Protein AF-B0W7C8-F1 (afdb_monomer_lite)

InterPro domains:
  IPR032675 Leucine-rich repeat domain superfamily [G3DSA:3.80.10.10] (41-490)
  IPR046956 Receptor-like protein 23-like [PTHR48063] (74-403)

Secondary structure (DSSP, 8-state):
-HHHHT-SEEEEEE--HHHHHSSSSS-SS-------GGGSSTTT-TTTTS-EEEEEE-SSS-HHHHHHHHHHSS----SEEEEEEEHHHHHHHHTTTGGG-TT--EEEEEEEPP-SSS------PPEEEE-SS--EEEEEESSPPPSEEEE-TT--EEEEEEE-TTTHHHHHHHTTT-SEEEEEES-GGGHHHHHTS--TT--EEEEEE-S-HHHHHHHHHTGGG-HHHHHHHHHHHHT-TT--EEEEE-HHHHHHHHHHHHHH-TTT--EEEEES-EEEHHHHHHHHT-TT--EEEEES-EEEPPTT-TTSPEE---TT--EEEEES--S-EE-SGGGTT--EEEEEE--GGGGHHHHHHHHH-TT--EEEEEESSPPPTTTTTTGGG-TT--EEEEES-B--HHHHTTPPP-TT--EEEEES-EE-HHHHHHHHHH-TT--EEEEES-EEESHHHHHHSSPPPP--THHHHHHHHHHHHHHHHH-TTSEEEEES-EEE-----

Foldseek 3Di:
DVVQQPAAAEAEAEDDPVVVVVVPDDDPPDPPVPPVVVPVCPPPPPPVVHDYHYHYDYPPDPCLVVLLCVVQVDQGQYQEYAYAEAPVSVCSSCQPRVQSNVNHAYYHYRHDDADPPDGPPLPLDAGEAEYARHQEYAYHDPDPDRRYAYHYPNHAEYHYQEDDPNCLVRCQVCQARHQYYADEYADPVCVLVVLQHARQNHAYDEYHYDDDQVVQQVLLVVVVVPPVLLVSLLSSLQSHQAHAEYEYHTQNCLSNNLQSCLPRVQPHYAEYEYEQEEEELVSLVSVLSRLRHAYYEYANYEHQYDPVCRPDARERQNQNHAYYYAHNYPGRYQQALSCQNYAYYHHEDQDQVCLCVLVRCLVHHLNHAEYEYEYNDDYDLCSQLRVVSNLNHAEYEYECEADDLSVLPNHAARANHAYYEYYLYEDEVSRLLSVLRRHVNHAEYYYENYEYEQLVCVQPVDQDDDDDPVVQVVSVVVSVVVSCVSVVNYDYDYYNYHYDHDDDD

Radius of gyration: 26.61 Å; chains: 1; bounding box: 60×71×72 Å

Structure (mmCIF, N/CA/C/O backbone):
data_AF-B0W7C8-F1
#
_entry.id   AF-B0W7C8-F1
#
loop_
_atom_site.group_PDB
_atom_site.id
_atom_site.type_symbol
_atom_site.label_atom_id
_atom_site.label_alt_id
_atom_site.label_comp_id
_atom_site.label_asym_id
_atom_site.label_entity_id
_atom_site.label_seq_id
_atom_site.pdbx_PDB_ins_code
_atom_site.Cartn_x
_atom_site.Cartn_y
_atom_site.Cartn_z
_atom_site.occupancy
_atom_site.B_iso_or_equiv
_atom_site.auth_seq_id
_atom_site.auth_comp_id
_atom_site.auth_asym_id
_atom_site.auth_atom_id
_atom_site.pdbx_PDB_model_num
ATOM 1 N N . MET A 1 1 ? 12.555 -35.721 1.539 1.00 48.38 1 MET A N 1
ATOM 2 C CA . MET A 1 1 ? 12.387 -35.878 0.075 1.00 48.38 1 MET A CA 1
ATOM 3 C C . MET A 1 1 ? 10.925 -35.957 -0.377 1.00 48.38 1 MET A C 1
ATOM 5 O O . MET A 1 1 ? 10.610 -35.235 -1.305 1.00 48.38 1 MET A O 1
ATOM 9 N N . SER A 1 2 ? 10.001 -36.710 0.252 1.00 53.84 2 SER A N 1
ATOM 10 C CA . SER A 1 2 ? 8.578 -36.716 -0.187 1.00 53.84 2 SER A CA 1
ATOM 11 C C . SER A 1 2 ? 7.856 -35.362 -0.060 1.00 53.84 2 SER A C 1
ATOM 13 O O . SER A 1 2 ? 6.905 -35.106 -0.788 1.00 53.84 2 SER A O 1
ATOM 15 N N . ALA A 1 3 ? 8.334 -34.479 0.823 1.00 57.34 3 ALA A N 1
ATOM 16 C CA . ALA A 1 3 ? 7.778 -33.142 1.024 1.00 57.34 3 ALA A CA 1
ATOM 17 C C . ALA A 1 3 ? 7.915 -32.215 -0.205 1.00 57.34 3 ALA A C 1
ATOM 19 O O . ALA A 1 3 ? 7.082 -31.334 -0.391 1.00 57.34 3 ALA A O 1
ATOM 20 N N . LEU A 1 4 ? 8.924 -32.428 -1.062 1.00 63.75 4 LEU A N 1
ATOM 21 C CA . LEU A 1 4 ? 9.175 -31.583 -2.239 1.00 63.75 4 LEU A CA 1
ATOM 22 C C . LEU A 1 4 ? 8.214 -31.866 -3.399 1.00 63.75 4 LEU A C 1
ATOM 24 O O . LEU A 1 4 ? 7.840 -30.945 -4.112 1.00 63.75 4 LEU A O 1
ATOM 28 N N . ILE A 1 5 ? 7.741 -33.106 -3.543 1.00 62.28 5 ILE A N 1
ATOM 29 C CA . ILE A 1 5 ? 6.822 -33.517 -4.623 1.00 62.28 5 ILE A CA 1
ATOM 30 C C . ILE A 1 5 ? 5.482 -32.764 -4.543 1.00 62.28 5 ILE A C 1
ATOM 32 O O . ILE A 1 5 ? 4.827 -32.520 -5.555 1.00 62.28 5 ILE A O 1
ATOM 36 N N . HIS A 1 6 ? 5.067 -32.379 -3.334 1.00 70.50 6 HIS A N 1
ATOM 37 C CA . HIS A 1 6 ? 3.849 -31.600 -3.097 1.00 70.50 6 HIS A CA 1
ATOM 38 C C . HIS A 1 6 ? 4.113 -30.099 -2.930 1.00 70.50 6 HIS A C 1
ATOM 40 O O . HIS A 1 6 ? 3.167 -29.337 -2.714 1.00 70.50 6 HIS A O 1
ATOM 46 N N . CYS A 1 7 ? 5.374 -29.671 -3.024 1.00 75.31 7 CYS A N 1
ATOM 47 C CA . CYS A 1 7 ? 5.740 -28.269 -2.953 1.00 75.31 7 CYS A CA 1
ATOM 48 C C . CYS A 1 7 ? 5.264 -27.555 -4.221 1.00 75.31 7 CYS A C 1
ATOM 50 O O . CYS A 1 7 ? 5.544 -27.995 -5.334 1.00 75.31 7 CYS A O 1
ATOM 52 N N . ARG A 1 8 ? 4.528 -26.458 -4.039 1.00 79.44 8 ARG A N 1
ATOM 53 C CA . ARG A 1 8 ? 4.093 -25.576 -5.133 1.00 79.44 8 ARG A CA 1
ATOM 54 C C . ARG A 1 8 ? 4.868 -24.263 -5.167 1.00 79.44 8 ARG A C 1
ATOM 56 O O . ARG A 1 8 ? 4.887 -23.614 -6.204 1.00 79.44 8 ARG A O 1
ATOM 63 N N . ASN A 1 9 ? 5.465 -23.872 -4.041 1.00 79.75 9 ASN A N 1
ATOM 64 C CA . ASN A 1 9 ? 6.116 -22.581 -3.853 1.00 79.75 9 ASN A CA 1
ATOM 65 C C . ASN A 1 9 ? 7.397 -22.806 -3.059 1.00 79.75 9 ASN A C 1
ATOM 67 O O . ASN A 1 9 ? 7.358 -23.315 -1.936 1.00 79.75 9 ASN A O 1
ATOM 71 N N . LEU A 1 10 ? 8.522 -22.472 -3.675 1.00 82.38 10 LEU A N 1
ATOM 72 C CA . LEU A 1 10 ? 9.845 -22.809 -3.177 1.00 82.38 10 LEU A CA 1
ATOM 73 C C . LEU A 1 10 ? 10.697 -21.545 -3.107 1.00 82.38 10 LEU A C 1
ATOM 75 O O . LEU A 1 10 ? 10.831 -20.854 -4.114 1.00 82.38 10 LEU A O 1
ATOM 79 N N . LEU A 1 11 ? 11.269 -21.289 -1.933 1.00 82.56 11 LEU A N 1
ATOM 80 C CA . LEU A 1 11 ? 12.246 -20.234 -1.694 1.00 82.56 11 LEU A CA 1
ATOM 81 C C . LEU A 1 11 ? 13.610 -20.879 -1.480 1.00 82.56 11 LEU A C 1
ATOM 83 O O . LEU A 1 11 ? 13.760 -21.763 -0.633 1.00 82.56 11 LEU A O 1
ATOM 87 N N . ILE A 1 12 ? 14.604 -20.440 -2.241 1.00 80.38 12 ILE A N 1
ATOM 88 C CA . ILE A 1 12 ? 15.987 -20.861 -2.060 1.00 80.38 12 ILE A CA 1
ATOM 89 C C . ILE A 1 12 ? 16.841 -19.620 -1.872 1.00 80.38 12 ILE A C 1
ATOM 91 O O . ILE A 1 12 ? 16.980 -18.807 -2.786 1.00 80.38 12 ILE A O 1
ATOM 95 N N . THR A 1 13 ? 17.444 -19.520 -0.697 1.00 77.56 13 THR A N 1
ATOM 96 C CA . THR A 1 13 ? 18.231 -18.359 -0.298 1.00 77.56 13 THR A CA 1
ATOM 97 C C . THR A 1 13 ? 19.652 -18.793 0.001 1.00 77.56 13 THR A C 1
ATOM 99 O O . THR A 1 13 ? 19.901 -19.706 0.793 1.00 77.56 13 THR A O 1
ATOM 102 N N . GLN A 1 14 ? 20.601 -18.118 -0.630 1.00 70.94 14 GLN A N 1
ATOM 103 C CA . GLN A 1 14 ? 22.003 -18.223 -0.274 1.00 70.94 14 GLN A CA 1
ATOM 104 C C . GLN A 1 14 ? 22.243 -17.572 1.095 1.00 70.94 14 GLN A C 1
ATOM 106 O O . GLN A 1 14 ? 21.893 -16.412 1.295 1.00 70.94 14 GLN A O 1
ATOM 111 N N . TRP A 1 15 ? 22.842 -18.306 2.035 1.00 63.22 15 TRP A N 1
ATOM 112 C CA . TRP A 1 15 ? 23.130 -17.803 3.379 1.00 63.22 15 TRP A CA 1
ATOM 113 C C . TRP A 1 15 ? 24.622 -17.476 3.526 1.00 63.22 15 TRP A C 1
ATOM 115 O O . TRP A 1 15 ? 25.471 -18.324 3.248 1.00 63.22 15 TRP A O 1
ATOM 125 N N . ASP A 1 16 ? 24.935 -16.244 3.943 1.00 60.28 16 ASP A N 1
ATOM 126 C CA . ASP A 1 16 ? 26.294 -15.783 4.254 1.00 60.28 16 ASP A CA 1
ATOM 127 C C . ASP A 1 16 ? 26.441 -15.565 5.768 1.00 60.28 16 ASP A C 1
ATOM 129 O O . ASP A 1 16 ? 25.865 -14.628 6.320 1.00 60.28 16 ASP A O 1
ATOM 133 N N . GLU A 1 17 ? 27.221 -16.416 6.441 1.00 54.03 17 GLU A N 1
ATOM 134 C CA . GLU A 1 17 ? 27.534 -16.263 7.872 1.00 54.03 17 GLU A CA 1
ATOM 135 C C . GLU A 1 17 ? 28.309 -14.963 8.169 1.00 54.03 17 GLU A C 1
ATOM 137 O O . GLU A 1 17 ? 28.274 -14.469 9.296 1.00 54.03 17 GLU A O 1
ATOM 142 N N . ALA A 1 18 ? 29.006 -14.377 7.184 1.00 51.78 18 ALA A N 1
ATOM 143 C CA . ALA A 1 18 ? 29.819 -13.178 7.388 1.00 51.78 18 ALA A CA 1
ATOM 144 C C . ALA A 1 18 ? 29.001 -11.875 7.407 1.00 51.78 18 ALA A C 1
ATOM 146 O O . ALA A 1 18 ? 29.455 -10.885 7.986 1.00 51.78 18 ALA A O 1
ATOM 147 N N . LEU A 1 19 ? 27.806 -11.860 6.803 1.00 49.50 19 LEU A N 1
ATOM 148 C CA . LEU A 1 19 ? 26.918 -10.691 6.822 1.00 49.50 19 LEU A CA 1
ATOM 149 C C . LEU A 1 19 ? 26.199 -10.521 8.169 1.00 49.50 19 LEU A C 1
ATOM 151 O O . LEU A 1 19 ? 25.912 -9.390 8.547 1.00 49.50 19 LEU A O 1
ATOM 155 N N . ASP A 1 20 ? 26.009 -11.602 8.933 1.00 46.44 20 ASP A N 1
ATOM 156 C CA . ASP A 1 20 ? 25.395 -11.553 10.271 1.00 46.44 20 ASP A CA 1
ATOM 157 C C . ASP A 1 20 ? 26.334 -10.944 11.334 1.00 46.44 20 ASP A C 1
ATOM 159 O O . ASP A 1 20 ? 25.886 -10.373 12.324 1.00 46.44 20 ASP A O 1
ATOM 163 N N . TYR A 1 21 ? 27.657 -11.013 11.132 1.00 40.72 21 TYR A N 1
ATOM 164 C CA . TYR A 1 21 ? 28.636 -10.516 12.112 1.00 40.72 21 TYR A CA 1
ATOM 165 C C . TYR A 1 21 ? 28.980 -9.025 11.982 1.00 40.72 21 TYR A C 1
ATOM 167 O O . TYR A 1 21 ? 29.494 -8.444 12.936 1.00 40.72 21 TYR A O 1
ATOM 175 N N . ASN A 1 22 ? 28.699 -8.396 10.836 1.00 37.22 22 ASN A N 1
ATOM 176 C CA . ASN A 1 22 ? 28.915 -6.955 10.631 1.00 37.22 22 ASN A CA 1
ATOM 177 C C . ASN A 1 22 ? 27.649 -6.111 10.855 1.00 37.22 22 ASN A C 1
ATOM 179 O O . ASN A 1 22 ? 27.706 -4.889 10.733 1.00 37.22 22 ASN A O 1
ATOM 183 N N . TRP A 1 23 ? 26.540 -6.738 11.250 1.00 36.66 23 TRP A N 1
ATOM 184 C CA . TRP A 1 23 ? 25.321 -6.070 11.711 1.00 36.66 23 TRP A CA 1
ATOM 185 C C . TRP A 1 23 ? 25.350 -5.855 13.239 1.00 36.66 23 TRP A C 1
ATOM 187 O O . TRP A 1 23 ? 24.382 -6.076 13.953 1.00 36.66 23 TRP A O 1
ATOM 197 N N . VAL A 1 24 ? 26.518 -5.470 13.765 1.00 35.91 24 VAL A N 1
ATOM 198 C CA . VAL A 1 24 ? 26.708 -5.016 15.149 1.00 35.91 24 VAL A CA 1
ATOM 199 C C . VAL A 1 24 ? 27.621 -3.794 15.094 1.00 35.91 24 VAL A C 1
ATOM 201 O O . VAL A 1 24 ? 28.842 -3.923 15.187 1.00 35.91 24 VAL A O 1
ATOM 204 N N . GLY A 1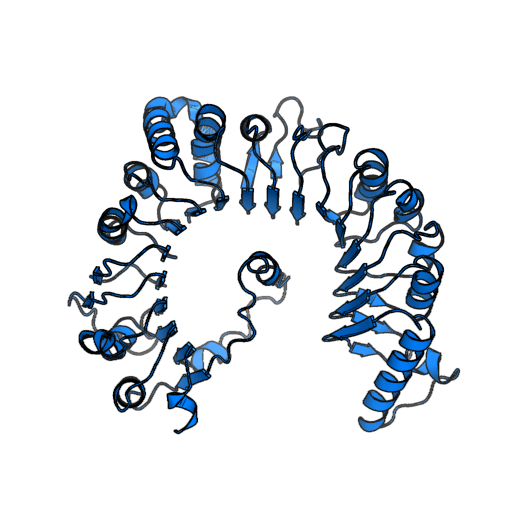 25 ? 27.056 -2.600 14.895 1.00 36.47 25 GLY A N 1
ATOM 205 C CA . GLY A 1 25 ? 27.833 -1.365 15.070 1.00 36.47 25 GLY A CA 1
ATOM 206 C C . GLY A 1 25 ? 27.536 -0.180 14.157 1.00 36.47 25 GLY A C 1
ATOM 207 O O . GLY A 1 25 ? 28.462 0.586 13.901 1.00 36.47 25 GLY A O 1
ATOM 208 N N . TYR A 1 26 ? 26.296 0.012 13.707 1.00 31.81 26 TYR A N 1
ATOM 209 C CA . TYR A 1 26 ? 25.836 1.331 13.270 1.00 31.81 26 TYR A CA 1
ATOM 210 C C . TYR A 1 26 ? 24.516 1.646 13.974 1.00 31.81 26 TYR A C 1
ATOM 212 O O . TYR A 1 26 ? 23.508 1.018 13.693 1.00 31.81 26 TYR A O 1
ATOM 220 N N . ASP A 1 27 ? 24.628 2.536 14.963 1.00 31.55 27 ASP A N 1
ATOM 221 C CA . ASP A 1 27 ? 23.610 3.336 15.651 1.00 31.55 27 ASP A CA 1
ATOM 222 C C . ASP A 1 27 ? 22.151 2.833 15.601 1.00 31.55 27 ASP A C 1
ATOM 224 O O . ASP A 1 27 ? 21.431 3.020 14.625 1.00 31.55 27 ASP A O 1
ATOM 228 N N . GLU A 1 28 ? 21.714 2.261 16.730 1.00 33.41 28 GLU A N 1
ATOM 229 C CA . GLU A 1 28 ? 20.332 1.888 17.081 1.00 33.41 28 GLU A CA 1
ATOM 230 C C . GLU A 1 28 ? 19.407 3.110 17.294 1.00 33.41 28 GLU A C 1
ATOM 232 O O . GLU A 1 28 ? 18.701 3.189 18.298 1.00 33.41 28 GLU A O 1
ATOM 237 N N . ASP A 1 29 ? 19.384 4.069 16.372 1.00 34.56 29 ASP A N 1
ATOM 238 C CA . ASP A 1 29 ? 18.392 5.146 16.372 1.00 34.56 29 ASP A CA 1
ATOM 239 C C . ASP A 1 29 ? 17.780 5.251 14.959 1.00 34.56 29 ASP A C 1
ATOM 241 O O . ASP A 1 29 ? 18.463 5.635 14.014 1.00 34.56 29 ASP A O 1
ATOM 245 N N . ASP A 1 30 ? 16.486 4.910 14.849 1.00 35.81 30 ASP A N 1
ATOM 246 C CA . ASP A 1 30 ? 15.564 5.082 13.699 1.00 35.81 30 ASP A CA 1
ATOM 247 C C . ASP A 1 30 ? 15.111 3.833 12.895 1.00 35.81 30 ASP A C 1
ATOM 249 O O . ASP A 1 30 ? 14.562 3.978 11.799 1.00 35.81 30 ASP A O 1
ATOM 253 N N . GLU A 1 31 ? 15.175 2.616 13.449 1.00 32.91 31 GLU A N 1
ATOM 254 C CA . GLU A 1 31 ? 14.380 1.480 12.931 1.00 32.91 31 GLU A CA 1
ATOM 255 C C . GLU A 1 31 ? 12.986 1.417 13.588 1.00 32.91 31 GLU A C 1
ATOM 257 O O . GLU A 1 31 ? 12.646 0.505 14.340 1.00 32.91 31 GLU A O 1
ATOM 262 N N . ASP A 1 32 ? 12.140 2.405 13.273 1.00 33.72 32 ASP A N 1
ATOM 263 C CA . ASP A 1 32 ? 10.686 2.200 13.292 1.00 33.72 32 ASP A CA 1
ATOM 264 C C . ASP A 1 32 ? 10.349 1.284 12.103 1.00 33.72 32 ASP A C 1
ATOM 266 O O . ASP A 1 32 ? 10.040 1.738 10.992 1.00 33.72 32 ASP A O 1
ATOM 270 N N . ASP A 1 33 ? 10.476 -0.021 12.340 1.00 35.06 33 ASP A N 1
ATOM 271 C CA . ASP A 1 33 ? 10.153 -1.102 11.414 1.00 35.06 33 ASP A CA 1
ATOM 272 C C . ASP A 1 33 ? 8.625 -1.181 11.219 1.00 35.06 33 ASP A C 1
ATOM 274 O O . ASP A 1 33 ? 7.914 -2.053 11.719 1.00 35.06 33 ASP A O 1
ATOM 278 N N . ASP A 1 34 ? 8.084 -0.187 10.509 1.00 37.62 34 ASP A N 1
ATOM 279 C CA . ASP A 1 34 ? 6.712 -0.154 10.012 1.00 37.62 34 ASP A CA 1
ATOM 280 C C . ASP A 1 34 ? 6.559 -1.161 8.859 1.00 37.62 34 ASP A C 1
ATOM 282 O O . ASP A 1 34 ? 6.362 -0.784 7.691 1.00 37.62 34 ASP A O 1
ATOM 286 N N . THR A 1 35 ? 6.582 -2.453 9.182 1.00 36.91 35 THR A N 1
ATOM 287 C CA . THR A 1 35 ? 6.112 -3.546 8.316 1.00 36.91 35 THR A CA 1
ATOM 288 C C . THR A 1 35 ? 4.578 -3.529 8.210 1.00 36.91 35 THR A C 1
ATOM 290 O O . THR A 1 35 ? 3.866 -4.496 8.450 1.00 36.91 35 THR A O 1
ATOM 293 N N . ASP A 1 36 ? 4.032 -2.386 7.793 1.00 43.31 36 ASP A N 1
ATOM 294 C CA . ASP A 1 36 ? 2.632 -2.209 7.388 1.00 43.31 36 ASP A CA 1
ATOM 295 C C . ASP A 1 36 ? 2.433 -2.553 5.889 1.00 43.31 36 ASP A C 1
ATOM 297 O O . ASP A 1 36 ? 1.331 -2.392 5.355 1.00 43.31 36 ASP A O 1
ATOM 301 N N . GLU A 1 37 ? 3.480 -3.022 5.189 1.00 44.00 37 GLU A N 1
ATOM 302 C CA . GLU A 1 37 ? 3.403 -3.451 3.779 1.00 44.00 37 GLU A CA 1
ATOM 303 C C . GLU A 1 37 ? 2.548 -4.719 3.583 1.00 44.00 37 GLU A C 1
ATOM 305 O O . GLU A 1 37 ? 2.052 -4.972 2.486 1.00 44.00 37 GLU A O 1
ATOM 310 N N . ASP A 1 38 ? 2.255 -5.448 4.663 1.00 40.69 38 ASP A N 1
ATOM 311 C CA . ASP A 1 38 ? 1.497 -6.702 4.638 1.00 40.69 38 ASP A CA 1
ATOM 312 C C . ASP A 1 38 ? -0.037 -6.541 4.634 1.00 40.69 38 ASP A C 1
ATOM 314 O O . ASP A 1 38 ? -0.775 -7.526 4.514 1.00 40.69 38 ASP A O 1
ATOM 318 N N . GLU A 1 39 ? -0.565 -5.316 4.736 1.00 42.50 39 GLU A N 1
ATOM 319 C CA . GLU A 1 39 ? -2.018 -5.089 4.677 1.00 42.50 39 GLU A CA 1
ATOM 320 C C . GLU A 1 39 ? -2.540 -4.701 3.284 1.00 42.50 39 GLU A C 1
ATOM 322 O O . GLU A 1 39 ? -3.754 -4.723 3.072 1.00 42.50 39 GLU A O 1
ATOM 327 N N . GLU A 1 40 ? -1.670 -4.396 2.312 1.00 45.12 40 GLU A N 1
ATOM 328 C CA . GLU A 1 40 ? -2.095 -3.891 0.993 1.00 45.12 40 GLU A CA 1
ATOM 329 C C . GLU A 1 40 ? -2.279 -4.975 -0.089 1.00 45.12 40 GLU A C 1
ATOM 331 O O . GLU A 1 40 ? -3.000 -4.733 -1.055 1.00 45.12 40 GLU A O 1
ATOM 336 N N . GLU A 1 41 ? -1.771 -6.198 0.103 1.00 40.09 41 GLU A N 1
ATOM 337 C CA . GLU A 1 41 ? -2.080 -7.362 -0.762 1.00 40.09 41 GLU A CA 1
ATOM 338 C C . GLU A 1 41 ? -3.383 -8.095 -0.351 1.00 40.09 41 GLU A C 1
ATOM 340 O O . GLU A 1 41 ? -3.881 -8.982 -1.049 1.00 40.09 41 GLU A O 1
ATOM 345 N N . ASN A 1 42 ? -4.024 -7.679 0.747 1.00 35.62 42 ASN A N 1
ATOM 346 C CA . ASN A 1 42 ? -5.120 -8.410 1.401 1.00 35.62 42 ASN A CA 1
ATOM 347 C C . ASN A 1 42 ? -6.532 -8.221 0.798 1.00 35.62 42 ASN A C 1
ATOM 349 O O . ASN A 1 42 ? -7.533 -8.491 1.467 1.00 35.62 42 ASN A O 1
ATOM 353 N N . SER A 1 43 ? -6.653 -7.802 -0.467 1.00 38.28 43 SER A N 1
ATOM 354 C CA . SER A 1 43 ? -7.939 -7.880 -1.193 1.00 38.28 43 SER A CA 1
ATOM 355 C C . SER A 1 43 ? -7.955 -8.866 -2.367 1.00 38.28 43 SER A C 1
ATOM 357 O O . SER A 1 43 ? -9.043 -9.241 -2.802 1.00 38.28 43 SER A O 1
ATOM 359 N N . GLU A 1 44 ? -6.796 -9.400 -2.778 1.00 34.94 44 GLU A N 1
ATOM 360 C CA . GLU A 1 44 ? -6.702 -10.518 -3.736 1.00 34.94 44 GLU A CA 1
ATOM 361 C C . GLU A 1 44 ? -5.744 -11.648 -3.296 1.00 34.94 44 GLU A C 1
ATOM 363 O O . GLU A 1 44 ? -5.869 -12.767 -3.797 1.00 34.94 44 GLU A O 1
ATOM 368 N N . GLU A 1 45 ? -4.881 -11.453 -2.288 1.00 33.47 45 GLU A N 1
ATOM 369 C CA . GLU A 1 45 ? -4.021 -12.516 -1.750 1.00 33.47 45 GLU A CA 1
ATOM 370 C C . GLU A 1 45 ? -4.534 -13.100 -0.430 1.00 33.47 45 GLU A C 1
ATOM 372 O O . GLU A 1 45 ? -3.947 -12.967 0.638 1.00 33.47 45 GLU A O 1
ATOM 377 N N . ASN A 1 46 ? -5.564 -13.938 -0.534 1.00 29.22 46 ASN A N 1
ATOM 378 C CA . ASN A 1 46 ? -5.837 -14.978 0.469 1.00 29.22 46 ASN A CA 1
ATOM 379 C C . ASN A 1 46 ? -4.813 -16.145 0.388 1.00 29.22 46 ASN A C 1
ATOM 381 O O . ASN A 1 46 ? -5.113 -17.284 0.751 1.00 29.22 46 ASN A O 1
ATOM 385 N N . PHE A 1 47 ? -3.601 -15.874 -0.111 1.00 30.67 47 PHE A N 1
ATOM 386 C CA . PHE A 1 47 ? -2.561 -16.853 -0.429 1.00 30.67 47 PHE A CA 1
ATOM 387 C C . PHE A 1 47 ? -1.374 -16.852 0.548 1.00 30.67 47 PHE A C 1
ATOM 389 O O . PHE A 1 47 ? -0.545 -17.751 0.480 1.00 30.67 47 PHE A O 1
ATOM 396 N N . ARG A 1 48 ? -1.352 -16.025 1.602 1.00 34.44 48 ARG A N 1
ATOM 397 C CA . ARG A 1 48 ? -0.423 -16.241 2.741 1.00 34.44 48 ARG A CA 1
ATOM 398 C C . ARG A 1 48 ? -0.841 -17.384 3.688 1.00 34.44 48 ARG A C 1
ATOM 400 O O . ARG A 1 48 ? -0.524 -17.410 4.872 1.00 34.44 48 ARG A O 1
ATOM 407 N N . LYS A 1 49 ? -1.539 -18.375 3.130 1.00 40.12 49 LYS A N 1
ATOM 408 C CA . LYS A 1 49 ? -1.662 -19.751 3.635 1.00 40.12 49 LYS A CA 1
ATOM 409 C C . LYS A 1 49 ? -1.021 -20.769 2.686 1.00 40.12 49 LYS A C 1
ATOM 411 O O . LYS A 1 49 ? -1.344 -21.954 2.735 1.00 40.12 49 LYS A O 1
ATOM 416 N N . ILE A 1 50 ? -0.150 -20.328 1.786 1.00 50.50 50 ILE A N 1
ATOM 417 C CA . ILE A 1 50 ? 0.643 -21.240 0.980 1.00 50.50 50 ILE A CA 1
ATOM 418 C C . ILE A 1 50 ? 1.855 -21.669 1.811 1.00 50.50 50 ILE A C 1
ATOM 420 O O . ILE A 1 50 ? 2.642 -20.840 2.254 1.00 50.50 50 ILE A O 1
ATOM 424 N N . ASN A 1 51 ? 2.010 -22.979 1.997 1.00 52.94 51 ASN A N 1
ATOM 425 C CA . ASN A 1 51 ? 3.235 -23.569 2.525 1.00 52.94 51 ASN A CA 1
ATOM 426 C C . ASN A 1 51 ? 4.398 -23.258 1.565 1.00 52.94 51 ASN A C 1
ATOM 428 O O . ASN A 1 51 ? 4.527 -23.919 0.531 1.00 52.94 51 ASN A O 1
ATOM 432 N N . VAL A 1 52 ? 5.212 -22.255 1.892 1.00 61.28 52 VAL A N 1
ATOM 433 C CA . VAL A 1 52 ? 6.507 -22.021 1.245 1.00 61.28 52 VAL A CA 1
ATOM 434 C C . VAL A 1 52 ? 7.514 -22.953 1.903 1.00 61.28 52 VAL A C 1
ATOM 436 O O . VAL A 1 52 ? 7.608 -23.005 3.130 1.00 61.28 52 VAL A O 1
ATOM 439 N N . VAL A 1 53 ? 8.238 -23.728 1.101 1.00 71.75 53 VAL A N 1
ATOM 440 C CA . VAL A 1 53 ? 9.386 -24.488 1.603 1.00 71.75 53 VAL A CA 1
ATOM 441 C C . VAL A 1 53 ? 10.624 -23.625 1.392 1.00 71.75 53 VAL A C 1
ATOM 443 O O . VAL A 1 53 ? 10.901 -23.235 0.263 1.00 71.75 53 VAL A O 1
ATOM 446 N N . GLU A 1 54 ? 11.340 -23.318 2.469 1.00 76.50 54 GLU A N 1
ATOM 447 C CA . GLU A 1 54 ? 12.569 -22.523 2.430 1.00 76.50 54 GLU A CA 1
ATOM 448 C C . GLU A 1 54 ? 13.802 -23.432 2.516 1.00 76.50 54 GLU A C 1
ATOM 450 O O . GLU A 1 54 ? 13.893 -24.295 3.395 1.00 76.50 54 GLU A O 1
ATOM 455 N N . PHE A 1 55 ? 14.761 -23.227 1.613 1.00 73.94 55 PHE A N 1
ATOM 456 C CA . PHE A 1 55 ? 16.082 -23.849 1.657 1.00 73.94 55 PHE A CA 1
ATOM 457 C C . PHE A 1 55 ? 17.160 -22.781 1.791 1.00 73.94 55 PHE A C 1
ATOM 459 O O . PHE A 1 55 ? 17.378 -21.993 0.873 1.00 73.94 55 PHE A O 1
ATOM 466 N N . LYS A 1 56 ? 17.872 -22.812 2.919 1.00 70.50 56 LYS A N 1
ATOM 467 C CA . LYS A 1 56 ? 19.089 -22.028 3.142 1.00 70.50 56 LYS A CA 1
ATOM 468 C C . LYS A 1 56 ? 20.313 -22.908 2.944 1.00 70.50 56 LYS A C 1
ATOM 470 O O . LYS A 1 56 ? 20.323 -24.054 3.397 1.00 70.50 56 LYS A O 1
ATOM 475 N N . TYR A 1 57 ? 21.337 -22.386 2.279 1.00 67.75 57 TYR A N 1
ATOM 476 C CA . TYR A 1 57 ? 22.567 -23.130 2.018 1.00 67.75 57 TYR A CA 1
ATOM 477 C C . TYR A 1 57 ? 23.823 -22.290 2.269 1.00 67.75 57 TYR A C 1
ATOM 479 O O . TYR A 1 57 ? 23.832 -21.089 2.006 1.00 67.75 57 TYR A O 1
ATOM 487 N N . LEU A 1 58 ? 24.875 -22.950 2.770 1.00 58.12 58 LEU A N 1
ATOM 488 C CA . LEU A 1 58 ? 26.180 -22.368 3.114 1.00 58.12 58 LEU A CA 1
ATOM 489 C C . LEU A 1 58 ? 27.184 -22.522 1.971 1.00 58.12 58 LEU A C 1
ATOM 491 O O . LEU A 1 58 ? 27.127 -23.499 1.237 1.00 58.12 58 LEU A O 1
ATOM 495 N N . PHE A 1 59 ? 28.134 -21.594 1.859 1.00 58.00 59 PHE A N 1
ATOM 496 C CA . PHE A 1 59 ? 28.971 -21.367 0.673 1.00 58.00 59 PHE A CA 1
ATOM 497 C C . PHE A 1 59 ? 29.872 -22.516 0.186 1.00 58.00 59 PHE A C 1
ATOM 499 O O . PHE A 1 59 ? 30.307 -22.454 -0.965 1.00 58.00 59 PHE A O 1
ATOM 506 N N . GLU A 1 60 ? 30.162 -23.560 0.970 1.00 54.06 60 GLU A N 1
ATOM 507 C CA . GLU A 1 60 ? 31.111 -24.594 0.533 1.00 54.06 60 GLU A CA 1
ATOM 508 C C . GLU A 1 60 ? 30.737 -26.030 0.941 1.00 54.06 60 GLU A C 1
ATOM 510 O O . GLU A 1 60 ? 30.347 -26.260 2.088 1.00 54.06 60 GLU A O 1
ATOM 515 N N . PRO A 1 61 ? 30.926 -27.027 0.041 1.00 50.75 61 PRO A N 1
ATOM 516 C CA . PRO A 1 61 ? 31.336 -26.921 -1.371 1.00 50.75 61 PRO A CA 1
ATOM 517 C C . PRO A 1 61 ? 30.134 -26.740 -2.329 1.00 50.75 61 PRO A C 1
ATOM 519 O O . PRO A 1 61 ? 29.109 -27.388 -2.136 1.00 50.75 61 PRO A O 1
ATOM 522 N N . SER A 1 62 ? 30.294 -25.885 -3.361 1.00 56.84 62 SER A N 1
ATOM 523 C CA . SER A 1 62 ? 29.297 -25.448 -4.382 1.00 56.84 62 SER A CA 1
ATOM 524 C C . SER A 1 62 ? 27.887 -26.055 -4.236 1.00 56.84 62 SER A C 1
ATOM 526 O O . SER A 1 62 ? 27.540 -27.052 -4.883 1.00 56.84 62 SER A O 1
ATOM 528 N N . PRO A 1 63 ? 27.055 -25.447 -3.382 1.00 62.53 63 PRO A N 1
ATOM 529 C CA . PRO A 1 63 ? 25.691 -25.893 -3.118 1.00 62.53 63 PRO A CA 1
ATOM 530 C C . PRO A 1 63 ? 24.790 -25.776 -4.344 1.00 62.53 63 PRO A C 1
ATOM 532 O O . PRO A 1 63 ? 23.781 -26.469 -4.424 1.00 62.53 63 PRO A O 1
ATOM 535 N N . GLU A 1 64 ? 25.150 -24.933 -5.317 1.00 67.56 64 GLU A N 1
ATOM 536 C CA . GLU A 1 64 ? 24.364 -24.695 -6.527 1.00 67.56 64 GLU A CA 1
ATOM 537 C C . GLU A 1 64 ? 24.233 -25.966 -7.376 1.00 67.56 64 GLU A C 1
ATOM 539 O O . GLU A 1 64 ? 23.181 -26.200 -7.974 1.00 67.56 64 GLU A O 1
ATOM 544 N N . TYR A 1 65 ? 25.264 -26.824 -7.381 1.00 67.75 65 TYR A N 1
ATOM 545 C CA . TYR A 1 65 ? 25.193 -28.153 -7.996 1.00 67.75 65 TYR A CA 1
ATOM 546 C C . TYR A 1 65 ? 24.167 -29.032 -7.296 1.00 67.75 65 TYR A C 1
ATOM 548 O O . TYR A 1 65 ? 23.248 -29.528 -7.941 1.00 67.75 65 TYR A O 1
ATOM 556 N N . TYR A 1 66 ? 24.256 -29.157 -5.973 1.00 70.69 66 TYR A N 1
ATOM 557 C CA . TYR A 1 66 ? 23.327 -29.982 -5.203 1.00 70.69 66 TYR A CA 1
ATOM 558 C C . TYR A 1 66 ? 21.888 -29.465 -5.257 1.00 70.69 66 TYR A C 1
ATOM 560 O O . TYR A 1 66 ? 20.956 -30.263 -5.293 1.00 70.69 66 TYR A O 1
ATOM 568 N N . ILE A 1 67 ? 21.699 -28.147 -5.304 1.00 75.62 67 ILE A N 1
ATOM 569 C CA . ILE A 1 67 ? 20.388 -27.508 -5.431 1.00 75.62 67 ILE A CA 1
ATOM 570 C C . ILE A 1 67 ? 19.814 -27.727 -6.821 1.00 75.62 67 ILE A C 1
ATOM 572 O O . ILE A 1 67 ? 18.654 -28.110 -6.935 1.00 75.62 67 ILE A O 1
ATOM 576 N N . GLY A 1 68 ? 20.616 -27.536 -7.870 1.00 76.00 68 GLY A N 1
ATOM 577 C CA . GLY A 1 68 ? 20.212 -27.866 -9.230 1.00 76.00 68 GLY A CA 1
ATOM 578 C C . GLY A 1 68 ? 19.804 -29.335 -9.346 1.00 76.00 68 GLY A C 1
ATOM 579 O O . GLY A 1 68 ? 18.716 -29.642 -9.821 1.00 76.00 68 GLY A O 1
ATOM 580 N N . GLU A 1 69 ? 20.625 -30.255 -8.845 1.00 77.69 69 GLU A N 1
ATOM 581 C CA . GLU A 1 69 ? 20.276 -31.678 -8.818 1.00 77.69 69 GLU A CA 1
ATOM 582 C C . GLU A 1 69 ? 19.003 -31.937 -7.997 1.00 77.69 69 GLU A C 1
ATOM 584 O O . GLU A 1 69 ? 18.129 -32.674 -8.435 1.00 77.69 69 GLU A O 1
ATOM 589 N N . LEU A 1 70 ? 18.813 -31.296 -6.842 1.00 77.31 70 LEU A N 1
ATOM 590 C CA . LEU A 1 70 ? 17.596 -31.459 -6.040 1.00 77.31 70 LEU A CA 1
ATOM 591 C C . LEU A 1 70 ? 16.340 -30.970 -6.780 1.00 77.31 70 LEU A C 1
ATOM 593 O O . LEU A 1 70 ? 15.317 -31.652 -6.766 1.00 77.31 70 LEU A O 1
ATOM 597 N N . LEU A 1 71 ? 16.431 -29.809 -7.426 1.00 80.44 71 LEU A N 1
ATOM 598 C CA . LEU A 1 71 ? 15.349 -29.161 -8.162 1.00 80.44 71 LEU A CA 1
ATOM 599 C C . LEU A 1 71 ? 14.917 -29.946 -9.401 1.00 80.44 71 LEU A C 1
ATOM 601 O O . LEU A 1 71 ? 13.727 -30.015 -9.698 1.00 80.44 71 LEU A O 1
ATOM 605 N N . PHE A 1 72 ? 15.881 -30.529 -10.112 1.00 83.19 72 PHE A N 1
ATOM 606 C CA . PHE A 1 72 ? 15.657 -31.159 -11.414 1.00 83.19 72 PHE A CA 1
ATOM 607 C C . PHE A 1 72 ? 15.766 -32.692 -11.387 1.00 83.19 72 PHE A C 1
ATOM 609 O O . PHE A 1 72 ? 15.521 -33.341 -12.400 1.00 83.19 72 PHE A O 1
ATOM 616 N N . SER A 1 73 ? 16.075 -33.307 -10.238 1.00 74.19 73 SER A N 1
ATOM 617 C CA . SER A 1 73 ? 16.065 -34.776 -10.079 1.00 74.19 73 SER A CA 1
ATOM 618 C C . SER A 1 73 ? 14.661 -35.381 -10.050 1.00 74.19 73 SER A C 1
ATOM 620 O O . SER A 1 73 ? 14.518 -36.600 -10.166 1.00 74.19 73 SER A O 1
ATOM 622 N N . GLN A 1 74 ? 13.620 -34.563 -9.871 1.00 69.38 74 GLN A N 1
ATOM 623 C CA . GLN A 1 74 ? 12.227 -35.000 -9.792 1.00 69.38 74 GLN A CA 1
ATOM 624 C C . GLN A 1 74 ? 11.332 -34.099 -10.643 1.00 69.38 74 GLN A C 1
ATOM 626 O O . GLN A 1 74 ? 11.622 -32.922 -10.837 1.00 69.38 74 GLN A O 1
ATOM 631 N N . GLU A 1 75 ? 10.203 -34.636 -11.112 1.00 75.00 75 GLU A N 1
ATOM 632 C CA . GLU A 1 75 ? 9.147 -33.824 -11.723 1.00 75.00 75 GLU A CA 1
ATOM 633 C C . GLU A 1 75 ? 8.438 -33.002 -10.634 1.00 75.00 75 GLU A C 1
ATOM 635 O O . GLU A 1 75 ? 7.384 -33.382 -10.118 1.00 75.00 75 GLU A O 1
ATOM 640 N N . LEU A 1 76 ? 9.049 -31.883 -10.238 1.00 81.56 76 LEU A N 1
ATOM 641 C CA . LEU A 1 76 ? 8.447 -30.945 -9.299 1.00 81.56 76 LEU A CA 1
ATOM 642 C C . LEU A 1 76 ? 7.323 -30.164 -9.984 1.00 81.56 76 LEU A C 1
ATOM 644 O O . LEU A 1 76 ? 7.476 -29.626 -11.082 1.00 81.56 76 LEU A O 1
ATOM 648 N N . ASN A 1 77 ? 6.186 -30.064 -9.302 1.00 84.31 77 ASN A N 1
ATOM 649 C CA . ASN A 1 77 ? 5.008 -29.352 -9.785 1.00 84.31 77 ASN A CA 1
ATOM 650 C C . ASN A 1 77 ? 4.948 -27.912 -9.239 1.00 84.31 77 ASN A C 1
ATOM 652 O O . ASN A 1 77 ? 3.951 -27.513 -8.634 1.00 84.31 77 ASN A O 1
ATOM 656 N N . LEU A 1 78 ? 6.043 -27.163 -9.398 1.00 87.25 78 LEU A N 1
ATOM 657 C CA . LEU A 1 78 ? 6.156 -25.795 -8.888 1.00 87.25 78 LEU A CA 1
ATOM 658 C C . LEU A 1 78 ? 5.262 -24.837 -9.683 1.00 87.25 78 LEU A C 1
ATOM 660 O O . LEU A 1 78 ? 5.265 -24.853 -10.912 1.00 87.25 78 LEU A O 1
ATOM 664 N N . GLU A 1 79 ? 4.526 -23.991 -8.966 1.00 91.19 79 GLU A N 1
ATOM 665 C CA . GLU A 1 79 ? 3.746 -22.868 -9.497 1.00 91.19 79 GLU A CA 1
ATOM 666 C C . GLU A 1 79 ? 4.525 -21.544 -9.351 1.00 91.19 79 GLU A C 1
ATOM 668 O O . GLU A 1 79 ? 4.423 -20.683 -10.234 1.00 91.19 79 GLU A O 1
ATOM 673 N N . SER A 1 80 ? 5.340 -21.424 -8.291 1.00 91.69 80 SER A N 1
ATOM 674 C CA . SER A 1 80 ? 6.234 -20.293 -8.005 1.00 91.69 80 SER A CA 1
ATOM 675 C C . SER A 1 80 ? 7.623 -20.758 -7.553 1.00 91.69 80 SER A C 1
ATOM 677 O O . SER A 1 80 ? 7.747 -21.736 -6.804 1.00 91.69 80 SER A O 1
ATOM 679 N N . LEU A 1 81 ? 8.660 -20.041 -7.987 1.00 92.56 81 LEU A N 1
ATOM 680 C CA . LEU A 1 81 ? 10.049 -20.249 -7.583 1.00 92.56 81 LEU A CA 1
ATOM 681 C C . LEU A 1 81 ? 10.711 -18.908 -7.259 1.00 92.56 81 LEU A C 1
ATOM 683 O O . LEU A 1 81 ? 10.716 -18.001 -8.091 1.00 92.56 81 LEU A O 1
ATOM 687 N N . GLU A 1 82 ? 11.324 -18.826 -6.085 1.00 92.19 82 GLU A N 1
ATOM 688 C CA . GLU A 1 82 ? 12.158 -17.708 -5.665 1.00 92.19 82 GLU A CA 1
ATOM 689 C C . GLU A 1 82 ? 13.590 -18.177 -5.422 1.00 92.19 82 GLU A C 1
ATOM 691 O O . GLU A 1 82 ? 13.825 -19.130 -4.676 1.00 92.19 82 GLU A O 1
ATOM 696 N N . LEU A 1 83 ? 14.542 -17.511 -6.076 1.00 89.31 83 LEU A N 1
ATOM 697 C CA . LEU A 1 83 ? 15.971 -17.749 -5.919 1.00 89.31 83 LEU A CA 1
ATOM 698 C C . LEU A 1 83 ? 16.665 -16.448 -5.524 1.00 89.31 83 LEU A C 1
ATOM 700 O O . LEU A 1 83 ? 16.620 -15.479 -6.281 1.00 89.31 83 LEU A O 1
ATOM 704 N N . SER A 1 84 ? 17.363 -16.462 -4.392 1.00 86.81 84 SER A N 1
ATOM 705 C CA . SER A 1 84 ? 18.255 -15.385 -3.967 1.00 86.81 84 SER A CA 1
ATOM 706 C C . SER A 1 84 ? 19.703 -15.879 -3.976 1.00 86.81 84 SER A C 1
ATOM 708 O O . SER A 1 84 ? 20.079 -16.748 -3.184 1.00 86.81 84 SER A O 1
ATOM 710 N N . SER A 1 85 ? 20.503 -15.402 -4.934 1.00 82.69 85 SER A N 1
ATOM 711 C CA . SER A 1 85 ? 21.909 -15.796 -5.119 1.00 82.69 85 SER A CA 1
ATOM 712 C C . SER A 1 85 ? 22.657 -14.815 -6.034 1.00 82.69 85 SER A C 1
ATOM 714 O O . SER A 1 85 ? 22.099 -13.850 -6.543 1.00 82.69 85 SER A O 1
ATOM 716 N N . THR A 1 86 ? 23.943 -15.058 -6.287 1.00 80.25 86 THR A N 1
ATOM 717 C CA . THR A 1 86 ? 24.707 -14.353 -7.330 1.00 80.25 86 THR A CA 1
ATOM 718 C C . THR A 1 86 ? 24.157 -14.647 -8.733 1.00 80.25 86 THR A C 1
ATOM 720 O O . THR A 1 86 ? 23.564 -15.699 -8.976 1.00 80.25 86 THR A O 1
ATOM 723 N N . PHE A 1 87 ? 24.440 -13.773 -9.707 1.00 80.12 87 PHE A N 1
ATOM 724 C CA . PHE A 1 87 ? 24.016 -13.972 -11.104 1.00 80.12 87 PHE A CA 1
ATOM 725 C C . PHE A 1 87 ? 24.470 -15.328 -11.668 1.00 80.12 87 PHE A C 1
ATOM 727 O O . PHE A 1 87 ? 23.689 -16.039 -12.298 1.00 80.12 87 PHE A O 1
ATOM 734 N N . ALA A 1 88 ? 25.726 -15.705 -11.404 1.00 78.25 88 ALA A N 1
ATOM 735 C CA . ALA A 1 88 ? 26.283 -16.984 -11.835 1.00 78.25 88 ALA A CA 1
ATOM 736 C C . ALA A 1 88 ? 25.581 -18.174 -11.163 1.00 78.25 88 ALA A C 1
ATOM 738 O O . ALA A 1 88 ? 25.338 -19.178 -11.825 1.00 78.25 88 ALA A O 1
ATOM 739 N N . GLY A 1 89 ? 25.213 -18.046 -9.883 1.00 80.12 89 GLY A N 1
ATOM 740 C CA . GLY A 1 89 ? 24.467 -19.066 -9.144 1.00 80.12 89 GLY A CA 1
ATOM 741 C C . GLY A 1 89 ? 23.067 -19.279 -9.714 1.00 80.12 89 GLY A C 1
ATOM 742 O O . GLY A 1 89 ? 22.724 -20.394 -10.109 1.00 80.12 89 GLY A O 1
ATOM 743 N N . CYS A 1 90 ? 22.288 -18.201 -9.856 1.00 85.19 90 CYS A N 1
ATOM 744 C CA . CYS A 1 90 ? 20.952 -18.251 -10.458 1.00 85.19 90 CYS A CA 1
ATOM 745 C C . CYS A 1 90 ? 20.989 -18.836 -11.872 1.00 85.19 90 CYS A C 1
ATOM 747 O O . CYS A 1 90 ? 20.188 -19.714 -12.201 1.00 85.19 90 CYS A O 1
ATOM 749 N N . ARG A 1 91 ? 21.951 -18.397 -12.693 1.00 84.75 91 ARG A N 1
ATOM 750 C CA . ARG A 1 91 ? 22.150 -18.947 -14.031 1.00 84.75 91 ARG A CA 1
ATOM 751 C C . ARG A 1 91 ? 22.470 -20.433 -13.972 1.00 84.75 91 ARG A C 1
ATOM 753 O O . ARG A 1 91 ? 21.773 -21.204 -14.607 1.00 84.75 91 ARG A O 1
ATOM 760 N N . TYR A 1 92 ? 23.476 -20.846 -13.209 1.00 83.00 92 TYR A N 1
ATOM 761 C CA . TYR A 1 92 ? 23.885 -22.248 -13.130 1.00 83.00 92 TYR A CA 1
ATOM 762 C C . TYR A 1 92 ? 22.733 -23.169 -12.698 1.00 83.00 92 TYR A C 1
ATOM 764 O O . TYR A 1 92 ? 22.564 -24.274 -13.219 1.00 83.00 92 TYR A O 1
ATOM 772 N N . ILE A 1 93 ? 21.893 -22.703 -11.771 1.00 84.50 93 ILE A N 1
ATOM 773 C CA . ILE A 1 93 ? 20.698 -23.429 -11.347 1.00 84.50 93 ILE A CA 1
ATOM 774 C C . ILE A 1 93 ? 19.698 -23.530 -12.511 1.00 84.50 93 ILE A C 1
ATOM 776 O O . ILE A 1 93 ? 19.282 -24.636 -12.856 1.00 84.50 93 ILE A O 1
ATOM 780 N N . LEU A 1 94 ? 19.337 -22.413 -13.146 1.00 89.38 94 LEU A N 1
ATOM 781 C CA . LEU A 1 94 ? 18.178 -22.346 -14.043 1.00 89.38 94 LEU A CA 1
ATOM 782 C C . LEU A 1 94 ? 18.453 -22.571 -15.534 1.00 89.38 94 LEU A C 1
ATOM 784 O O . LEU A 1 94 ? 17.552 -23.065 -16.205 1.00 89.38 94 LEU A O 1
ATOM 788 N N . GLU A 1 95 ? 19.636 -22.204 -16.034 1.00 82.31 95 GLU A N 1
ATOM 789 C CA . GLU A 1 95 ? 19.998 -21.956 -17.445 1.00 82.31 95 GLU A CA 1
ATOM 790 C C . GLU A 1 95 ? 19.083 -22.637 -18.474 1.00 82.31 95 GLU A C 1
ATOM 792 O O . GLU A 1 95 ? 18.114 -22.019 -18.913 1.00 82.31 95 GLU A O 1
ATOM 797 N N . ASP A 1 96 ? 19.340 -23.907 -18.793 1.00 81.06 96 ASP A N 1
ATOM 798 C CA . ASP A 1 96 ? 18.556 -24.690 -19.763 1.00 81.06 96 ASP A CA 1
ATOM 799 C C . ASP A 1 96 ? 17.503 -25.589 -19.094 1.00 81.06 96 ASP A C 1
ATOM 801 O O . ASP A 1 96 ? 16.806 -26.372 -19.742 1.00 81.06 96 ASP A O 1
ATOM 805 N N . ARG A 1 97 ? 17.408 -25.533 -17.764 1.00 88.31 97 ARG A N 1
ATOM 806 C CA . ARG A 1 97 ? 16.595 -26.465 -16.977 1.00 88.31 97 ARG A CA 1
ATOM 807 C C . ARG A 1 97 ? 15.238 -25.894 -16.601 1.00 88.31 97 ARG A C 1
ATOM 809 O O . ARG A 1 97 ? 14.320 -26.667 -16.349 1.00 88.31 97 ARG A O 1
ATOM 816 N N . ILE A 1 98 ? 15.070 -24.572 -16.611 1.00 91.06 98 ILE A N 1
ATOM 817 C CA . ILE A 1 98 ? 13.828 -23.917 -16.182 1.00 91.06 98 ILE A CA 1
ATOM 818 C C . ILE A 1 98 ? 12.588 -24.406 -16.948 1.00 91.06 98 ILE A C 1
ATOM 820 O O . ILE A 1 98 ? 11.526 -24.544 -16.349 1.00 91.06 98 ILE A O 1
ATOM 824 N N . GLU A 1 99 ? 12.720 -24.758 -18.232 1.00 90.00 99 GLU A N 1
ATOM 825 C CA . GLU A 1 99 ? 11.627 -25.302 -19.058 1.00 90.00 99 GLU A CA 1
ATOM 826 C C . GLU A 1 99 ? 11.084 -26.652 -18.551 1.00 90.00 99 GLU A C 1
ATOM 828 O O . GLU A 1 99 ? 9.967 -27.049 -18.896 1.00 90.00 99 GLU A O 1
ATOM 833 N N . GLN A 1 100 ? 11.832 -27.359 -17.696 1.00 90.00 100 GLN A N 1
ATOM 834 C CA . GLN A 1 100 ? 11.364 -28.589 -17.055 1.00 90.00 100 GLN A CA 1
ATOM 835 C C . GLN A 1 100 ? 10.219 -28.320 -16.067 1.00 90.00 100 GLN A C 1
ATOM 837 O O . GLN A 1 100 ? 9.370 -29.193 -15.861 1.00 90.00 100 GLN A O 1
ATOM 842 N N . PHE A 1 101 ? 10.123 -27.106 -15.511 1.00 91.12 101 PHE A N 1
ATOM 843 C CA . PHE A 1 101 ? 9.035 -26.714 -14.618 1.00 91.12 101 PHE A CA 1
ATOM 844 C C . PHE A 1 101 ? 7.771 -26.329 -15.391 1.00 91.12 101 PHE A C 1
ATOM 846 O O . PHE A 1 101 ? 7.342 -25.179 -15.436 1.00 91.12 101 PHE A O 1
ATOM 853 N N . LYS A 1 102 ? 7.097 -27.337 -15.949 1.00 89.94 102 LYS A N 1
ATOM 854 C CA . LYS A 1 102 ? 5.922 -27.167 -16.823 1.00 89.94 102 LYS A CA 1
ATOM 855 C C . LYS A 1 102 ? 4.775 -26.354 -16.216 1.00 89.94 102 LYS A C 1
ATOM 857 O O . LYS A 1 102 ? 3.921 -25.900 -16.970 1.00 89.94 102 LYS A O 1
ATOM 862 N N . ASN A 1 103 ? 4.691 -26.195 -14.898 1.00 91.56 103 ASN A N 1
ATOM 863 C CA . ASN A 1 103 ? 3.610 -25.454 -14.238 1.00 91.56 103 ASN A CA 1
ATOM 864 C C . ASN A 1 103 ? 4.066 -24.137 -13.596 1.00 91.56 103 ASN A C 1
ATOM 866 O O . ASN A 1 103 ? 3.243 -23.458 -12.986 1.00 91.56 103 ASN A O 1
ATOM 870 N N . LEU A 1 104 ? 5.323 -23.732 -13.810 1.00 94.38 104 LEU A N 1
ATOM 871 C CA . LEU A 1 104 ? 5.864 -22.494 -13.267 1.00 94.38 104 LEU A CA 1
ATOM 872 C C . LEU A 1 104 ? 5.191 -21.280 -13.917 1.00 94.38 104 LEU A C 1
ATOM 874 O O . LEU A 1 104 ? 5.218 -21.103 -15.141 1.00 94.38 104 LEU A O 1
ATOM 878 N N . THR A 1 105 ? 4.585 -20.439 -13.082 1.00 95.81 105 THR A N 1
ATOM 879 C CA . THR A 1 105 ? 3.880 -19.217 -13.497 1.00 95.81 105 THR A CA 1
ATOM 880 C C . THR A 1 105 ? 4.462 -17.950 -12.881 1.00 95.81 105 THR A C 1
ATOM 882 O O . THR A 1 105 ? 4.301 -16.875 -13.468 1.00 95.81 105 THR A O 1
ATOM 885 N N . GLU A 1 106 ? 5.166 -18.066 -11.757 1.00 95.88 106 GLU A N 1
ATOM 886 C CA . GLU A 1 106 ? 5.860 -16.968 -11.087 1.00 95.88 106 GLU A CA 1
ATOM 887 C C . GLU A 1 106 ? 7.335 -17.313 -10.881 1.00 95.88 106 GLU A C 1
ATOM 889 O O . GLU A 1 106 ? 7.673 -18.417 -10.455 1.00 95.88 106 GLU A O 1
ATOM 894 N N . LEU A 1 107 ? 8.208 -16.365 -11.214 1.00 95.81 107 LEU A N 1
ATOM 895 C CA . LEU A 1 107 ? 9.638 -16.461 -10.964 1.00 95.81 107 LEU A CA 1
ATOM 896 C C . LEU A 1 107 ? 10.129 -15.180 -10.295 1.00 95.81 107 LEU A C 1
ATOM 898 O O . LEU A 1 107 ? 9.882 -14.074 -10.787 1.00 95.81 107 LEU A O 1
ATOM 902 N N . ILE A 1 108 ? 10.858 -15.351 -9.201 1.00 94.12 108 ILE A N 1
ATOM 903 C CA . ILE A 1 108 ? 11.484 -14.279 -8.440 1.00 94.12 108 ILE A CA 1
ATOM 904 C C . ILE A 1 108 ? 12.985 -14.552 -8.412 1.00 94.12 108 ILE A C 1
ATOM 906 O O . ILE A 1 108 ? 13.418 -15.612 -7.963 1.00 94.12 108 ILE A O 1
ATOM 910 N N . LEU A 1 109 ? 13.772 -13.615 -8.933 1.00 91.69 109 LEU A N 1
ATOM 911 C CA . LEU A 1 109 ? 15.229 -13.669 -8.896 1.00 91.69 109 LEU A CA 1
ATOM 912 C C . LEU A 1 109 ? 15.734 -12.470 -8.108 1.00 91.69 109 LEU A C 1
ATOM 914 O O . LEU A 1 109 ? 15.589 -11.334 -8.556 1.00 91.69 109 LEU A O 1
ATOM 918 N N . ASP A 1 110 ? 16.333 -12.736 -6.958 1.00 88.88 110 ASP A N 1
ATOM 919 C CA . ASP A 1 110 ? 17.028 -11.752 -6.143 1.00 88.88 110 ASP A CA 1
ATOM 920 C C . ASP A 1 110 ? 18.538 -11.927 -6.334 1.00 88.88 110 ASP A C 1
ATOM 922 O O . ASP A 1 110 ? 19.167 -12.849 -5.813 1.00 88.88 110 ASP A O 1
ATOM 926 N N . ILE A 1 111 ? 19.101 -11.099 -7.212 1.00 85.06 111 ILE A N 1
ATOM 927 C CA . ILE A 1 111 ? 20.464 -11.245 -7.703 1.00 85.06 111 ILE A CA 1
ATOM 928 C C . ILE A 1 111 ? 21.402 -10.355 -6.900 1.00 85.06 111 ILE A C 1
ATOM 930 O O . ILE A 1 111 ? 21.528 -9.152 -7.150 1.00 85.06 111 ILE A O 1
ATOM 934 N N . LYS A 1 112 ? 22.110 -10.997 -5.971 1.00 80.44 112 LYS A N 1
ATOM 935 C CA . LYS A 1 112 ? 23.065 -10.343 -5.082 1.00 80.44 112 LYS A CA 1
ATOM 936 C C . LYS A 1 112 ? 24.367 -9.966 -5.785 1.00 80.44 112 LYS A C 1
ATOM 938 O O . LYS A 1 112 ? 24.802 -10.626 -6.739 1.00 80.44 112 LYS A O 1
ATOM 943 N N . GLY A 1 113 ? 24.998 -8.901 -5.289 1.00 69.38 113 GLY A N 1
ATOM 944 C CA . GLY A 1 113 ? 26.303 -8.419 -5.747 1.00 69.38 113 GLY A CA 1
ATOM 945 C C . GLY A 1 113 ? 27.435 -9.449 -5.595 1.00 69.38 113 GLY A C 1
ATOM 946 O O . GLY A 1 113 ? 27.300 -10.480 -4.937 1.00 69.38 113 GLY A O 1
ATOM 947 N N . ASN A 1 114 ? 28.580 -9.187 -6.239 1.00 59.72 114 ASN A N 1
ATOM 948 C CA . ASN A 1 114 ? 29.730 -10.099 -6.207 1.00 59.72 114 ASN A CA 1
ATOM 949 C C . ASN A 1 114 ? 30.282 -10.330 -4.787 1.00 59.72 114 ASN A C 1
ATOM 951 O O . ASN A 1 114 ? 30.298 -9.430 -3.952 1.00 59.72 114 ASN A O 1
ATOM 955 N N . ARG A 1 115 ? 30.827 -11.537 -4.581 1.00 56.41 115 ARG A N 1
ATOM 956 C CA . ARG A 1 115 ? 31.512 -12.007 -3.365 1.00 56.41 115 ARG A CA 1
ATOM 957 C C . ARG A 1 115 ? 32.518 -10.981 -2.821 1.00 56.41 115 ARG A C 1
ATOM 959 O O . ARG A 1 115 ? 33.354 -10.483 -3.575 1.00 56.41 115 ARG A O 1
ATOM 966 N N . VAL A 1 116 ? 32.529 -10.785 -1.498 1.00 49.50 116 VAL A N 1
ATOM 967 C CA . VAL A 1 116 ? 33.622 -10.097 -0.775 1.00 49.50 116 VAL A CA 1
ATOM 968 C C . VAL A 1 116 ? 34.944 -10.873 -0.921 1.00 49.50 116 VAL A C 1
ATOM 970 O O . VAL A 1 116 ? 36.016 -10.275 -0.996 1.00 49.50 116 VAL A O 1
ATOM 973 N N . TYR A 1 117 ? 34.874 -12.203 -1.068 1.00 38.84 117 TYR A N 1
ATOM 974 C CA . TYR A 1 117 ? 36.029 -13.075 -1.281 1.00 38.84 117 TYR A CA 1
ATOM 975 C C . TYR A 1 117 ? 36.004 -13.719 -2.670 1.00 38.84 117 TYR A C 1
ATOM 977 O O . TYR A 1 117 ? 35.325 -14.715 -2.916 1.00 38.84 117 TYR A O 1
ATOM 985 N N . GLY A 1 118 ? 36.792 -13.140 -3.575 1.00 40.34 118 GLY A N 1
ATOM 986 C CA . GLY A 1 118 ? 37.082 -13.698 -4.893 1.00 40.34 118 GLY A CA 1
ATOM 987 C C . GLY A 1 118 ? 36.002 -13.368 -5.925 1.00 40.34 118 GLY A C 1
ATOM 988 O O . GLY A 1 118 ? 34.937 -13.986 -5.904 1.00 40.34 118 GLY A O 1
ATOM 989 N N . PRO A 1 119 ? 36.251 -12.440 -6.868 1.00 34.97 119 PRO A N 1
ATOM 990 C CA . PRO A 1 119 ? 35.318 -12.221 -7.958 1.00 34.97 119 PRO A CA 1
ATOM 991 C C . PRO A 1 119 ? 35.185 -13.534 -8.729 1.00 34.97 119 PRO A C 1
ATOM 993 O O . PRO A 1 119 ? 36.171 -14.047 -9.265 1.00 34.97 119 PRO A O 1
ATOM 996 N N . ILE A 1 120 ? 33.965 -14.065 -8.833 1.00 43.00 120 ILE A N 1
ATOM 997 C CA . ILE A 1 120 ? 33.635 -14.838 -10.028 1.00 43.00 120 ILE A CA 1
ATOM 998 C C . ILE A 1 120 ? 33.937 -13.855 -11.158 1.00 43.00 120 ILE A C 1
ATOM 1000 O O . ILE A 1 120 ? 33.383 -12.751 -11.169 1.00 43.00 120 ILE A O 1
ATOM 1004 N N . MET A 1 121 ? 34.939 -14.170 -11.989 1.00 41.47 121 MET A N 1
ATOM 1005 C CA . MET A 1 121 ? 35.354 -13.297 -13.087 1.00 41.47 121 MET A CA 1
ATOM 1006 C C . MET A 1 121 ? 34.102 -12.792 -13.792 1.00 41.47 121 MET A C 1
ATOM 1008 O O . MET A 1 121 ? 33.207 -13.602 -14.014 1.00 41.47 121 MET A O 1
ATOM 1012 N N . ARG A 1 122 ? 34.024 -11.480 -14.079 1.00 43.84 122 ARG A N 1
ATOM 1013 C CA . ARG A 1 122 ? 32.901 -10.864 -14.804 1.00 43.84 122 ARG A CA 1
ATOM 1014 C C . ARG A 1 122 ? 32.601 -11.722 -16.026 1.00 43.84 122 ARG A C 1
ATOM 1016 O O . ARG A 1 122 ? 33.307 -11.644 -17.029 1.00 43.84 122 ARG A O 1
ATOM 1023 N N . ASP A 1 123 ? 31.611 -12.590 -15.897 1.00 48.56 123 ASP A N 1
ATOM 1024 C CA . ASP A 1 123 ? 31.281 -13.524 -16.945 1.00 48.56 123 ASP A CA 1
ATOM 1025 C C . ASP A 1 123 ? 30.505 -12.712 -17.973 1.00 48.56 123 ASP A C 1
ATOM 1027 O O . ASP A 1 123 ? 29.370 -12.296 -17.755 1.00 48.56 123 ASP A O 1
ATOM 1031 N N . HIS A 1 124 ? 31.181 -12.372 -19.067 1.00 51.25 124 HIS A N 1
ATOM 1032 C CA . HIS A 1 124 ? 30.614 -11.577 -20.153 1.00 51.25 124 HIS A CA 1
ATOM 1033 C C . HIS A 1 124 ? 29.572 -12.357 -20.970 1.00 51.25 124 HIS A C 1
ATOM 1035 O O . HIS A 1 124 ? 29.034 -11.833 -21.951 1.00 51.25 124 HIS A O 1
ATOM 1041 N N . THR A 1 125 ? 29.305 -13.614 -20.615 1.00 60.56 125 THR A N 1
ATOM 1042 C CA . THR A 1 125 ? 28.390 -14.474 -21.353 1.00 60.56 125 THR A CA 1
ATOM 1043 C C . THR A 1 125 ? 26.935 -14.085 -21.084 1.00 60.56 125 THR A C 1
ATOM 1045 O O . THR A 1 125 ? 26.485 -13.946 -19.949 1.00 60.56 125 THR A O 1
ATOM 1048 N N . SER A 1 126 ? 26.191 -13.876 -22.169 1.00 75.62 126 SER A N 1
ATOM 1049 C CA . SER A 1 126 ? 24.768 -13.553 -22.124 1.00 75.62 126 SER A CA 1
ATOM 1050 C C . SER A 1 126 ? 23.947 -14.739 -21.623 1.00 75.62 126 SER A C 1
ATOM 1052 O O . SER A 1 126 ? 24.072 -15.830 -22.180 1.00 75.62 126 SER A O 1
ATOM 1054 N N . TRP A 1 127 ? 23.063 -14.522 -20.651 1.00 83.44 127 TRP A N 1
ATOM 1055 C CA . TRP A 1 127 ? 22.074 -15.513 -20.227 1.00 83.44 127 TRP A CA 1
ATOM 1056 C C . TRP A 1 127 ? 20.705 -15.190 -20.833 1.00 83.44 127 TRP A C 1
ATOM 1058 O O . TRP A 1 127 ? 20.214 -14.066 -20.721 1.00 83.44 127 TRP A O 1
ATOM 1068 N N . VAL A 1 128 ? 20.091 -16.181 -21.485 1.00 88.38 128 VAL A N 1
ATOM 1069 C CA . VAL A 1 128 ? 18.730 -16.081 -22.021 1.00 88.38 128 VAL A CA 1
ATOM 1070 C C . VAL A 1 128 ? 17.810 -17.000 -21.226 1.00 88.38 128 VAL A C 1
ATOM 1072 O O . VAL A 1 128 ? 17.868 -18.214 -21.383 1.00 88.38 128 VAL A O 1
ATOM 1075 N N . LEU A 1 129 ? 16.933 -16.427 -20.407 1.00 89.94 129 LEU A N 1
ATOM 1076 C CA . LEU A 1 129 ? 15.903 -17.166 -19.685 1.00 89.94 129 LEU A CA 1
ATOM 1077 C C . LEU A 1 129 ? 14.690 -17.378 -20.597 1.00 89.94 129 LEU A C 1
ATOM 1079 O O . LEU A 1 129 ? 14.063 -16.408 -21.024 1.00 89.94 129 LEU A O 1
ATOM 1083 N N . ARG A 1 130 ? 14.347 -18.634 -20.900 1.00 93.12 130 ARG A N 1
ATOM 1084 C CA . ARG A 1 130 ? 13.209 -18.990 -21.764 1.00 93.12 130 ARG A CA 1
ATOM 1085 C C . ARG A 1 130 ? 12.174 -19.785 -20.983 1.00 93.12 130 ARG A C 1
ATOM 1087 O O . ARG A 1 130 ? 12.518 -20.779 -20.356 1.00 93.12 130 ARG A O 1
ATOM 1094 N N . HIS A 1 131 ? 10.918 -19.338 -20.996 1.00 94.44 131 HIS A N 1
ATOM 1095 C CA . HIS A 1 131 ? 9.825 -20.103 -20.397 1.00 94.44 131 HIS A CA 1
ATOM 1096 C C . HIS A 1 131 ? 8.444 -19.675 -20.911 1.00 94.44 131 HIS A C 1
ATOM 1098 O O . HIS A 1 131 ? 8.038 -18.523 -20.764 1.00 94.44 131 HIS A O 1
ATOM 1104 N N . ASP A 1 132 ? 7.649 -20.614 -21.420 1.00 94.12 132 ASP A N 1
ATOM 1105 C CA . ASP A 1 132 ? 6.382 -20.282 -22.088 1.00 94.12 132 ASP A CA 1
ATOM 1106 C C . ASP A 1 132 ? 5.266 -19.810 -21.148 1.00 94.12 132 ASP A C 1
ATOM 1108 O O . ASP A 1 132 ? 4.358 -19.090 -21.568 1.00 94.12 132 ASP A O 1
ATOM 1112 N N . ARG A 1 133 ? 5.300 -20.221 -19.874 1.00 95.38 133 ARG A N 1
ATOM 1113 C CA . ARG A 1 133 ? 4.176 -20.052 -18.931 1.00 95.38 133 ARG A CA 1
ATOM 1114 C C . ARG A 1 133 ? 4.400 -19.038 -17.815 1.00 95.38 133 ARG A C 1
ATOM 1116 O O . ARG A 1 133 ? 3.444 -18.758 -17.094 1.00 95.38 133 ARG A O 1
ATOM 1123 N N . ILE A 1 134 ? 5.602 -18.468 -17.683 1.00 96.31 134 ILE A N 1
ATOM 1124 C CA . ILE A 1 134 ? 5.851 -17.446 -16.656 1.00 96.31 134 ILE A CA 1
ATOM 1125 C C . ILE A 1 134 ? 5.003 -16.215 -16.995 1.00 96.31 134 ILE A C 1
ATOM 1127 O O . ILE A 1 134 ? 5.138 -15.630 -18.069 1.00 96.31 134 ILE A O 1
ATOM 1131 N N . ARG A 1 135 ? 4.111 -15.850 -16.071 1.00 97.00 135 ARG A N 1
ATOM 1132 C CA . ARG A 1 135 ? 3.218 -14.684 -16.152 1.00 97.00 135 ARG A CA 1
ATOM 1133 C C . ARG A 1 135 ? 3.668 -13.550 -15.243 1.00 97.00 135 ARG A C 1
ATOM 1135 O O . ARG A 1 135 ? 3.417 -12.390 -15.569 1.00 97.00 135 ARG A O 1
ATOM 1142 N N . LYS A 1 136 ? 4.307 -13.885 -14.119 1.00 97.12 136 LYS A N 1
ATOM 1143 C CA . LYS A 1 136 ? 4.846 -12.944 -13.137 1.00 97.12 136 LYS A CA 1
ATOM 1144 C C . LYS A 1 136 ? 6.357 -13.107 -13.046 1.00 97.12 136 LYS A C 1
ATOM 1146 O O . LYS A 1 136 ? 6.839 -14.206 -12.786 1.00 97.12 136 LYS A O 1
ATOM 1151 N N . LEU A 1 137 ? 7.083 -12.016 -13.247 1.00 96.00 137 LEU A N 1
ATOM 1152 C CA . LEU A 1 137 ? 8.531 -11.984 -13.108 1.00 96.00 137 LEU A CA 1
ATOM 1153 C C . LEU A 1 137 ? 8.932 -10.842 -12.178 1.00 96.00 137 LEU A C 1
ATOM 1155 O O . LEU A 1 137 ? 8.557 -9.693 -12.421 1.00 96.00 137 LEU A O 1
ATOM 1159 N N . LYS A 1 138 ? 9.699 -11.159 -11.136 1.00 94.50 138 LYS A N 1
ATOM 1160 C CA . LYS A 1 138 ? 10.311 -10.173 -10.243 1.00 94.50 138 LYS A CA 1
ATOM 1161 C C . LYS A 1 138 ? 11.823 -10.333 -10.321 1.00 94.50 138 LYS A C 1
ATOM 1163 O O . LYS A 1 138 ? 12.331 -11.432 -10.117 1.00 94.50 138 LYS A O 1
ATOM 1168 N N . LEU A 1 139 ? 12.518 -9.258 -10.665 1.00 91.25 139 LEU A N 1
ATOM 1169 C CA . LEU A 1 139 ? 13.966 -9.242 -10.797 1.00 91.25 139 LEU A CA 1
ATOM 1170 C C . LEU A 1 139 ? 14.531 -8.145 -9.899 1.00 91.25 139 LEU A C 1
ATOM 1172 O O . LEU A 1 139 ? 14.237 -6.964 -10.103 1.00 91.25 139 LEU A O 1
ATOM 1176 N N . PHE A 1 140 ? 15.350 -8.544 -8.937 1.00 88.69 140 PHE A N 1
ATOM 1177 C CA . PHE A 1 140 ? 16.081 -7.639 -8.068 1.00 88.69 140 PHE A CA 1
ATOM 1178 C C . PHE A 1 140 ? 17.565 -7.751 -8.387 1.00 88.69 140 PHE A C 1
ATOM 1180 O O . PHE A 1 140 ? 18.081 -8.857 -8.542 1.00 88.69 140 PHE A O 1
ATOM 1187 N N . PHE A 1 141 ? 18.235 -6.614 -8.543 1.00 81.38 141 PHE A N 1
ATOM 1188 C CA . PHE A 1 141 ? 19.663 -6.568 -8.836 1.00 81.38 141 PHE A CA 1
ATOM 1189 C C . PHE A 1 141 ? 20.344 -5.579 -7.898 1.00 81.38 141 PHE A C 1
ATOM 1191 O O . PHE A 1 141 ? 19.977 -4.408 -7.882 1.00 81.38 141 PHE A O 1
ATOM 1198 N N . ASP A 1 142 ? 21.375 -6.031 -7.183 1.00 70.94 142 ASP A N 1
ATOM 1199 C CA . ASP A 1 142 ? 22.223 -5.147 -6.365 1.00 70.94 142 ASP A CA 1
ATOM 1200 C C . ASP A 1 142 ? 23.224 -4.335 -7.212 1.00 70.94 142 ASP A C 1
ATOM 1202 O O . ASP A 1 142 ? 23.836 -3.377 -6.743 1.00 70.94 142 ASP A O 1
ATOM 1206 N N . GLN A 1 143 ? 23.479 -4.763 -8.451 1.00 65.38 143 GLN A N 1
ATOM 1207 C CA . GLN A 1 143 ? 24.435 -4.144 -9.372 1.00 65.38 143 GLN A CA 1
ATOM 1208 C C . GLN A 1 143 ? 23.859 -4.113 -10.787 1.00 65.38 143 GLN A C 1
ATOM 1210 O O . GLN A 1 143 ? 22.933 -4.857 -11.103 1.00 65.38 143 GLN A O 1
ATOM 1215 N N . GLN A 1 144 ? 24.445 -3.289 -11.661 1.00 61.91 144 GLN A N 1
ATOM 1216 C CA . GLN A 1 144 ? 24.013 -3.178 -13.057 1.00 61.91 144 GLN A CA 1
ATOM 1217 C C . GLN A 1 144 ? 23.845 -4.554 -13.713 1.00 61.91 144 GLN A C 1
ATOM 1219 O O . GLN A 1 144 ? 24.732 -5.408 -13.630 1.00 61.91 144 GLN A O 1
ATOM 1224 N N . MET A 1 145 ? 22.705 -4.741 -14.387 1.00 61.56 145 MET A N 1
ATOM 1225 C CA . MET A 1 145 ? 22.391 -5.959 -15.131 1.00 61.56 145 MET A CA 1
ATOM 1226 C C . MET A 1 145 ? 23.559 -6.375 -16.040 1.00 61.56 145 MET A C 1
ATOM 1228 O O . MET A 1 145 ? 23.967 -5.633 -16.936 1.00 61.56 145 MET A O 1
ATOM 1232 N N . ASN A 1 146 ? 24.045 -7.606 -15.852 1.00 60.03 146 ASN A N 1
ATOM 1233 C CA . ASN A 1 146 ? 24.818 -8.313 -16.875 1.00 60.03 146 ASN A CA 1
ATOM 1234 C C . ASN A 1 146 ? 23.932 -8.573 -18.112 1.00 60.03 146 ASN A C 1
ATOM 1236 O O . ASN A 1 146 ? 22.717 -8.392 -18.061 1.00 60.03 146 ASN A O 1
ATOM 1240 N N . ASN A 1 147 ? 24.520 -9.038 -19.220 1.00 71.69 147 ASN A N 1
ATOM 1241 C CA . ASN A 1 147 ? 23.788 -9.408 -20.437 1.00 71.69 147 ASN A CA 1
ATOM 1242 C C . ASN A 1 147 ? 22.708 -10.471 -20.138 1.00 71.69 147 ASN A C 1
ATOM 1244 O O . ASN A 1 147 ? 22.985 -11.671 -20.137 1.00 71.69 147 ASN A O 1
ATOM 1248 N N . PHE A 1 148 ? 21.476 -10.033 -19.892 1.00 77.44 148 PHE A N 1
ATOM 1249 C CA . PHE A 1 148 ? 20.351 -10.875 -19.504 1.00 77.44 148 PHE A CA 1
ATOM 1250 C C . PHE A 1 148 ? 19.178 -10.610 -20.440 1.00 77.44 148 PHE A C 1
ATOM 1252 O O . PHE A 1 148 ? 18.814 -9.468 -20.712 1.00 77.44 148 PHE A O 1
ATOM 1259 N N . THR A 1 149 ? 18.596 -11.670 -20.983 1.00 84.88 149 THR A N 1
ATOM 1260 C CA . THR A 1 149 ? 17.429 -11.591 -21.862 1.00 84.88 149 THR A CA 1
ATOM 1261 C C . THR A 1 149 ? 16.385 -12.575 -21.380 1.00 84.88 149 THR A C 1
ATOM 1263 O O . THR A 1 149 ? 16.709 -13.693 -20.997 1.00 84.88 149 THR A O 1
ATOM 1266 N N . VAL A 1 150 ? 15.120 -12.177 -21.433 1.00 88.50 150 VAL A N 1
ATOM 1267 C CA . VAL A 1 150 ? 14.001 -13.021 -21.018 1.00 88.50 150 VAL A CA 1
ATOM 1268 C C . VAL A 1 150 ? 13.052 -13.203 -22.189 1.00 88.50 150 VAL A C 1
ATOM 1270 O O . VAL A 1 150 ? 12.666 -12.230 -22.841 1.00 88.50 150 VAL A O 1
ATOM 1273 N N . ILE A 1 151 ? 12.660 -14.449 -22.434 1.00 91.88 151 ILE A N 1
ATOM 1274 C CA . ILE A 1 151 ? 11.703 -14.859 -23.459 1.00 91.88 151 ILE A CA 1
ATOM 1275 C C . ILE A 1 151 ? 10.565 -15.604 -22.761 1.00 91.88 151 ILE A C 1
ATOM 1277 O O . ILE A 1 151 ? 10.639 -16.809 -22.520 1.00 91.88 151 ILE A O 1
ATOM 1281 N N . THR A 1 152 ? 9.521 -14.859 -22.410 1.00 93.44 152 THR A N 1
ATOM 1282 C CA . THR A 1 152 ? 8.348 -15.336 -21.676 1.00 93.44 152 THR A CA 1
ATOM 1283 C C . THR A 1 152 ? 7.073 -14.787 -22.330 1.00 93.44 152 THR A C 1
ATOM 1285 O O . THR A 1 152 ? 6.529 -13.771 -21.901 1.00 93.44 152 THR A O 1
ATOM 1288 N N . PRO A 1 153 ? 6.552 -15.425 -23.397 1.00 93.50 153 PRO A N 1
ATOM 1289 C CA . PRO A 1 153 ? 5.428 -14.885 -24.172 1.00 93.50 153 PRO A CA 1
ATOM 1290 C C . PRO A 1 153 ? 4.157 -14.657 -23.338 1.00 93.50 153 PRO A C 1
ATOM 1292 O O . PRO A 1 153 ? 3.337 -13.814 -23.689 1.00 93.50 153 PRO A O 1
ATOM 1295 N N . SER A 1 154 ? 4.003 -15.355 -22.211 1.00 95.56 154 SER A N 1
ATOM 1296 C CA . SER A 1 154 ? 2.872 -15.190 -21.290 1.00 95.56 154 SER A CA 1
ATOM 1297 C C . SER A 1 154 ? 3.048 -14.073 -20.247 1.00 95.56 154 SER A C 1
ATOM 1299 O O . SER A 1 154 ? 2.194 -13.947 -19.370 1.00 95.56 154 SER A O 1
ATOM 1301 N N . LEU A 1 155 ? 4.125 -13.279 -20.292 1.00 97.31 155 LEU A N 1
ATOM 1302 C CA . LEU A 1 155 ? 4.438 -12.293 -19.254 1.00 97.31 155 LEU A CA 1
ATOM 1303 C C . LEU A 1 155 ? 3.396 -11.171 -19.187 1.00 97.31 155 LEU A C 1
ATOM 1305 O O . LEU A 1 155 ? 3.242 -10.397 -20.128 1.00 97.31 155 LEU A O 1
ATOM 1309 N N . THR A 1 156 ? 2.720 -11.040 -18.050 1.00 97.44 156 THR A N 1
ATOM 1310 C CA . THR A 1 156 ? 1.718 -9.987 -17.808 1.00 97.44 156 THR A CA 1
ATOM 1311 C C . THR A 1 156 ? 2.062 -9.098 -16.617 1.00 97.44 156 THR A C 1
ATOM 1313 O O . THR A 1 156 ? 1.440 -8.054 -16.443 1.00 97.44 156 THR A O 1
ATOM 1316 N N . SER A 1 157 ? 3.024 -9.493 -15.784 1.00 97.81 157 SER A N 1
ATOM 1317 C CA . SER A 1 157 ? 3.423 -8.768 -14.580 1.00 97.81 157 SER A CA 1
ATOM 1318 C C . SER A 1 157 ? 4.936 -8.732 -14.467 1.00 97.81 157 SER A C 1
ATOM 1320 O O . SER A 1 157 ? 5.573 -9.787 -14.450 1.00 97.81 157 SER A O 1
ATOM 1322 N N . LEU A 1 158 ? 5.490 -7.530 -14.342 1.00 96.50 158 LEU A N 1
ATOM 1323 C CA . LEU A 1 158 ? 6.925 -7.308 -14.245 1.00 96.50 158 LEU A CA 1
ATOM 1324 C C . LEU A 1 158 ? 7.261 -6.395 -13.063 1.00 96.50 158 LEU A C 1
ATOM 1326 O O . LEU A 1 158 ? 6.710 -5.300 -12.961 1.00 96.50 158 LEU A O 1
ATOM 1330 N N . ARG A 1 159 ? 8.196 -6.838 -12.217 1.00 95.31 159 ARG A N 1
ATOM 1331 C CA . ARG A 1 159 ? 8.861 -6.021 -11.198 1.00 95.31 159 ARG A CA 1
ATOM 1332 C C . ARG A 1 159 ? 10.370 -5.991 -11.448 1.00 95.31 159 ARG A C 1
ATOM 1334 O O . ARG A 1 159 ? 10.967 -7.051 -11.629 1.00 95.31 159 ARG A O 1
ATOM 1341 N N . LEU A 1 160 ? 10.965 -4.801 -11.448 1.00 91.56 160 LEU A N 1
ATOM 1342 C CA . LEU A 1 160 ? 12.404 -4.561 -11.610 1.00 91.56 160 LEU A CA 1
ATOM 1343 C C . LEU A 1 160 ? 12.866 -3.507 -10.597 1.00 91.56 160 LEU A C 1
ATOM 1345 O O . LEU A 1 160 ? 12.400 -2.372 -10.663 1.00 91.56 160 LEU A O 1
ATOM 1349 N N . SER A 1 161 ? 13.797 -3.861 -9.707 1.00 85.44 161 SER A N 1
ATOM 1350 C CA . SER A 1 161 ? 14.326 -2.929 -8.690 1.00 85.44 161 SER A CA 1
ATOM 1351 C C . SER A 1 161 ? 15.473 -2.035 -9.173 1.00 85.44 161 SER A C 1
ATOM 1353 O O . SER A 1 161 ? 15.900 -1.154 -8.448 1.00 85.44 161 SER A O 1
ATOM 1355 N N . SER A 1 162 ? 16.014 -2.275 -10.368 1.00 81.31 162 SER A N 1
ATOM 1356 C CA . SER A 1 162 ? 17.112 -1.474 -10.918 1.00 81.31 162 SER A CA 1
ATOM 1357 C C . SER A 1 162 ? 17.015 -1.448 -12.441 1.00 81.31 162 SER A C 1
ATOM 1359 O O . SER A 1 162 ? 17.550 -2.289 -13.176 1.00 81.31 162 SER A O 1
ATOM 1361 N N . MET A 1 163 ? 16.196 -0.525 -12.937 1.00 78.88 163 MET A N 1
ATOM 1362 C CA . MET A 1 163 ? 15.987 -0.310 -14.359 1.00 78.88 163 MET A CA 1
ATOM 1363 C C . MET A 1 163 ? 17.126 0.552 -14.905 1.00 78.88 163 MET A C 1
ATOM 1365 O O . MET A 1 163 ? 17.202 1.754 -14.663 1.00 78.88 163 MET A O 1
ATOM 1369 N N . THR A 1 164 ? 17.983 -0.075 -15.707 1.00 77.50 164 THR A N 1
ATOM 1370 C CA . THR A 1 164 ? 19.065 0.578 -16.458 1.00 77.50 164 THR A CA 1
ATOM 1371 C C . THR A 1 164 ? 18.720 0.688 -17.946 1.00 77.50 164 THR A C 1
ATOM 1373 O O . THR A 1 164 ? 17.781 0.048 -18.431 1.00 77.50 164 THR A O 1
ATOM 1376 N N . ILE A 1 165 ? 19.540 1.404 -18.723 1.00 75.56 165 ILE A N 1
ATOM 1377 C CA . ILE A 1 165 ? 19.424 1.437 -20.194 1.00 75.56 165 ILE A CA 1
ATOM 1378 C C . ILE A 1 165 ? 19.456 0.035 -20.831 1.00 75.56 165 ILE A C 1
ATOM 1380 O O . ILE A 1 165 ? 18.832 -0.193 -21.864 1.00 75.56 165 ILE A O 1
ATOM 1384 N N . PHE A 1 166 ? 20.127 -0.930 -20.194 1.00 74.88 166 PHE A N 1
ATOM 1385 C CA . PHE A 1 166 ? 20.211 -2.310 -20.675 1.00 74.88 166 PHE A CA 1
ATOM 1386 C C . PHE A 1 166 ? 18.923 -3.108 -20.439 1.00 74.88 166 PHE A C 1
ATOM 1388 O O . PHE A 1 166 ? 18.638 -4.047 -21.178 1.00 74.88 166 PHE A O 1
ATOM 1395 N N . SER A 1 167 ? 18.117 -2.715 -19.450 1.00 81.06 167 SER A N 1
ATOM 1396 C CA . SER A 1 167 ? 16.827 -3.348 -19.146 1.00 81.06 167 SER A CA 1
ATOM 1397 C C . SER A 1 167 ? 15.681 -2.835 -20.030 1.00 81.06 167 SER A C 1
ATOM 1399 O O . SER A 1 167 ? 14.682 -3.528 -20.232 1.00 81.06 167 SER A O 1
ATOM 1401 N N . LEU A 1 168 ? 15.824 -1.641 -20.615 1.00 83.94 168 LEU A N 1
ATOM 1402 C CA . LEU A 1 168 ? 14.779 -1.009 -21.418 1.00 83.94 168 LEU A CA 1
ATOM 1403 C C . LEU A 1 168 ? 14.351 -1.843 -22.645 1.00 83.94 168 LEU A C 1
ATOM 1405 O O . LEU A 1 168 ? 13.141 -1.987 -22.847 1.00 83.94 168 LEU A O 1
ATOM 1409 N N . PRO A 1 169 ? 15.254 -2.446 -23.450 1.00 86.12 169 PRO A N 1
ATOM 1410 C CA . PRO A 1 169 ? 14.852 -3.323 -24.556 1.00 86.12 169 PRO A CA 1
ATOM 1411 C C . PRO A 1 169 ? 13.997 -4.513 -24.101 1.00 86.12 169 PRO A C 1
ATOM 1413 O O . PRO A 1 169 ? 13.066 -4.928 -24.799 1.00 86.12 169 PRO A O 1
ATOM 1416 N N . PHE A 1 170 ? 14.281 -5.037 -22.907 1.00 85.94 170 PHE A N 1
ATOM 1417 C CA . PHE A 1 170 ? 13.493 -6.101 -22.305 1.00 85.94 170 PHE A CA 1
ATOM 1418 C C . PHE A 1 170 ? 12.078 -5.609 -21.964 1.00 85.94 170 PHE A C 1
ATOM 1420 O O . PHE A 1 170 ? 11.114 -6.195 -22.451 1.00 85.94 170 PHE A O 1
ATOM 1427 N N . VAL A 1 171 ? 11.928 -4.488 -21.247 1.00 90.50 171 VAL A N 1
ATOM 1428 C CA . VAL A 1 171 ? 10.603 -3.905 -20.939 1.00 90.50 171 VAL A CA 1
ATOM 1429 C C . VAL A 1 171 ? 9.823 -3.587 -22.222 1.00 90.50 171 VAL A C 1
ATOM 1431 O O . VAL A 1 171 ? 8.638 -3.903 -22.337 1.00 90.50 171 VAL A O 1
ATOM 1434 N N . THR A 1 172 ? 10.509 -3.031 -23.224 1.00 92.62 172 THR A N 1
ATOM 1435 C CA . THR A 1 172 ? 9.940 -2.680 -24.535 1.00 92.62 172 THR A CA 1
ATOM 1436 C C . THR A 1 172 ? 9.280 -3.879 -25.210 1.00 92.62 172 THR A C 1
ATOM 1438 O O . THR A 1 172 ? 8.190 -3.751 -25.766 1.00 92.62 172 THR A O 1
ATOM 1441 N N . SER A 1 173 ? 9.905 -5.056 -25.121 1.00 92.69 173 SER A N 1
ATOM 1442 C CA . SER A 1 173 ? 9.419 -6.284 -25.763 1.00 92.69 173 SER A CA 1
ATOM 1443 C C . SER A 1 173 ? 8.063 -6.751 -25.218 1.00 92.69 173 SER A C 1
ATOM 1445 O O . SER A 1 173 ? 7.310 -7.404 -25.937 1.00 92.69 173 SER A O 1
ATOM 1447 N N . TYR A 1 174 ? 7.724 -6.378 -23.980 1.00 95.38 174 TYR A N 1
ATOM 1448 C CA . TYR A 1 174 ? 6.501 -6.814 -23.299 1.00 95.38 174 TYR A CA 1
ATOM 1449 C C . TYR A 1 174 ? 5.490 -5.690 -23.045 1.00 95.38 174 TYR A C 1
ATOM 1451 O O . TYR A 1 174 ? 4.360 -5.977 -22.653 1.00 95.38 174 TYR A O 1
ATOM 1459 N N . ALA A 1 175 ? 5.836 -4.426 -23.309 1.00 96.12 175 ALA A N 1
ATOM 1460 C CA . ALA A 1 175 ? 5.017 -3.259 -22.963 1.00 96.12 175 ALA A CA 1
ATOM 1461 C C . ALA A 1 175 ? 3.536 -3.381 -23.386 1.00 96.12 175 ALA A C 1
ATOM 1463 O O . ALA A 1 175 ? 2.635 -3.027 -22.628 1.00 96.12 175 ALA A O 1
ATOM 1464 N N . SER A 1 176 ? 3.265 -3.973 -24.556 1.00 96.50 176 SER A N 1
ATOM 1465 C CA . SER A 1 176 ? 1.899 -4.136 -25.075 1.00 96.50 176 SER A CA 1
ATOM 1466 C C . SER A 1 176 ? 0.995 -5.089 -24.266 1.00 96.50 176 SER A C 1
ATOM 1468 O O . SER A 1 176 ? -0.228 -4.913 -24.241 1.00 96.50 176 SER A O 1
ATOM 1470 N N . GLN A 1 177 ? 1.575 -6.079 -23.584 1.00 96.50 177 GLN A N 1
ATOM 1471 C CA . GLN A 1 177 ? 0.847 -7.138 -22.870 1.00 96.50 177 GLN A CA 1
ATOM 1472 C C . GLN A 1 177 ? 0.913 -7.023 -21.343 1.00 96.50 177 GLN A C 1
ATOM 1474 O O . GLN A 1 177 ? 0.129 -7.672 -20.649 1.00 96.50 177 GLN A O 1
ATOM 1479 N N . LEU A 1 178 ? 1.811 -6.191 -20.811 1.00 97.94 178 LEU A N 1
ATOM 1480 C CA . LEU A 1 178 ? 1.948 -5.991 -19.372 1.00 97.94 178 LEU A CA 1
ATOM 1481 C C . LEU A 1 178 ? 0.683 -5.343 -18.782 1.00 97.94 178 LEU A C 1
ATOM 1483 O O . LEU A 1 178 ? 0.224 -4.291 -19.226 1.00 97.94 178 LEU A O 1
ATOM 1487 N N . ALA A 1 179 ? 0.128 -6.000 -17.764 1.00 97.69 179 ALA A N 1
ATOM 1488 C CA . ALA A 1 179 ? -1.000 -5.547 -16.957 1.00 97.69 179 ALA A CA 1
ATOM 1489 C C . ALA A 1 179 ? -0.549 -4.942 -15.616 1.00 97.69 179 ALA A C 1
ATOM 1491 O O . ALA A 1 179 ? -1.248 -4.076 -15.082 1.00 97.69 179 ALA A O 1
ATOM 1492 N N . PHE A 1 180 ? 0.611 -5.370 -15.107 1.00 98.00 180 PHE A N 1
ATOM 1493 C CA . PHE A 1 180 ? 1.247 -4.876 -13.887 1.00 98.00 180 PHE A CA 1
ATOM 1494 C C . PHE A 1 180 ? 2.717 -4.543 -14.162 1.00 98.00 180 PHE A C 1
ATOM 1496 O O . PHE A 1 180 ? 3.452 -5.372 -14.708 1.00 98.00 180 PHE A O 1
ATOM 1503 N N . VAL A 1 181 ? 3.131 -3.338 -13.780 1.00 97.25 181 VAL A N 1
ATOM 1504 C CA . VAL A 1 181 ? 4.505 -2.847 -13.922 1.00 97.25 181 VAL A CA 1
ATOM 1505 C C . VAL A 1 181 ? 4.921 -2.166 -12.625 1.00 97.25 181 VAL A C 1
ATOM 1507 O O . VAL A 1 181 ? 4.242 -1.255 -12.158 1.00 97.25 181 VAL A O 1
ATOM 1510 N N . ASP A 1 182 ? 6.038 -2.608 -12.063 1.00 95.94 182 ASP A N 1
ATOM 1511 C CA . ASP A 1 182 ? 6.663 -2.041 -10.870 1.00 95.94 182 ASP A CA 1
ATOM 1512 C C . ASP A 1 182 ? 8.151 -1.835 -11.152 1.00 95.94 182 ASP A C 1
ATOM 1514 O O . ASP A 1 182 ? 8.893 -2.807 -11.303 1.00 95.94 182 ASP A O 1
ATOM 1518 N N . LEU A 1 183 ? 8.561 -0.582 -11.336 1.00 93.88 183 LEU A N 1
ATOM 1519 C CA . LEU A 1 183 ? 9.911 -0.243 -11.778 1.00 93.88 183 LEU A CA 1
ATOM 1520 C C . LEU A 1 183 ? 10.540 0.789 -10.855 1.00 93.88 183 LEU A C 1
ATOM 1522 O O . LEU A 1 183 ? 9.950 1.834 -10.576 1.00 93.88 183 LEU A O 1
ATOM 1526 N N . GLN A 1 184 ? 11.784 0.524 -10.495 1.00 91.38 184 GLN A N 1
ATOM 1527 C CA . GLN A 1 184 ? 12.691 1.467 -9.863 1.00 91.38 184 GLN A CA 1
ATOM 1528 C C . GLN A 1 184 ? 13.765 1.840 -10.883 1.00 91.38 184 GLN A C 1
ATOM 1530 O O . GLN A 1 184 ? 14.446 0.971 -11.422 1.00 91.38 184 GLN A O 1
ATOM 1535 N N . LEU A 1 185 ? 13.835 3.119 -11.241 1.00 88.25 185 LEU A N 1
ATOM 1536 C CA . LEU A 1 185 ? 14.766 3.647 -12.231 1.00 88.25 185 LEU A CA 1
ATOM 1537 C C . LEU A 1 185 ? 16.010 4.175 -11.519 1.00 88.25 185 LEU A C 1
ATOM 1539 O O . LEU A 1 185 ? 15.905 5.113 -10.735 1.00 88.25 185 LEU A O 1
ATOM 1543 N N . ASP A 1 186 ? 17.184 3.649 -11.870 1.00 82.94 186 ASP A N 1
ATOM 1544 C CA . ASP A 1 186 ? 18.463 4.066 -11.267 1.00 82.94 186 ASP A CA 1
ATOM 1545 C C . ASP A 1 186 ? 18.868 5.498 -11.639 1.00 82.94 186 ASP A C 1
ATOM 1547 O O . ASP A 1 186 ? 19.762 6.089 -11.037 1.00 82.94 186 ASP A O 1
ATOM 1551 N N . ASN A 1 187 ? 18.312 6.014 -12.738 1.00 80.19 187 ASN A N 1
ATOM 1552 C CA . ASN A 1 187 ? 18.708 7.291 -13.305 1.00 80.19 187 ASN A CA 1
ATOM 1553 C C . ASN A 1 187 ? 17.485 8.048 -13.853 1.00 80.19 187 ASN A C 1
ATOM 1555 O O . ASN A 1 187 ? 16.789 7.519 -14.730 1.00 80.19 187 ASN A O 1
ATOM 1559 N N . PRO A 1 188 ? 17.278 9.313 -13.437 1.00 82.19 188 PRO A N 1
ATOM 1560 C CA . PRO A 1 188 ? 16.264 10.210 -13.989 1.00 82.19 188 PRO A CA 1
ATOM 1561 C C . PRO A 1 188 ? 16.237 10.287 -15.521 1.00 82.19 188 PRO A C 1
ATOM 1563 O O . PRO A 1 188 ? 15.168 10.414 -16.107 1.00 82.19 188 PRO A O 1
ATOM 1566 N N . GLY A 1 189 ? 17.387 10.174 -16.191 1.00 82.75 189 GLY A N 1
ATOM 1567 C CA . GLY A 1 189 ? 17.512 10.262 -17.649 1.00 82.75 189 GLY A CA 1
ATOM 1568 C C . GLY A 1 189 ? 16.758 9.177 -18.425 1.00 82.75 189 GLY A C 1
ATOM 1569 O O . GLY A 1 189 ? 16.429 9.391 -19.588 1.00 82.75 189 GLY A O 1
ATOM 1570 N N . LEU A 1 190 ? 16.423 8.050 -17.790 1.00 85.38 190 LEU A N 1
ATOM 1571 C CA . LEU A 1 190 ? 15.698 6.941 -18.426 1.00 85.38 190 LEU A CA 1
ATOM 1572 C C . LEU A 1 190 ? 14.184 7.178 -18.525 1.00 85.38 190 LEU A C 1
ATOM 1574 O O . LEU A 1 190 ? 13.485 6.440 -19.221 1.00 85.38 190 LEU A O 1
ATOM 1578 N N . ILE A 1 191 ? 13.662 8.207 -17.853 1.00 88.44 191 ILE A N 1
ATOM 1579 C CA . ILE A 1 191 ? 12.223 8.486 -17.796 1.00 88.44 191 ILE A CA 1
ATOM 1580 C C . ILE A 1 191 ? 11.612 8.714 -19.184 1.00 88.44 191 ILE A C 1
ATOM 1582 O O . ILE A 1 191 ? 10.533 8.205 -19.473 1.00 88.44 191 ILE A O 1
ATOM 1586 N N . ASN A 1 192 ? 12.305 9.447 -20.061 1.00 89.75 192 ASN A N 1
ATOM 1587 C CA . ASN A 1 192 ? 11.785 9.800 -21.381 1.00 89.75 192 ASN A CA 1
ATOM 1588 C C . ASN A 1 192 ? 11.736 8.574 -22.293 1.00 89.75 192 ASN A C 1
ATOM 1590 O O . ASN A 1 192 ? 10.755 8.379 -23.013 1.00 89.75 192 ASN A O 1
ATOM 1594 N N . ASP A 1 193 ? 12.755 7.722 -22.208 1.00 90.19 193 ASP A N 1
ATOM 1595 C CA . ASP A 1 193 ? 12.795 6.462 -22.939 1.00 90.19 193 ASP A CA 1
ATOM 1596 C C . ASP A 1 193 ? 11.690 5.509 -22.465 1.00 90.19 193 ASP A C 1
ATOM 1598 O O . ASP A 1 193 ? 11.018 4.870 -23.276 1.00 90.19 193 ASP A O 1
ATOM 1602 N N . PHE A 1 194 ? 11.437 5.461 -21.154 1.00 92.31 194 PHE A N 1
ATOM 1603 C CA . PHE A 1 194 ? 10.329 4.696 -20.592 1.00 92.31 194 PHE A CA 1
ATOM 1604 C C . PHE A 1 194 ? 8.959 5.261 -21.011 1.00 92.31 194 PHE A C 1
ATOM 1606 O O . PHE A 1 194 ? 8.076 4.503 -21.414 1.00 92.31 194 PHE A O 1
ATOM 1613 N N . PHE A 1 195 ? 8.777 6.584 -20.997 1.00 93.06 195 PHE A N 1
ATOM 1614 C CA . PHE A 1 195 ? 7.523 7.237 -21.400 1.00 93.06 195 PHE A CA 1
ATOM 1615 C C . PHE A 1 195 ? 7.224 7.115 -22.900 1.00 93.06 195 PHE A C 1
ATOM 1617 O O . PHE A 1 195 ? 6.069 7.235 -23.318 1.00 93.06 195 PHE A O 1
ATOM 1624 N N . ALA A 1 196 ? 8.234 6.828 -23.726 1.00 93.56 196 ALA A N 1
ATOM 1625 C CA . ALA A 1 196 ? 8.037 6.528 -25.141 1.00 93.56 196 ALA A CA 1
ATOM 1626 C C . ALA A 1 196 ? 7.327 5.178 -25.376 1.00 93.56 196 ALA A C 1
ATOM 1628 O O . ALA A 1 196 ? 6.731 4.971 -26.441 1.00 93.56 196 ALA A O 1
ATOM 1629 N N . LEU A 1 197 ? 7.355 4.268 -24.395 1.00 95.00 197 LEU A N 1
ATOM 1630 C CA . LEU A 1 197 ? 6.702 2.964 -24.477 1.00 95.00 197 LEU A CA 1
ATOM 1631 C C . LEU A 1 197 ? 5.172 3.081 -24.423 1.00 95.00 197 LEU A C 1
ATOM 1633 O O . LEU A 1 197 ? 4.601 4.072 -23.967 1.00 95.00 197 LEU A O 1
ATOM 1637 N N . LYS A 1 198 ? 4.486 2.043 -24.918 1.00 95.56 198 LYS A N 1
ATOM 1638 C CA . LYS A 1 198 ? 3.020 1.995 -25.005 1.00 95.56 198 LYS A CA 1
ATOM 1639 C C . LYS A 1 198 ? 2.470 0.801 -24.238 1.00 95.56 198 LYS A C 1
ATOM 1641 O O . LYS A 1 198 ? 2.834 -0.337 -24.524 1.00 95.56 198 LYS A O 1
ATOM 1646 N N . PHE A 1 199 ? 1.542 1.078 -23.325 1.00 96.50 199 PHE A N 1
ATOM 1647 C CA . PHE A 1 199 ? 1.062 0.137 -22.310 1.00 96.50 199 PHE A CA 1
ATOM 1648 C C . PHE A 1 199 ? -0.474 -0.060 -22.340 1.00 96.50 199 PHE A C 1
ATOM 1650 O O . PHE A 1 199 ? -1.167 0.191 -21.352 1.00 96.50 199 PHE A O 1
ATOM 1657 N N . PRO A 1 200 ? -1.054 -0.536 -23.461 1.00 96.50 200 PRO A N 1
ATOM 1658 C CA . PRO A 1 200 ? -2.504 -0.603 -23.678 1.00 96.50 200 PRO A CA 1
ATOM 1659 C C . PRO A 1 200 ? -3.256 -1.523 -22.703 1.00 96.50 200 PRO A C 1
ATOM 1661 O O . PRO A 1 200 ? -4.460 -1.352 -22.494 1.00 96.50 200 PRO A O 1
ATOM 1664 N N . SER A 1 201 ? -2.565 -2.508 -22.125 1.00 96.88 201 SER A N 1
ATOM 1665 C CA . SER A 1 201 ? -3.141 -3.502 -21.210 1.00 96.88 201 SER A CA 1
ATOM 1666 C C . SER A 1 201 ? -2.934 -3.161 -19.732 1.00 96.88 201 SER A C 1
ATOM 1668 O O . SER A 1 201 ? -3.461 -3.872 -18.877 1.00 96.88 201 SER A O 1
ATOM 1670 N N . LEU A 1 202 ? -2.201 -2.085 -19.428 1.00 97.62 202 LEU A N 1
ATOM 1671 C CA . LEU A 1 202 ? -1.733 -1.794 -18.080 1.00 97.62 202 LEU A CA 1
ATOM 1672 C C . LEU A 1 202 ? -2.866 -1.350 -17.161 1.00 97.62 202 LEU A C 1
ATOM 1674 O O . LEU A 1 202 ? -3.660 -0.474 -17.499 1.00 97.62 202 LEU A O 1
ATOM 1678 N N . THR A 1 203 ? -2.913 -1.964 -15.983 1.00 96.81 203 THR A N 1
ATOM 1679 C CA . THR A 1 203 ? -3.906 -1.702 -14.933 1.00 96.81 203 THR A CA 1
ATOM 1680 C C . THR A 1 203 ? -3.268 -1.196 -13.645 1.00 96.81 203 THR A C 1
ATOM 1682 O O . THR A 1 203 ? -3.903 -0.416 -12.937 1.00 96.81 203 THR A O 1
ATOM 1685 N N . HIS A 1 204 ? -2.017 -1.586 -13.384 1.00 97.81 204 HIS A N 1
ATOM 1686 C CA . HIS A 1 204 ? -1.249 -1.224 -12.197 1.00 97.81 204 HIS A CA 1
ATOM 1687 C C . HIS A 1 204 ? 0.137 -0.736 -12.603 1.00 97.81 204 HIS A C 1
ATOM 1689 O O . HIS A 1 204 ? 0.847 -1.431 -13.334 1.00 97.81 204 HIS A O 1
ATOM 1695 N N . LEU A 1 205 ? 0.510 0.442 -12.110 1.00 96.88 205 LEU A N 1
ATOM 1696 C CA . LEU A 1 205 ? 1.816 1.041 -12.339 1.00 96.88 205 LEU A CA 1
ATOM 1697 C C . LEU A 1 205 ? 2.393 1.553 -11.019 1.00 96.88 205 LEU A C 1
ATOM 1699 O O . LEU A 1 205 ? 1.792 2.412 -10.374 1.00 96.88 205 LEU A O 1
ATOM 1703 N N . ARG A 1 206 ? 3.570 1.059 -10.646 1.00 96.19 206 ARG A N 1
ATOM 1704 C CA . ARG A 1 206 ? 4.413 1.626 -9.595 1.00 96.19 206 ARG A CA 1
ATOM 1705 C C . ARG A 1 206 ? 5.712 2.102 -10.221 1.00 96.19 206 ARG A C 1
ATOM 1707 O O . ARG A 1 206 ? 6.339 1.355 -10.970 1.00 96.19 206 ARG A O 1
ATOM 1714 N N . LEU A 1 207 ? 6.076 3.345 -9.935 1.00 94.69 207 LEU A N 1
ATOM 1715 C CA . LEU A 1 207 ? 7.315 3.942 -10.408 1.00 94.69 207 LEU A CA 1
ATOM 1716 C C . LEU A 1 207 ? 8.058 4.624 -9.261 1.00 94.69 207 LEU A C 1
ATOM 1718 O O . LEU A 1 207 ? 7.489 5.445 -8.535 1.00 94.69 207 LEU A O 1
ATOM 1722 N N . GLN A 1 208 ? 9.343 4.318 -9.178 1.00 92.25 208 GLN A N 1
ATOM 1723 C CA . GLN A 1 208 ? 10.315 4.924 -8.281 1.00 92.25 208 GLN A CA 1
ATOM 1724 C C . GLN A 1 208 ? 11.498 5.414 -9.116 1.00 92.25 208 GLN A C 1
ATOM 1726 O O . GLN A 1 208 ? 11.864 4.778 -10.104 1.00 92.25 208 GLN A O 1
ATOM 1731 N N . ILE A 1 209 ? 12.082 6.551 -8.747 1.00 88.69 209 ILE A N 1
ATOM 1732 C CA . ILE A 1 209 ? 13.345 7.008 -9.332 1.00 88.69 209 ILE A CA 1
ATOM 1733 C C . ILE A 1 209 ? 14.320 7.214 -8.195 1.00 88.69 209 ILE A C 1
ATOM 1735 O O . ILE A 1 209 ? 14.100 8.075 -7.340 1.00 88.69 209 ILE A O 1
ATOM 1739 N N . ASP A 1 210 ? 15.401 6.452 -8.237 1.00 81.25 210 ASP A N 1
ATOM 1740 C CA . ASP A 1 210 ? 16.519 6.660 -7.344 1.00 81.25 210 ASP A CA 1
ATOM 1741 C C . ASP A 1 210 ? 17.319 7.865 -7.829 1.00 81.25 210 ASP A C 1
ATOM 1743 O O . ASP A 1 210 ? 17.548 8.076 -9.023 1.00 81.25 210 ASP A O 1
ATOM 1747 N N . GLY A 1 211 ? 17.720 8.703 -6.888 1.00 73.69 211 GLY A N 1
ATOM 1748 C CA . GLY A 1 211 ? 18.505 9.888 -7.173 1.00 73.69 211 GLY A CA 1
ATOM 1749 C C . GLY A 1 211 ? 18.513 10.833 -5.988 1.00 73.69 211 GLY A C 1
ATOM 1750 O O . GLY A 1 211 ? 17.770 10.646 -5.026 1.00 73.69 211 GLY A O 1
ATOM 1751 N N . ASP A 1 212 ? 19.349 11.858 -6.086 1.00 78.25 212 ASP A N 1
ATOM 1752 C CA . ASP A 1 212 ? 19.413 12.913 -5.088 1.00 78.25 212 ASP A CA 1
ATOM 1753 C C . ASP A 1 212 ? 18.054 13.629 -4.993 1.00 78.25 212 ASP A C 1
ATOM 1755 O O . ASP A 1 212 ? 17.494 14.089 -5.995 1.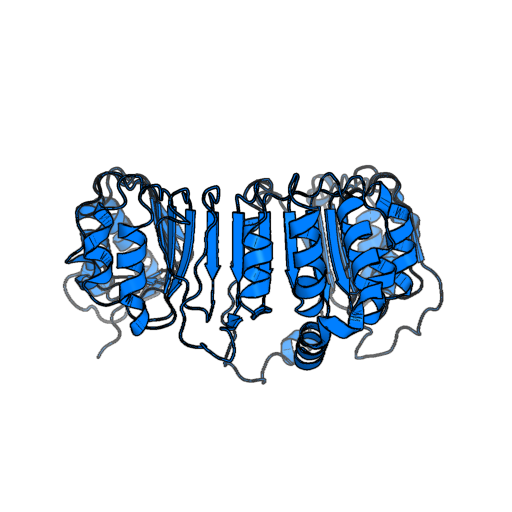00 78.25 212 ASP A O 1
ATOM 1759 N N . GLN A 1 213 ? 17.491 13.665 -3.785 1.00 79.06 213 GLN A N 1
ATOM 1760 C CA . GLN A 1 213 ? 16.177 14.249 -3.542 1.00 79.06 213 GLN A CA 1
ATOM 1761 C C . GLN A 1 213 ? 16.140 15.735 -3.923 1.00 79.06 213 GLN A C 1
ATOM 1763 O O . GLN A 1 213 ? 15.176 16.171 -4.558 1.00 79.06 213 GLN A O 1
ATOM 1768 N N . ASP A 1 214 ? 17.197 16.489 -3.613 1.00 80.44 214 ASP A N 1
ATOM 1769 C CA . ASP A 1 214 ? 17.284 17.919 -3.906 1.00 80.44 214 ASP A CA 1
ATOM 1770 C C . ASP A 1 214 ? 17.348 18.158 -5.420 1.00 80.44 214 ASP A C 1
ATOM 1772 O O . ASP A 1 214 ? 16.752 19.110 -5.932 1.00 80.44 214 ASP A O 1
ATOM 1776 N N . GLU A 1 215 ? 18.022 17.283 -6.174 1.00 80.00 215 GLU A N 1
ATOM 1777 C CA . GLU A 1 215 ? 18.024 17.340 -7.640 1.00 80.00 215 GLU A CA 1
ATOM 1778 C C . GLU A 1 215 ? 16.631 17.093 -8.229 1.00 80.00 215 GLU A C 1
ATOM 1780 O O . GLU A 1 215 ? 16.197 17.832 -9.121 1.00 80.00 215 GLU A O 1
ATOM 1785 N N . GLN A 1 216 ? 15.905 16.092 -7.719 1.00 78.94 216 GLN A N 1
ATOM 1786 C CA . GLN A 1 216 ? 14.544 15.800 -8.174 1.00 78.94 216 GLN A CA 1
ATOM 1787 C C . GLN A 1 216 ? 13.575 16.945 -7.846 1.00 78.94 216 GLN A C 1
ATOM 1789 O O . GLN A 1 216 ? 12.759 17.325 -8.692 1.00 78.94 216 GLN A O 1
ATOM 1794 N N . GLU A 1 217 ? 13.674 17.522 -6.647 1.00 77.06 217 GLU A N 1
ATOM 1795 C CA . GLU A 1 217 ? 12.891 18.690 -6.231 1.00 77.06 217 GLU A CA 1
ATOM 1796 C C . GLU A 1 217 ? 13.226 19.920 -7.083 1.00 77.06 217 GLU A C 1
ATOM 1798 O O . GLU A 1 217 ? 12.331 20.617 -7.570 1.00 77.06 217 GLU A O 1
ATOM 1803 N N . ARG A 1 218 ? 14.514 20.167 -7.343 1.00 80.50 218 ARG A N 1
ATOM 1804 C CA . ARG A 1 218 ? 14.956 21.278 -8.188 1.00 80.50 218 ARG A CA 1
ATOM 1805 C C . ARG A 1 218 ? 14.450 21.143 -9.620 1.00 80.50 218 ARG A C 1
ATOM 1807 O O . ARG A 1 218 ? 14.017 22.141 -10.193 1.00 80.50 218 ARG A O 1
ATOM 1814 N N . TYR A 1 219 ? 14.481 19.940 -10.193 1.00 76.31 219 TYR A N 1
ATOM 1815 C CA . TYR A 1 219 ? 13.913 19.682 -11.518 1.00 76.31 219 TYR A CA 1
ATOM 1816 C C . TYR A 1 219 ? 12.402 19.953 -11.528 1.00 76.31 219 TYR A C 1
ATOM 1818 O O . TYR A 1 219 ? 11.900 20.651 -12.408 1.00 76.31 219 TYR A O 1
ATOM 1826 N N . ALA A 1 220 ? 11.681 19.467 -10.514 1.00 71.88 220 ALA A N 1
ATOM 1827 C CA . ALA A 1 220 ? 10.245 19.688 -10.367 1.00 71.88 220 ALA A CA 1
ATOM 1828 C C . ALA A 1 220 ? 9.863 21.181 -10.301 1.00 71.88 220 ALA A C 1
ATOM 1830 O O . ALA A 1 220 ? 8.867 21.591 -10.901 1.00 71.88 220 ALA A O 1
ATOM 1831 N N . LEU A 1 221 ? 10.670 22.006 -9.625 1.00 70.25 221 LEU A N 1
ATOM 1832 C CA . LEU A 1 221 ? 10.443 23.450 -9.489 1.00 70.25 221 LEU A CA 1
ATOM 1833 C C . LEU A 1 221 ? 10.751 24.257 -10.763 1.00 70.25 221 LEU A C 1
ATOM 1835 O O . LEU A 1 221 ? 10.266 25.377 -10.903 1.00 70.25 221 LEU A O 1
ATOM 1839 N N . LEU A 1 222 ? 11.522 23.709 -11.707 1.00 73.94 222 LEU A N 1
ATOM 1840 C CA . LEU A 1 222 ? 11.888 24.369 -12.970 1.00 73.94 222 LEU A CA 1
ATOM 1841 C C . LEU A 1 222 ? 10.936 24.026 -14.135 1.00 73.94 222 LEU A C 1
ATOM 1843 O O . LEU A 1 222 ? 11.296 24.182 -15.302 1.00 73.94 222 LEU A O 1
ATOM 1847 N N . GLN A 1 223 ? 9.706 23.597 -13.826 1.00 60.88 223 GLN A N 1
ATOM 1848 C CA . GLN A 1 223 ? 8.715 23.049 -14.765 1.00 60.88 223 GLN A CA 1
ATOM 1849 C C . GLN A 1 223 ? 8.496 23.857 -16.060 1.00 60.88 223 GLN A C 1
ATOM 1851 O O . GLN A 1 223 ? 8.349 23.261 -17.128 1.00 60.88 223 GLN A O 1
ATOM 1856 N N . ASP A 1 224 ? 8.532 25.193 -16.001 1.00 56.28 224 ASP A N 1
ATOM 1857 C CA . ASP A 1 224 ? 8.324 26.069 -17.168 1.00 56.28 224 ASP A CA 1
ATOM 1858 C C . ASP A 1 224 ? 9.377 25.885 -18.279 1.00 56.28 224 ASP A C 1
ATOM 1860 O O . ASP A 1 224 ? 9.147 26.256 -19.432 1.00 56.28 224 ASP A O 1
ATOM 1864 N N . GLN A 1 225 ? 10.530 25.283 -17.968 1.00 59.97 225 GLN A N 1
ATOM 1865 C CA . GLN A 1 225 ? 11.617 25.047 -18.923 1.00 59.97 225 GLN A CA 1
ATOM 1866 C C . GLN A 1 225 ? 11.468 23.727 -19.705 1.00 59.97 225 GLN A C 1
ATOM 1868 O O . GLN A 1 225 ? 12.202 23.501 -20.667 1.00 59.97 225 GLN A O 1
ATOM 1873 N N . HIS A 1 226 ? 10.485 22.885 -19.359 1.00 64.69 226 HIS A N 1
ATOM 1874 C CA . HIS A 1 226 ? 10.360 21.498 -19.831 1.00 64.69 226 HIS A CA 1
ATOM 1875 C C . HIS A 1 226 ? 9.128 21.247 -20.722 1.00 64.69 226 HIS A C 1
ATOM 1877 O O . HIS A 1 226 ? 8.526 20.176 -20.710 1.00 64.69 226 HIS A O 1
ATOM 1883 N N . TYR A 1 227 ? 8.740 22.222 -21.552 1.00 61.53 227 TYR A N 1
ATOM 1884 C CA . TYR A 1 227 ? 7.551 22.111 -22.417 1.00 61.53 227 TYR A CA 1
ATOM 1885 C C . TYR A 1 227 ? 7.585 20.905 -23.381 1.00 61.53 227 TYR A C 1
ATOM 1887 O O . TYR A 1 227 ? 6.541 20.348 -23.719 1.00 61.53 227 TYR A O 1
ATOM 1895 N N . ALA A 1 228 ? 8.777 20.488 -23.823 1.00 62.94 228 ALA A N 1
ATOM 1896 C CA . ALA A 1 228 ? 8.945 19.321 -24.691 1.00 62.94 228 ALA A CA 1
ATOM 1897 C C . ALA A 1 228 ? 8.583 17.998 -23.987 1.00 62.94 228 ALA A C 1
ATOM 1899 O O . ALA A 1 228 ? 8.022 17.102 -24.621 1.00 62.94 228 ALA A O 1
ATOM 1900 N N . ASP A 1 229 ? 8.832 17.903 -22.678 1.00 77.88 229 ASP A N 1
ATOM 1901 C CA . ASP A 1 229 ? 8.543 16.715 -21.870 1.00 77.88 229 ASP A CA 1
ATOM 1902 C C . ASP A 1 229 ? 7.026 16.528 -21.680 1.00 77.88 229 ASP A C 1
ATOM 1904 O O . ASP A 1 229 ? 6.518 15.408 -21.746 1.00 77.88 229 ASP A O 1
ATOM 1908 N N . ALA A 1 230 ? 6.270 17.629 -21.597 1.00 80.56 230 ALA A N 1
ATOM 1909 C CA . ALA A 1 230 ? 4.819 17.597 -21.409 1.00 80.56 230 ALA A CA 1
ATOM 1910 C C . ALA A 1 230 ? 4.068 16.848 -22.528 1.00 80.56 230 ALA A C 1
ATOM 1912 O O . ALA A 1 230 ? 3.026 16.238 -22.278 1.00 80.56 230 ALA A O 1
ATOM 1913 N N . TYR A 1 231 ? 4.570 16.874 -23.770 1.00 86.25 231 TYR A N 1
ATOM 1914 C CA . TYR A 1 231 ? 3.968 16.100 -24.860 1.00 86.25 231 TYR A CA 1
ATOM 1915 C C . TYR A 1 231 ? 4.140 14.590 -24.642 1.00 86.25 231 TYR A C 1
ATOM 1917 O O . TYR A 1 231 ? 3.181 13.834 -24.813 1.00 86.25 231 TYR A O 1
ATOM 1925 N N . LEU A 1 232 ? 5.337 14.156 -24.235 1.00 89.94 232 LEU A N 1
ATOM 1926 C CA . LEU A 1 232 ? 5.622 12.749 -23.947 1.00 89.94 232 LEU A CA 1
ATOM 1927 C C . LEU A 1 232 ? 4.800 12.250 -22.758 1.00 89.94 232 LEU A C 1
ATOM 1929 O O . LEU A 1 232 ? 4.188 11.190 -22.862 1.00 89.94 232 LEU A O 1
ATOM 1933 N N . ASP A 1 233 ? 4.696 13.039 -21.687 1.00 90.50 233 ASP A N 1
ATOM 1934 C CA . ASP A 1 233 ? 3.908 12.702 -20.491 1.00 90.50 233 ASP A CA 1
ATOM 1935 C C . ASP A 1 233 ? 2.440 12.423 -20.849 1.00 90.50 233 ASP A C 1
ATOM 1937 O O . ASP A 1 233 ? 1.829 11.442 -20.415 1.00 90.50 233 ASP A O 1
ATOM 1941 N N . VAL A 1 234 ? 1.874 13.270 -21.710 1.00 91.06 234 VAL A N 1
ATOM 1942 C CA . VAL A 1 234 ? 0.505 13.126 -22.210 1.00 91.06 234 VAL A CA 1
ATOM 1943 C C . VAL A 1 234 ? 0.341 11.860 -23.047 1.00 91.06 234 VAL A C 1
ATOM 1945 O O . VAL A 1 234 ? -0.621 11.111 -22.858 1.00 91.06 234 VAL A O 1
ATOM 1948 N N . GLU A 1 235 ? 1.253 11.616 -23.984 1.00 92.56 235 GLU A N 1
ATOM 1949 C CA . GLU A 1 235 ? 1.198 10.438 -24.848 1.00 92.56 235 GLU A CA 1
ATOM 1950 C C . GLU A 1 235 ? 1.450 9.133 -24.087 1.00 92.56 235 GLU A C 1
ATOM 1952 O O . GLU A 1 235 ? 0.929 8.084 -24.483 1.00 92.56 235 GLU A O 1
ATOM 1957 N N . PHE A 1 236 ? 2.198 9.193 -22.987 1.00 93.88 236 PHE A N 1
ATOM 1958 C CA . PHE A 1 236 ? 2.392 8.083 -22.069 1.00 93.88 236 PHE A CA 1
ATOM 1959 C C . PHE A 1 236 ? 1.093 7.750 -21.329 1.00 93.88 236 PHE A C 1
ATOM 1961 O O . PHE A 1 236 ? 0.611 6.620 -21.433 1.00 93.88 236 PHE A O 1
ATOM 1968 N N . VAL A 1 237 ? 0.445 8.733 -20.687 1.00 93.25 237 VAL A N 1
ATOM 1969 C CA . VAL A 1 237 ? -0.834 8.527 -19.974 1.00 93.25 237 VAL A CA 1
ATOM 1970 C C . VAL A 1 237 ? -1.926 7.995 -20.906 1.00 93.25 237 VAL A C 1
ATOM 1972 O O . VAL A 1 237 ? -2.626 7.042 -20.559 1.00 93.25 237 VAL A O 1
ATOM 1975 N N . LYS A 1 238 ? -2.041 8.541 -22.123 1.00 93.50 238 LYS A N 1
ATOM 1976 C CA . LYS A 1 238 ? -2.994 8.043 -23.132 1.00 93.50 238 LYS A CA 1
ATOM 1977 C C . LYS A 1 238 ? -2.718 6.607 -23.569 1.00 93.50 238 LYS A C 1
ATOM 1979 O O . LYS A 1 238 ? -3.641 5.913 -23.989 1.00 93.50 238 LYS A O 1
ATOM 1984 N N . SER A 1 239 ? -1.464 6.163 -23.498 1.00 94.25 239 SER A N 1
ATOM 1985 C CA . SER A 1 239 ? -1.099 4.799 -23.872 1.00 94.25 239 SER A CA 1
ATOM 1986 C C . SER A 1 239 ? -1.579 3.746 -22.875 1.00 94.25 239 SER A C 1
ATOM 1988 O O . SER A 1 239 ? -1.551 2.566 -23.212 1.00 94.25 239 SER A O 1
ATOM 1990 N N . MET A 1 240 ? -2.057 4.164 -21.696 1.00 94.94 240 MET A N 1
ATOM 1991 C CA . MET A 1 240 ? -2.508 3.305 -20.598 1.00 94.94 240 MET A CA 1
ATOM 1992 C C . MET A 1 240 ? -4.014 3.466 -20.317 1.00 94.94 240 MET A C 1
ATOM 1994 O O . MET A 1 240 ? -4.393 3.852 -19.213 1.00 94.94 240 MET A O 1
ATOM 1998 N N . PRO A 1 241 ? -4.914 3.161 -21.271 1.00 93.50 241 PRO A N 1
ATOM 1999 C CA . PRO A 1 241 ? -6.354 3.425 -21.156 1.00 93.50 241 PRO A CA 1
ATOM 2000 C C . PRO A 1 241 ? -7.083 2.582 -20.088 1.00 93.50 241 PRO A C 1
ATOM 2002 O O . PRO A 1 241 ? -8.293 2.708 -19.902 1.00 93.50 241 PRO A O 1
ATOM 2005 N N . ARG A 1 242 ? -6.382 1.648 -19.438 1.00 94.81 242 ARG A N 1
ATOM 2006 C CA . ARG A 1 242 ? -6.930 0.713 -18.445 1.00 94.81 242 ARG A CA 1
ATOM 2007 C C . ARG A 1 242 ? -6.335 0.908 -17.051 1.00 94.81 242 ARG A C 1
ATOM 2009 O O . ARG A 1 242 ? -6.647 0.114 -16.165 1.00 94.81 242 ARG A O 1
ATOM 2016 N N . LEU A 1 243 ? -5.504 1.935 -16.858 1.00 95.62 243 LEU A N 1
ATOM 2017 C CA . LEU A 1 243 ? -4.794 2.158 -15.603 1.00 95.62 243 LEU A CA 1
ATOM 2018 C C . LEU A 1 243 ? -5.778 2.491 -14.480 1.00 95.62 243 LEU A C 1
ATOM 2020 O O . LEU A 1 243 ? -6.467 3.505 -14.552 1.00 95.62 243 LEU A O 1
ATOM 2024 N N . LYS A 1 244 ? -5.816 1.651 -13.446 1.00 95.38 244 LYS A N 1
ATOM 2025 C CA . LYS A 1 244 ? -6.676 1.822 -12.268 1.00 95.38 244 LYS A CA 1
ATOM 2026 C C . LYS A 1 244 ? -5.899 2.216 -11.021 1.00 95.38 244 LYS A C 1
ATOM 2028 O O . LYS A 1 244 ? -6.451 2.943 -10.201 1.00 95.38 244 LYS A O 1
ATOM 2033 N N . TYR A 1 245 ? -4.657 1.750 -10.908 1.00 96.12 245 TYR A N 1
ATOM 2034 C CA . TYR A 1 245 ? -3.780 1.960 -9.762 1.00 96.12 245 TYR A CA 1
ATOM 2035 C C . TYR A 1 245 ? -2.474 2.624 -10.194 1.00 96.12 245 TYR A C 1
ATOM 2037 O O . TYR A 1 245 ? -1.805 2.133 -11.112 1.00 96.12 245 TYR A O 1
ATOM 2045 N N . PHE A 1 246 ? -2.095 3.697 -9.503 1.00 95.81 246 PHE A N 1
ATOM 2046 C CA . PHE A 1 246 ? -0.808 4.357 -9.684 1.00 95.81 246 PHE A CA 1
ATOM 2047 C C . PHE A 1 246 ? -0.125 4.637 -8.341 1.00 95.81 246 PHE A C 1
ATOM 2049 O O . PHE A 1 246 ? -0.716 5.272 -7.468 1.00 95.81 246 PHE A O 1
ATOM 2056 N N . ARG A 1 247 ? 1.132 4.202 -8.200 1.00 95.88 247 ARG A N 1
ATOM 2057 C CA . ARG A 1 247 ? 2.005 4.503 -7.058 1.00 95.88 247 ARG A CA 1
ATOM 2058 C C . ARG A 1 247 ? 3.252 5.243 -7.528 1.00 95.88 247 ARG A C 1
ATOM 2060 O O . ARG A 1 247 ? 3.920 4.793 -8.458 1.00 95.88 247 ARG A O 1
ATOM 2067 N N . CYS A 1 248 ? 3.553 6.359 -6.874 1.00 94.31 248 CYS A N 1
ATOM 2068 C CA . CYS A 1 248 ? 4.656 7.243 -7.231 1.00 94.31 248 CYS A CA 1
ATOM 2069 C C . CYS A 1 248 ? 5.567 7.503 -6.033 1.00 94.31 248 CYS A C 1
ATOM 2071 O O . CYS A 1 248 ? 5.105 7.983 -4.997 1.00 94.31 248 CYS A O 1
ATOM 2073 N N . GLU A 1 249 ? 6.859 7.245 -6.228 1.00 92.31 249 GLU A N 1
ATOM 2074 C CA . GLU A 1 249 ? 7.924 7.396 -5.226 1.00 92.31 249 GLU A CA 1
ATOM 2075 C C . GLU A 1 249 ? 9.060 8.272 -5.785 1.00 92.31 249 GLU A C 1
ATOM 2077 O O . GLU A 1 249 ? 10.238 7.950 -5.696 1.00 92.31 249 GLU A O 1
ATOM 2082 N N . SER A 1 250 ? 8.701 9.354 -6.481 1.00 90.00 250 SER A N 1
ATOM 2083 C CA . SER A 1 250 ? 9.647 10.360 -6.976 1.00 90.00 250 SER A CA 1
ATOM 2084 C C . SER A 1 250 ? 8.979 11.721 -7.153 1.00 90.00 250 SER A C 1
ATOM 2086 O O . SER A 1 250 ? 7.890 11.831 -7.729 1.00 90.00 250 SER A O 1
ATOM 2088 N N . HIS A 1 251 ? 9.675 12.769 -6.707 1.00 87.38 251 HIS A N 1
ATOM 2089 C CA . HIS A 1 251 ? 9.258 14.162 -6.864 1.00 87.38 251 HIS A CA 1
ATOM 2090 C C . HIS A 1 251 ? 9.134 14.507 -8.350 1.00 87.38 251 HIS A C 1
ATOM 2092 O O . HIS A 1 251 ? 8.098 14.988 -8.805 1.00 87.38 251 HIS A O 1
ATOM 2098 N N . MET A 1 252 ? 10.155 14.166 -9.137 1.00 86.94 252 MET A N 1
ATOM 2099 C CA . MET A 1 252 ? 10.175 14.428 -10.572 1.00 86.94 252 MET A CA 1
ATOM 2100 C C . MET A 1 252 ? 9.005 13.750 -11.302 1.00 86.94 252 MET A C 1
ATOM 2102 O O . MET A 1 252 ? 8.320 14.400 -12.097 1.00 86.94 252 MET A O 1
ATOM 2106 N N . LEU A 1 253 ? 8.748 12.463 -11.025 1.00 88.88 253 LEU A N 1
ATOM 2107 C CA . LEU A 1 253 ? 7.636 11.733 -11.649 1.00 88.88 253 LEU A CA 1
ATOM 2108 C C . LEU A 1 253 ? 6.296 12.375 -11.330 1.00 88.88 253 LEU A C 1
ATOM 2110 O O . LEU A 1 253 ? 5.474 12.564 -12.228 1.00 88.88 253 LEU A O 1
ATOM 2114 N N . PHE A 1 254 ? 6.084 12.720 -10.062 1.00 90.12 254 PHE A N 1
ATOM 2115 C CA . PHE A 1 254 ? 4.816 13.271 -9.628 1.00 90.12 254 PHE A CA 1
ATOM 2116 C C . PHE A 1 254 ? 4.496 14.584 -10.346 1.00 90.12 254 PHE A C 1
ATOM 2118 O O . PHE A 1 254 ? 3.413 14.719 -10.916 1.00 90.12 254 PHE A O 1
ATOM 2125 N N . TYR A 1 255 ? 5.455 15.511 -10.412 1.00 86.44 255 TYR A N 1
ATOM 2126 C CA . TYR A 1 255 ? 5.261 16.797 -11.084 1.00 86.44 255 TYR A CA 1
ATOM 2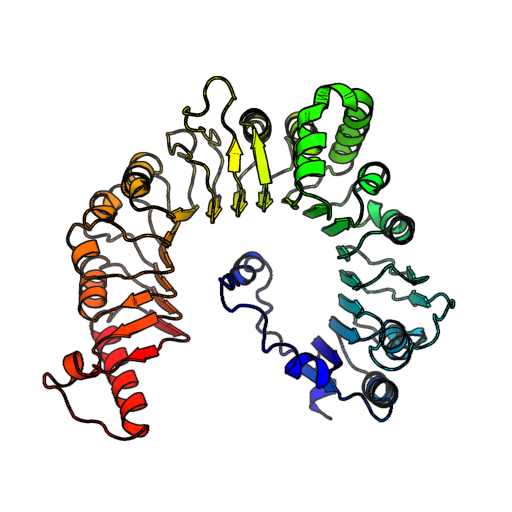127 C C . TYR A 1 255 ? 4.969 16.637 -12.581 1.00 86.44 255 TYR A C 1
ATOM 2129 O O . TYR A 1 255 ? 4.093 17.325 -13.112 1.00 86.44 255 TYR A O 1
ATOM 2137 N N . ARG A 1 256 ? 5.651 15.712 -13.263 1.00 85.75 256 ARG A N 1
ATOM 2138 C CA . ARG A 1 256 ? 5.419 15.429 -14.688 1.00 85.75 256 ARG A CA 1
ATOM 2139 C C . ARG A 1 256 ? 4.058 14.784 -14.941 1.00 85.75 256 ARG A C 1
ATOM 2141 O O . ARG A 1 256 ? 3.275 15.235 -15.778 1.00 85.75 256 ARG A O 1
ATOM 2148 N N . MET A 1 257 ? 3.735 13.742 -14.179 1.00 88.12 257 MET A N 1
ATOM 2149 C CA . MET A 1 257 ? 2.561 12.914 -14.443 1.00 88.12 257 MET A CA 1
ATOM 2150 C C . MET A 1 257 ? 1.258 13.512 -13.905 1.00 88.12 257 MET A C 1
ATOM 2152 O O . MET A 1 257 ? 0.211 13.283 -14.510 1.00 88.12 257 MET A O 1
ATOM 2156 N N . ALA A 1 258 ? 1.280 14.299 -12.823 1.00 86.94 258 ALA A N 1
ATOM 2157 C CA . ALA A 1 258 ? 0.063 14.843 -12.209 1.00 86.94 258 ALA A CA 1
ATOM 2158 C C . ALA A 1 258 ? -0.764 15.682 -13.196 1.00 86.94 258 ALA A C 1
ATOM 2160 O O . ALA A 1 258 ? -1.976 15.492 -13.310 1.00 86.94 258 ALA A O 1
ATOM 2161 N N . ALA A 1 259 ? -0.117 16.555 -13.976 1.00 83.94 259 ALA A N 1
ATOM 2162 C CA . ALA A 1 259 ? -0.795 17.360 -14.993 1.00 83.94 259 ALA A CA 1
ATOM 2163 C C . ALA A 1 259 ? -1.369 16.501 -16.135 1.00 83.94 259 ALA A C 1
ATOM 2165 O O . ALA A 1 259 ? -2.497 16.722 -16.588 1.00 83.94 259 ALA A O 1
ATOM 2166 N N . ALA A 1 260 ? -0.615 15.495 -16.586 1.00 88.69 260 ALA A N 1
ATOM 2167 C CA . ALA A 1 260 ? -1.061 14.578 -17.629 1.00 88.69 260 ALA A CA 1
ATOM 2168 C C . ALA A 1 260 ? -2.258 13.730 -17.161 1.00 88.69 260 ALA A C 1
ATOM 2170 O O . ALA A 1 260 ? -3.240 13.595 -17.898 1.00 88.69 260 ALA A O 1
ATOM 2171 N N . PHE A 1 261 ? -2.241 13.233 -15.922 1.00 90.06 261 PHE A N 1
ATOM 2172 C CA . PHE A 1 261 ? -3.363 12.508 -15.326 1.00 90.06 261 PHE A CA 1
ATOM 2173 C C . PHE A 1 261 ? -4.592 13.388 -15.129 1.00 90.06 261 PHE A C 1
ATOM 2175 O O . PHE A 1 261 ? -5.685 12.983 -15.526 1.00 90.06 261 PHE A O 1
ATOM 2182 N N . ALA A 1 262 ? -4.424 14.603 -14.608 1.00 85.38 262 ALA A N 1
ATOM 2183 C CA . ALA A 1 262 ? -5.524 15.547 -14.443 1.00 85.38 262 ALA A CA 1
ATOM 2184 C C . ALA A 1 262 ? -6.255 15.813 -15.766 1.00 85.38 262 ALA A C 1
ATOM 2186 O O . ALA A 1 262 ? -7.468 15.998 -15.778 1.00 85.38 262 ALA A O 1
ATOM 2187 N N . LYS A 1 263 ? -5.534 15.803 -16.895 1.00 85.56 263 LYS A N 1
ATOM 2188 C CA . LYS A 1 263 ? -6.092 16.086 -18.223 1.00 85.56 263 LYS A CA 1
ATOM 2189 C C . LYS A 1 263 ? -6.599 14.849 -18.972 1.00 85.56 263 LYS A C 1
ATOM 2191 O O . LYS A 1 263 ? -7.602 14.946 -19.672 1.00 85.56 263 LYS A O 1
ATOM 2196 N N . PHE A 1 264 ? -5.920 13.707 -18.856 1.00 85.69 264 PHE A N 1
ATOM 2197 C CA . PHE A 1 264 ? -6.178 12.518 -19.685 1.00 85.69 264 PHE A CA 1
ATOM 2198 C C . PHE A 1 264 ? -6.425 11.230 -18.890 1.00 85.69 264 PHE A C 1
ATOM 2200 O O . PHE A 1 264 ? -7.002 10.292 -19.428 1.00 85.69 264 PHE A O 1
ATOM 2207 N N . GLY A 1 265 ? -6.053 11.185 -17.610 1.00 75.44 265 GLY A N 1
ATOM 2208 C CA . GLY A 1 265 ? -6.299 10.051 -16.709 1.00 75.44 265 GLY A CA 1
ATOM 2209 C C . GLY A 1 265 ? -7.714 10.007 -16.120 1.00 75.44 265 GLY A C 1
ATOM 2210 O O . GLY A 1 265 ? -8.038 9.102 -15.352 1.00 75.44 265 GLY A O 1
ATOM 2211 N N . GLN A 1 266 ? -8.569 10.967 -16.482 1.00 69.31 266 GLN A N 1
ATOM 2212 C CA . GLN A 1 266 ? -9.855 11.227 -15.832 1.00 69.31 266 GLN A CA 1
ATOM 2213 C C . GLN A 1 266 ? -10.826 10.030 -15.836 1.00 69.31 266 GLN A C 1
ATOM 2215 O O . GLN A 1 266 ? -11.634 9.884 -14.923 1.00 69.31 266 GLN A O 1
ATOM 2220 N N . SER A 1 267 ? -10.786 9.159 -16.847 1.00 76.31 267 SER A N 1
ATOM 2221 C CA . SER A 1 267 ? -11.786 8.093 -17.007 1.00 76.31 267 SER A CA 1
ATOM 2222 C C . SER A 1 267 ? -11.449 6.766 -16.325 1.00 76.31 267 SER A C 1
ATOM 2224 O O . SER A 1 267 ? -12.297 5.872 -16.330 1.00 76.31 267 SER A O 1
ATOM 2226 N N . GLN A 1 268 ? -10.252 6.598 -15.767 1.00 83.75 268 GLN A N 1
ATOM 2227 C CA . GLN A 1 268 ? -9.723 5.259 -15.462 1.00 83.75 268 GLN A CA 1
ATOM 2228 C C . GLN A 1 268 ? -9.120 5.098 -14.065 1.00 83.75 268 GLN A C 1
ATOM 2230 O O . GLN A 1 268 ? -9.260 4.023 -13.490 1.00 83.75 268 GLN A O 1
ATOM 2235 N N . LEU A 1 269 ? -8.509 6.148 -13.511 1.00 92.38 269 LEU A N 1
ATOM 2236 C CA . LEU A 1 269 ? -7.731 6.044 -12.279 1.00 92.38 269 LEU A CA 1
ATOM 2237 C C . LEU A 1 269 ? -8.647 6.033 -11.046 1.00 92.38 269 LEU A C 1
ATOM 2239 O O . LEU A 1 269 ? -9.422 6.968 -10.839 1.00 92.38 269 LEU A O 1
ATOM 2243 N N . GLU A 1 270 ? -8.568 4.962 -10.256 1.00 94.31 270 GLU A N 1
ATOM 2244 C CA . GLU A 1 270 ? -9.406 4.735 -9.070 1.00 94.31 270 GLU A CA 1
ATOM 2245 C C . GLU A 1 270 ? -8.593 4.764 -7.766 1.00 94.31 270 GLU A C 1
ATOM 2247 O O . GLU A 1 270 ? -9.138 5.158 -6.732 1.00 94.31 270 GLU A O 1
ATOM 2252 N N . ASP A 1 271 ? -7.309 4.401 -7.820 1.00 95.50 271 ASP A N 1
ATOM 2253 C CA . ASP A 1 271 ? -6.379 4.372 -6.687 1.00 95.50 271 ASP A CA 1
ATOM 2254 C C . ASP A 1 271 ? -5.082 5.121 -7.023 1.00 95.50 271 ASP A C 1
ATOM 2256 O O . ASP A 1 271 ? -4.468 4.904 -8.076 1.00 95.50 271 ASP A O 1
ATOM 2260 N N . PHE A 1 272 ? -4.691 6.026 -6.128 1.00 94.81 272 PHE A N 1
ATOM 2261 C CA . PHE A 1 272 ? -3.501 6.853 -6.253 1.00 94.81 272 PHE A CA 1
ATOM 2262 C C . PHE A 1 272 ? -2.725 6.874 -4.935 1.00 94.81 272 PHE A C 1
ATOM 2264 O O . PHE A 1 272 ? -3.236 7.324 -3.903 1.00 94.81 272 PHE A O 1
ATOM 2271 N N . LYS A 1 273 ? -1.467 6.434 -4.982 1.00 95.88 273 LYS A N 1
ATOM 2272 C CA . LYS A 1 273 ? -0.565 6.381 -3.831 1.00 95.88 273 LYS A CA 1
ATOM 2273 C C . LYS A 1 273 ? 0.683 7.225 -4.062 1.00 95.88 273 LYS A C 1
ATOM 2275 O O . LYS A 1 273 ? 1.328 7.135 -5.106 1.00 95.88 273 LYS A O 1
ATOM 2280 N N . LEU A 1 274 ? 1.015 8.022 -3.060 1.00 94.88 274 LEU A N 1
ATOM 2281 C CA . LEU A 1 274 ? 2.212 8.844 -2.991 1.00 94.88 274 LEU A CA 1
ATOM 2282 C C . LEU A 1 274 ? 3.032 8.436 -1.778 1.00 94.88 274 LEU A C 1
ATOM 2284 O O . LEU A 1 274 ? 2.490 8.414 -0.672 1.00 94.88 274 LEU A O 1
ATOM 2288 N N . ASP A 1 275 ? 4.322 8.178 -1.973 1.00 92.31 275 ASP A N 1
ATOM 2289 C CA . ASP A 1 275 ? 5.243 7.928 -0.868 1.00 92.31 275 ASP A CA 1
ATOM 2290 C C . ASP A 1 275 ? 6.467 8.842 -0.967 1.00 92.31 275 ASP A C 1
ATOM 2292 O O . ASP A 1 275 ? 7.023 9.016 -2.050 1.00 92.31 275 ASP A O 1
ATOM 2296 N N . TRP A 1 276 ? 6.887 9.403 0.172 1.00 89.31 276 TRP A N 1
ATOM 2297 C CA . TRP A 1 276 ? 8.128 10.179 0.308 1.00 89.31 276 TRP A CA 1
ATOM 2298 C C . TRP A 1 276 ? 8.236 11.383 -0.640 1.00 89.31 276 TRP A C 1
ATOM 2300 O O . TRP A 1 276 ? 9.255 11.586 -1.295 1.00 89.31 276 TRP A O 1
ATOM 2310 N N . LEU A 1 277 ? 7.172 12.191 -0.722 1.00 89.44 277 LEU A N 1
ATOM 2311 C CA . LEU A 1 277 ? 7.103 13.330 -1.648 1.00 89.44 277 LEU A CA 1
ATOM 2312 C C . LEU A 1 277 ? 6.875 14.672 -0.957 1.00 89.44 277 LEU A C 1
ATOM 2314 O O . LEU A 1 277 ? 5.948 14.814 -0.159 1.00 89.44 277 LEU A O 1
ATOM 2318 N N . HIS A 1 278 ? 7.607 15.686 -1.404 1.00 87.88 278 HIS A N 1
ATOM 2319 C CA . HIS A 1 278 ? 7.366 17.100 -1.159 1.00 87.88 278 HIS A CA 1
ATOM 2320 C C . HIS A 1 278 ? 6.799 17.770 -2.415 1.00 87.88 278 HIS A C 1
ATOM 2322 O O . HIS A 1 278 ? 7.395 17.745 -3.494 1.00 87.88 278 HIS A O 1
ATOM 2328 N N . PHE A 1 279 ? 5.622 18.377 -2.315 1.00 85.50 279 PHE A N 1
ATOM 2329 C CA . PHE A 1 279 ? 4.999 19.007 -3.479 1.00 85.50 279 PHE A CA 1
ATOM 2330 C C . PHE A 1 279 ? 4.139 20.203 -3.113 1.00 85.50 279 PHE A C 1
ATOM 2332 O O . PHE A 1 279 ? 3.584 20.278 -2.025 1.00 85.50 279 PHE A O 1
ATOM 2339 N N . ASN A 1 280 ? 4.015 21.162 -4.025 1.00 83.19 280 ASN A N 1
ATOM 2340 C CA . ASN A 1 280 ? 3.202 22.347 -3.780 1.00 83.19 280 ASN A CA 1
ATOM 2341 C C . ASN A 1 280 ? 1.688 22.051 -3.868 1.00 83.19 280 ASN A C 1
ATOM 2343 O O . ASN A 1 280 ? 1.247 21.058 -4.453 1.00 83.19 280 ASN A O 1
ATOM 2347 N N . ALA A 1 281 ? 0.874 22.942 -3.301 1.00 82.62 281 ALA A N 1
ATOM 2348 C CA . ALA A 1 281 ? -0.585 22.812 -3.325 1.00 82.62 281 ALA A CA 1
ATOM 2349 C C . ALA A 1 281 ? -1.182 22.716 -4.749 1.00 82.62 281 ALA A C 1
ATOM 2351 O O . ALA A 1 281 ? -2.186 22.034 -4.938 1.00 82.62 281 ALA A O 1
ATOM 2352 N N . GLU A 1 282 ? -0.547 23.320 -5.759 1.00 83.00 282 GLU A N 1
ATOM 2353 C CA . GLU A 1 282 ? -1.002 23.265 -7.157 1.00 83.00 282 GLU A CA 1
ATOM 2354 C C . GLU A 1 282 ? -0.991 21.830 -7.715 1.00 83.00 282 GLU A C 1
ATOM 2356 O O . GLU A 1 282 ? -1.918 21.419 -8.418 1.00 83.00 282 GLU A O 1
ATOM 2361 N N . GLN A 1 283 ? 0.017 21.017 -7.373 1.00 85.31 283 GLN A N 1
ATOM 2362 C CA . GLN A 1 283 ? 0.028 19.606 -7.783 1.00 85.31 283 GLN A CA 1
ATOM 2363 C C . GLN A 1 283 ? -1.111 18.811 -7.131 1.00 85.31 283 GLN A C 1
ATOM 2365 O O . GLN A 1 283 ? -1.674 17.904 -7.746 1.00 85.31 283 GLN A O 1
ATOM 2370 N N . LEU A 1 284 ? -1.509 19.174 -5.911 1.00 86.62 284 LEU A N 1
ATOM 2371 C CA . LEU A 1 284 ? -2.648 18.543 -5.252 1.00 86.62 284 LEU A CA 1
ATOM 2372 C C . LEU A 1 284 ? -3.976 18.896 -5.928 1.00 86.62 284 LEU A C 1
ATOM 2374 O O . LEU A 1 284 ? -4.865 18.052 -6.009 1.00 86.62 284 LEU A O 1
ATOM 2378 N N . GLU A 1 285 ? -4.136 20.126 -6.415 1.00 85.88 285 GLU A N 1
ATOM 2379 C CA . GLU A 1 285 ? -5.324 20.532 -7.180 1.00 85.88 285 GLU A CA 1
ATOM 2380 C C . GLU A 1 285 ? -5.478 19.701 -8.460 1.00 85.88 285 GLU A C 1
ATOM 2382 O O . GLU A 1 285 ? -6.585 19.277 -8.798 1.00 85.88 285 GLU A O 1
ATOM 2387 N N . LYS A 1 286 ? -4.362 19.377 -9.127 1.00 87.00 286 LYS A N 1
ATOM 2388 C CA . LYS A 1 286 ? -4.350 18.487 -10.301 1.00 87.00 286 LYS A CA 1
ATOM 2389 C C . LYS A 1 286 ? -4.880 17.091 -9.956 1.00 87.00 286 LYS A C 1
ATOM 2391 O O . LYS A 1 286 ? -5.663 16.535 -10.723 1.00 87.00 286 LYS A O 1
ATOM 2396 N N . LEU A 1 287 ? -4.532 16.547 -8.790 1.00 85.38 287 LEU A N 1
ATOM 2397 C CA . LEU A 1 287 ? -5.082 15.269 -8.318 1.00 85.38 287 LEU A CA 1
ATOM 2398 C C . LEU A 1 287 ? -6.567 15.349 -7.963 1.00 85.38 287 LEU A C 1
ATOM 2400 O O . LEU A 1 287 ? -7.322 14.427 -8.263 1.00 85.38 287 LEU A O 1
ATOM 2404 N N . GLN A 1 288 ? -7.002 16.460 -7.369 1.00 87.75 288 GLN A N 1
ATOM 2405 C CA . GLN A 1 288 ? -8.411 16.687 -7.033 1.00 87.75 288 GLN A CA 1
ATOM 2406 C C . GLN A 1 288 ? -9.320 16.743 -8.268 1.00 87.75 288 GLN A C 1
ATOM 2408 O O . GLN A 1 288 ? -10.519 16.490 -8.166 1.00 87.75 288 GLN A O 1
ATOM 2413 N N . ALA A 1 289 ? -8.755 17.006 -9.449 1.00 85.62 289 ALA A N 1
ATOM 2414 C CA . ALA A 1 289 ? -9.477 16.976 -10.715 1.00 85.62 289 ALA A CA 1
ATOM 2415 C C . ALA A 1 289 ? -9.790 15.555 -11.233 1.00 85.62 289 ALA A C 1
ATOM 2417 O O . ALA A 1 289 ? -10.474 15.428 -12.249 1.00 85.62 289 ALA A O 1
ATOM 2418 N N . LEU A 1 290 ? -9.314 14.486 -10.578 1.00 88.62 290 LEU A N 1
ATOM 2419 C CA . LEU A 1 290 ? -9.565 13.100 -10.985 1.00 88.62 290 LEU A CA 1
ATOM 2420 C C . LEU A 1 290 ? -10.976 12.644 -10.554 1.00 88.62 290 LEU A C 1
ATOM 2422 O O . LEU A 1 290 ? -11.211 12.384 -9.374 1.00 88.62 290 LEU A O 1
ATOM 2426 N N . PRO A 1 291 ? -11.936 12.474 -11.483 1.00 82.81 291 PRO A N 1
ATOM 2427 C CA . PRO A 1 291 ? -13.348 12.316 -11.130 1.00 82.81 291 PRO A CA 1
ATOM 2428 C C . PRO A 1 291 ? -13.725 10.906 -10.651 1.00 82.81 291 PRO A C 1
ATOM 2430 O O . PRO A 1 291 ? -14.835 10.712 -10.160 1.00 82.81 291 PRO A O 1
ATOM 2433 N N . ARG A 1 292 ? -12.846 9.911 -10.825 1.00 89.50 292 ARG A N 1
ATOM 2434 C CA . ARG A 1 292 ? -13.069 8.511 -10.417 1.00 89.50 292 ARG A CA 1
ATOM 2435 C C . ARG A 1 292 ? -12.195 8.058 -9.251 1.00 89.50 292 ARG A C 1
ATOM 2437 O O . ARG A 1 292 ? -12.259 6.885 -8.891 1.00 89.50 292 ARG A O 1
ATOM 2444 N N . LEU A 1 293 ? -11.417 8.964 -8.663 1.00 92.38 293 LEU A N 1
ATOM 2445 C CA . LEU A 1 293 ? -10.528 8.633 -7.558 1.00 92.38 293 LEU A CA 1
ATOM 2446 C C . LEU A 1 293 ? -11.347 8.211 -6.329 1.00 92.38 293 LEU A C 1
ATOM 2448 O O . LEU A 1 293 ? -12.097 9.011 -5.768 1.00 92.38 293 LEU A O 1
ATOM 2452 N N . LYS A 1 294 ? -11.202 6.946 -5.926 1.00 94.44 294 LYS A N 1
ATOM 2453 C CA . LYS A 1 294 ? -11.869 6.351 -4.757 1.00 94.44 294 LYS A CA 1
ATOM 2454 C C . LYS A 1 294 ? -10.907 6.138 -3.600 1.00 94.44 294 LYS A C 1
ATOM 2456 O O . LYS A 1 294 ? -11.338 6.194 -2.452 1.00 94.44 294 LYS A O 1
ATOM 2461 N N . ILE A 1 295 ? -9.637 5.883 -3.896 1.00 96.25 295 ILE A N 1
ATOM 2462 C CA . ILE A 1 295 ? -8.606 5.593 -2.906 1.00 96.25 295 ILE A CA 1
ATOM 2463 C C . ILE A 1 295 ? -7.466 6.583 -3.107 1.00 96.25 295 ILE A C 1
ATOM 2465 O O . ILE A 1 295 ? -6.935 6.714 -4.208 1.00 96.25 295 ILE A O 1
ATOM 2469 N N . PHE A 1 296 ? -7.106 7.292 -2.041 1.00 95.19 296 PHE A N 1
ATOM 2470 C CA . PHE A 1 296 ? -5.975 8.207 -2.049 1.00 95.19 296 PHE A CA 1
ATOM 2471 C C . PHE A 1 296 ? -5.108 7.970 -0.822 1.00 95.19 296 PHE A C 1
ATOM 2473 O O . PHE A 1 296 ? -5.579 8.030 0.319 1.00 95.19 296 PHE A O 1
ATOM 2480 N N . LYS A 1 297 ? -3.831 7.678 -1.055 1.00 95.38 297 LYS A N 1
ATOM 2481 C CA . LYS A 1 297 ? -2.879 7.341 -0.001 1.00 95.38 297 LYS A CA 1
ATOM 2482 C C . LYS A 1 297 ? -1.653 8.233 -0.101 1.00 95.38 297 LYS A C 1
ATOM 2484 O O . LYS A 1 297 ? -1.070 8.378 -1.169 1.00 95.38 297 LYS A O 1
ATOM 2489 N N . MET A 1 298 ? -1.258 8.801 1.027 1.00 94.19 298 MET A N 1
ATOM 2490 C CA . MET A 1 298 ? -0.030 9.564 1.187 1.00 94.19 298 MET A CA 1
ATOM 2491 C C . MET A 1 298 ? 0.748 8.980 2.366 1.00 94.19 298 MET A C 1
ATOM 2493 O O . MET A 1 298 ? 0.214 8.901 3.480 1.00 94.19 298 MET A O 1
ATOM 2497 N N . ARG A 1 299 ? 2.003 8.589 2.148 1.00 92.69 299 ARG A N 1
ATOM 2498 C CA . ARG A 1 299 ? 2.929 8.130 3.193 1.00 92.69 299 ARG A CA 1
ATOM 2499 C C . ARG A 1 299 ? 4.160 9.026 3.198 1.00 92.69 299 ARG A C 1
ATOM 2501 O O . ARG A 1 299 ? 4.795 9.185 2.164 1.00 92.69 299 ARG A O 1
ATOM 2508 N N . ARG A 1 300 ? 4.532 9.580 4.355 1.00 90.81 300 ARG A N 1
ATOM 2509 C CA . ARG A 1 300 ? 5.746 10.414 4.483 1.00 90.81 300 ARG A CA 1
ATOM 2510 C C . ARG A 1 300 ? 5.791 11.565 3.460 1.00 90.81 300 ARG A C 1
ATOM 2512 O O . ARG A 1 300 ? 6.849 11.901 2.946 1.00 90.81 300 ARG A O 1
ATOM 2519 N N . CYS A 1 301 ? 4.635 12.158 3.144 1.00 90.38 301 CYS A N 1
ATOM 2520 C CA . CYS A 1 301 ? 4.542 13.286 2.216 1.00 90.38 301 CYS A CA 1
ATOM 2521 C C . CYS A 1 301 ? 4.406 14.634 2.945 1.00 90.38 301 CYS A C 1
ATOM 2523 O O . CYS A 1 301 ? 3.872 14.719 4.059 1.00 90.38 301 CYS A O 1
ATOM 2525 N N . GLU A 1 302 ? 4.819 15.704 2.263 1.00 88.12 302 GLU A N 1
ATOM 2526 C CA . GLU A 1 302 ? 4.622 17.093 2.673 1.00 88.12 302 GLU A CA 1
ATOM 2527 C C . GLU A 1 302 ? 4.123 17.958 1.504 1.00 88.12 302 GLU A C 1
ATOM 2529 O O . GLU A 1 302 ? 4.817 18.245 0.534 1.00 88.12 302 GLU A O 1
ATOM 2534 N N . ILE A 1 303 ? 2.884 18.411 1.616 1.00 87.31 303 ILE A N 1
ATOM 2535 C CA . ILE A 1 303 ? 2.309 19.483 0.820 1.00 87.31 303 ILE A CA 1
ATOM 2536 C C . ILE A 1 303 ? 2.862 20.823 1.313 1.00 87.31 303 ILE A C 1
ATOM 2538 O O . ILE A 1 303 ? 2.510 21.290 2.401 1.00 87.31 303 ILE A O 1
ATOM 2542 N N . LEU A 1 304 ? 3.684 21.448 0.482 1.00 83.50 304 LEU A N 1
ATOM 2543 C CA . LEU A 1 304 ? 4.242 22.774 0.688 1.00 83.50 304 LEU A CA 1
ATOM 2544 C C . LEU A 1 304 ? 3.174 23.830 0.370 1.00 83.50 304 LEU A C 1
ATOM 2546 O O . LEU A 1 304 ? 2.585 23.848 -0.718 1.00 83.50 304 LEU A O 1
ATOM 2550 N N . GLY A 1 305 ? 2.908 24.709 1.338 1.00 71.69 305 GLY A N 1
ATOM 2551 C CA . GLY A 1 305 ? 2.035 25.863 1.129 1.00 71.69 305 GLY A CA 1
ATOM 2552 C C . GLY A 1 305 ? 2.636 26.843 0.111 1.00 71.69 305 GLY A C 1
ATOM 2553 O O . GLY A 1 305 ? 3.851 26.832 -0.102 1.00 71.69 305 GLY A O 1
ATOM 2554 N N . PRO A 1 306 ? 1.822 27.712 -0.514 1.00 70.94 306 PRO A N 1
ATOM 2555 C CA . PRO A 1 306 ? 2.346 28.755 -1.387 1.00 70.94 306 PRO A CA 1
ATOM 2556 C C . PRO A 1 306 ? 3.368 29.617 -0.626 1.00 70.94 306 PRO A C 1
ATOM 2558 O O . PRO A 1 306 ? 3.107 29.942 0.540 1.00 70.94 306 PRO A O 1
ATOM 2561 N N . PRO A 1 307 ? 4.494 30.024 -1.241 1.00 71.25 307 PRO A N 1
ATOM 2562 C CA . PRO A 1 307 ? 5.525 30.827 -0.576 1.00 71.25 307 PRO A CA 1
ATOM 2563 C C . PRO A 1 307 ? 4.977 32.108 0.063 1.00 71.25 307 PRO A C 1
ATOM 2565 O O . PRO A 1 307 ? 5.455 32.552 1.105 1.00 71.25 307 PRO A O 1
ATOM 2568 N N . GLU A 1 308 ? 3.941 32.692 -0.541 1.00 74.94 308 GLU A N 1
ATOM 2569 C CA . GLU A 1 308 ? 3.295 33.917 -0.078 1.00 74.94 308 GLU A CA 1
ATOM 2570 C C . GLU A 1 308 ? 2.356 33.670 1.109 1.00 74.94 308 GLU A C 1
ATOM 2572 O O . GLU A 1 308 ? 2.065 34.586 1.879 1.00 74.94 308 GLU A O 1
ATOM 2577 N N . THR A 1 309 ? 1.848 32.443 1.256 1.00 71.19 309 THR A N 1
ATOM 2578 C CA . THR A 1 309 ? 0.843 32.077 2.262 1.00 71.19 309 THR A CA 1
ATOM 2579 C C . THR A 1 309 ? 1.105 30.697 2.890 1.00 71.19 309 THR A C 1
ATOM 2581 O O . THR A 1 309 ? 0.213 29.845 2.929 1.00 71.19 309 THR A O 1
ATOM 2584 N N . PRO A 1 310 ? 2.292 30.473 3.491 1.00 65.81 310 PRO A N 1
ATOM 2585 C CA . PRO A 1 310 ? 2.710 29.157 3.989 1.00 65.81 310 PRO A CA 1
ATOM 2586 C C . PRO A 1 310 ? 1.854 28.639 5.157 1.00 65.81 310 PRO A C 1
ATOM 2588 O O . PRO A 1 310 ? 1.933 27.474 5.530 1.00 65.81 310 PRO A O 1
ATOM 2591 N N . HIS A 1 311 ? 1.030 29.500 5.760 1.00 66.81 311 HIS A N 1
ATOM 2592 C CA . HIS A 1 311 ? 0.151 29.160 6.880 1.00 66.81 311 HIS A CA 1
ATOM 2593 C C . HIS A 1 311 ? -1.255 28.705 6.461 1.00 66.81 311 HIS A C 1
ATOM 2595 O O . HIS A 1 311 ? -2.051 28.329 7.327 1.00 66.81 311 HIS A O 1
ATOM 2601 N N . ILE A 1 312 ? -1.608 28.781 5.173 1.00 69.50 312 ILE A N 1
ATOM 2602 C CA . ILE A 1 312 ? -2.920 28.326 4.708 1.00 69.50 312 ILE A CA 1
ATOM 2603 C C . ILE A 1 312 ? -2.939 26.800 4.729 1.00 69.50 312 ILE A C 1
ATOM 2605 O O . ILE A 1 312 ? -2.149 26.140 4.064 1.00 69.50 312 ILE A O 1
ATOM 2609 N N . LEU A 1 313 ? -3.868 26.249 5.509 1.00 69.19 313 LEU A N 1
ATOM 2610 C CA . LEU A 1 313 ? -4.072 24.810 5.584 1.00 69.19 313 LEU A CA 1
ATOM 2611 C C . LEU A 1 313 ? -4.605 24.280 4.255 1.00 69.19 313 LEU A C 1
ATOM 2613 O O . LEU A 1 313 ? -5.595 24.796 3.725 1.00 69.19 313 LEU A O 1
ATOM 2617 N N . THR A 1 314 ? -3.997 23.203 3.775 1.00 75.31 314 THR A N 1
ATOM 2618 C CA . THR A 1 314 ? -4.393 22.568 2.526 1.00 75.31 314 THR A CA 1
ATOM 2619 C C . THR A 1 314 ? -5.755 21.896 2.666 1.00 75.31 314 THR A C 1
ATOM 2621 O O . THR A 1 314 ? -6.006 21.146 3.616 1.00 75.31 314 THR A O 1
ATOM 2624 N N . ARG A 1 315 ? -6.649 22.162 1.712 1.00 82.81 315 ARG A N 1
ATOM 2625 C CA . ARG A 1 315 ? -7.972 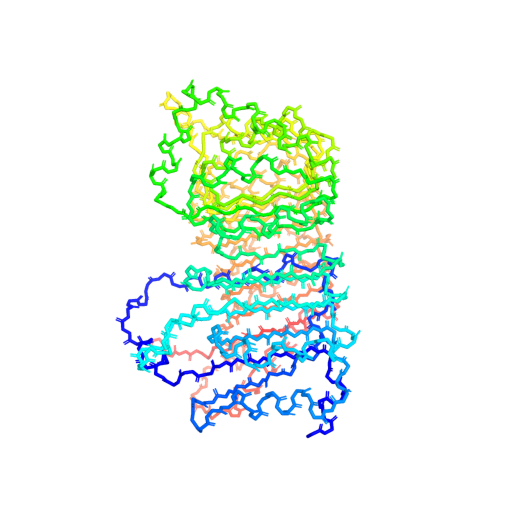21.534 1.634 1.00 82.81 315 ARG A CA 1
ATOM 2626 C C . ARG A 1 315 ? -7.955 20.405 0.613 1.00 82.81 315 ARG A C 1
ATOM 2628 O O . ARG A 1 315 ? -7.366 20.556 -0.453 1.00 82.81 315 ARG A O 1
ATOM 2635 N N . LEU A 1 316 ? -8.618 19.302 0.952 1.00 84.81 316 LEU A N 1
ATOM 2636 C CA . LEU A 1 316 ? -8.873 18.193 0.040 1.00 84.81 316 LEU A CA 1
ATOM 2637 C C . LEU A 1 316 ? -10.355 18.176 -0.318 1.00 84.81 316 LEU A C 1
ATOM 2639 O O . LEU A 1 316 ? -11.200 17.891 0.527 1.00 84.81 316 LEU A O 1
ATOM 2643 N N . TYR A 1 317 ? -10.658 18.452 -1.577 1.00 86.75 317 TYR A N 1
ATOM 2644 C CA . TYR A 1 317 ? -11.990 18.341 -2.142 1.00 86.75 317 TYR A CA 1
ATOM 2645 C C . TYR A 1 317 ? -12.048 17.125 -3.068 1.00 86.75 317 TYR A C 1
ATOM 2647 O O . TYR A 1 317 ? -11.745 17.202 -4.257 1.00 86.75 317 TYR A O 1
ATOM 2655 N N . LEU A 1 318 ? -12.418 15.980 -2.496 1.00 88.06 318 LEU A N 1
ATOM 2656 C CA . LEU A 1 318 ? -12.524 14.698 -3.189 1.00 88.06 318 LEU A CA 1
ATOM 2657 C C . LEU A 1 318 ? -13.857 14.036 -2.797 1.00 88.06 318 LEU A C 1
ATOM 2659 O O . LEU A 1 318 ? -13.880 13.087 -2.012 1.00 88.06 318 LEU A O 1
ATOM 2663 N N . PRO A 1 319 ? -14.996 14.533 -3.315 1.00 85.19 319 PRO A N 1
ATOM 2664 C CA . PRO A 1 319 ? -16.321 14.149 -2.823 1.00 85.19 319 PRO A CA 1
ATOM 2665 C C . PRO A 1 319 ? -16.678 12.674 -3.061 1.00 85.19 319 PRO A C 1
ATOM 2667 O O . PRO A 1 319 ? -17.546 12.139 -2.372 1.00 85.19 319 PRO A O 1
ATOM 2670 N N . TYR A 1 320 ? -16.019 12.017 -4.019 1.00 88.62 320 TYR A N 1
ATOM 2671 C CA . TYR A 1 320 ? -16.213 10.599 -4.347 1.00 88.62 320 TYR A CA 1
ATOM 2672 C C . TYR A 1 320 ? -15.182 9.670 -3.691 1.00 88.62 320 TYR A C 1
ATOM 2674 O O . TYR A 1 320 ? -15.207 8.466 -3.941 1.00 88.62 320 TYR A O 1
ATOM 2682 N N . LEU A 1 321 ? -14.288 10.212 -2.859 1.00 94.31 321 LEU A N 1
ATOM 2683 C CA . LEU A 1 321 ? -13.270 9.427 -2.177 1.00 94.31 321 LEU A CA 1
ATOM 2684 C C . LEU A 1 321 ? -13.913 8.517 -1.132 1.00 94.31 321 LEU A C 1
ATOM 2686 O O . LEU A 1 321 ? -14.654 8.974 -0.263 1.00 94.31 321 LEU A O 1
ATOM 2690 N N . GLU A 1 322 ? -13.602 7.228 -1.198 1.00 95.81 322 GLU A N 1
ATOM 2691 C CA . GLU A 1 322 ? -14.079 6.215 -0.259 1.00 95.81 322 GLU A CA 1
ATOM 2692 C C . GLU A 1 322 ? -13.028 5.902 0.814 1.00 95.81 322 GLU A C 1
ATOM 2694 O O . GLU A 1 322 ? -13.388 5.651 1.967 1.00 95.81 322 GLU A O 1
ATOM 2699 N N . GLU A 1 323 ? -11.741 5.956 0.458 1.00 97.12 323 GLU A N 1
ATOM 2700 C CA . GLU A 1 323 ? -10.615 5.642 1.338 1.00 97.12 323 GLU A CA 1
ATOM 2701 C C . GLU A 1 323 ? -9.516 6.708 1.265 1.00 97.12 323 GLU A C 1
ATOM 2703 O O . GLU A 1 323 ? -9.064 7.096 0.187 1.00 97.12 323 GLU A O 1
ATOM 2708 N N . LEU A 1 324 ? -9.074 7.154 2.442 1.00 95.75 324 LEU A N 1
ATOM 2709 C CA . LEU A 1 324 ? -8.003 8.125 2.616 1.00 95.75 324 LEU A CA 1
ATOM 2710 C C . LEU A 1 324 ? -6.999 7.585 3.632 1.00 95.75 324 LEU A C 1
ATOM 2712 O O . LEU A 1 324 ? -7.369 7.238 4.757 1.00 95.75 324 LEU A O 1
ATOM 2716 N N . SER A 1 325 ? -5.728 7.555 3.249 1.00 95.31 325 SER A N 1
ATOM 2717 C CA . SER A 1 325 ? -4.624 7.175 4.128 1.00 95.31 325 SER A CA 1
ATOM 2718 C C . SER A 1 325 ? -3.602 8.301 4.201 1.00 95.31 325 SER A C 1
ATOM 2720 O O . SER A 1 325 ? -3.061 8.704 3.177 1.00 95.31 325 SER A O 1
ATOM 2722 N N . LEU A 1 326 ? -3.351 8.812 5.404 1.00 92.69 326 LEU A N 1
ATOM 2723 C CA . LEU A 1 326 ? -2.415 9.898 5.692 1.00 92.69 326 LEU A CA 1
ATOM 2724 C C . LEU A 1 326 ? -1.443 9.445 6.789 1.00 92.69 326 LEU A C 1
ATOM 2726 O O . LEU A 1 326 ? -1.625 9.756 7.968 1.00 92.69 326 LEU A O 1
ATOM 2730 N N . VAL A 1 327 ? -0.426 8.673 6.411 1.00 90.19 327 VAL A N 1
ATOM 2731 C CA . VAL A 1 327 ? 0.528 8.060 7.350 1.00 90.19 327 VAL A CA 1
ATOM 2732 C C . VAL A 1 327 ? 1.847 8.835 7.359 1.00 90.19 327 VAL A C 1
ATOM 2734 O O . VAL A 1 327 ? 2.408 9.090 6.298 1.00 90.19 327 VAL A O 1
ATOM 2737 N N . TYR A 1 328 ? 2.331 9.240 8.533 1.00 86.94 328 TYR A N 1
ATOM 2738 C CA . TYR A 1 328 ? 3.563 10.035 8.701 1.00 86.94 328 TYR A CA 1
ATOM 2739 C C . TYR A 1 328 ? 3.614 11.312 7.845 1.00 86.94 328 TYR A C 1
ATOM 2741 O O . TYR A 1 328 ? 4.644 11.668 7.282 1.00 86.94 328 TYR A O 1
ATOM 2749 N N . ASN A 1 329 ? 2.461 11.952 7.632 1.00 82.94 329 ASN A N 1
ATOM 2750 C CA . ASN A 1 329 ? 2.395 13.163 6.820 1.00 82.94 329 ASN A CA 1
ATOM 2751 C C . ASN A 1 329 ? 2.645 14.387 7.695 1.00 82.94 329 ASN A C 1
ATOM 2753 O O . ASN A 1 329 ? 1.930 14.609 8.676 1.00 82.94 329 ASN A O 1
ATOM 2757 N N . LYS A 1 330 ? 3.571 15.242 7.257 1.00 79.31 330 LYS A N 1
ATOM 2758 C CA . LYS A 1 330 ? 3.876 16.515 7.927 1.00 79.31 330 LYS A CA 1
ATOM 2759 C C . LYS A 1 330 ? 2.809 17.584 7.667 1.00 79.31 330 LYS A C 1
ATOM 2761 O O . LYS A 1 330 ? 2.677 18.551 8.420 1.00 79.31 330 LYS A O 1
ATOM 2766 N N . SER A 1 331 ? 2.010 17.416 6.612 1.00 76.19 331 SER A N 1
ATOM 2767 C CA . SER A 1 331 ? 1.001 18.394 6.203 1.00 76.19 331 SER A CA 1
ATOM 2768 C C . SER A 1 331 ? -0.222 18.431 7.100 1.00 76.19 331 SER A C 1
ATOM 2770 O O . SER A 1 331 ? -0.844 17.417 7.417 1.00 76.19 331 SER A O 1
ATOM 2772 N N . GLN A 1 332 ? -0.661 19.648 7.411 1.00 75.81 332 GLN A N 1
ATOM 2773 C CA . GLN A 1 332 ? -1.920 19.871 8.107 1.00 75.81 332 GLN A CA 1
ATOM 2774 C C . GLN A 1 332 ? -3.076 19.962 7.106 1.00 75.81 332 GLN A C 1
ATOM 2776 O O . GLN A 1 332 ? -3.386 21.031 6.581 1.00 75.81 332 GLN A O 1
ATOM 2781 N N . ILE A 1 333 ? -3.738 18.830 6.872 1.00 79.75 333 ILE A N 1
ATOM 2782 C CA . ILE A 1 333 ? -4.916 18.749 6.002 1.00 79.75 333 ILE A CA 1
ATOM 2783 C C . ILE A 1 333 ? -6.180 19.183 6.759 1.00 79.75 333 ILE A C 1
ATOM 2785 O O . ILE A 1 333 ? -6.427 18.798 7.910 1.00 79.75 333 ILE A O 1
ATOM 2789 N N . VAL A 1 334 ? -7.011 19.997 6.108 1.00 83.25 334 VAL A N 1
ATOM 2790 C CA . VAL A 1 334 ? -8.347 20.340 6.604 1.00 83.25 334 VAL A CA 1
ATOM 2791 C C . VAL A 1 334 ? -9.328 19.230 6.244 1.00 83.25 334 VAL A C 1
ATOM 2793 O O . VAL A 1 334 ? -9.593 18.988 5.074 1.00 83.25 334 VAL A O 1
ATOM 2796 N N . PHE A 1 335 ? -9.916 18.601 7.261 1.00 85.56 335 PHE A N 1
ATOM 2797 C CA . PHE A 1 335 ? -11.106 17.768 7.092 1.00 85.56 335 PHE A CA 1
ATOM 2798 C C . PHE A 1 335 ? -12.337 18.668 7.072 1.00 85.56 335 PHE A C 1
ATOM 2800 O O . PHE A 1 335 ? -12.658 19.258 8.107 1.00 85.56 335 PHE A O 1
ATOM 2807 N N . ASP A 1 336 ? -13.003 18.779 5.928 1.00 85.44 336 ASP A N 1
ATOM 2808 C CA . ASP A 1 336 ? -14.263 19.501 5.734 1.00 85.44 336 ASP A CA 1
ATOM 2809 C C . ASP A 1 336 ? -15.244 18.676 4.874 1.00 85.44 336 ASP A C 1
ATOM 2811 O O . ASP A 1 336 ? -15.042 17.479 4.659 1.00 85.44 336 ASP A O 1
ATOM 2815 N N . GLU A 1 337 ? -16.338 19.297 4.428 1.00 81.69 337 GLU A N 1
ATOM 2816 C CA . GLU A 1 337 ? -17.389 18.648 3.631 1.00 81.69 337 GLU A CA 1
ATOM 2817 C C . GLU A 1 337 ? -16.881 18.071 2.296 1.00 81.69 337 GLU A C 1
ATOM 2819 O O . GLU A 1 337 ? -17.524 17.184 1.732 1.00 81.69 337 GLU A O 1
ATOM 2824 N N . GLY A 1 338 ? -15.708 18.502 1.812 1.00 86.12 338 GLY A N 1
ATOM 2825 C CA . GLY A 1 338 ? -15.059 17.958 0.618 1.00 86.12 338 GLY A CA 1
ATOM 2826 C C . GLY A 1 338 ? -14.687 16.477 0.722 1.00 86.12 338 GLY A C 1
ATOM 2827 O O . GLY A 1 338 ? -14.456 15.843 -0.304 1.00 86.12 338 GLY A O 1
ATOM 2828 N N . LEU A 1 339 ? -14.682 15.913 1.935 1.00 90.50 339 LEU A N 1
ATOM 2829 C CA . LEU A 1 339 ? -14.428 14.497 2.218 1.00 90.50 339 LEU A CA 1
ATOM 2830 C C . LEU A 1 339 ? -15.662 13.777 2.788 1.00 90.50 339 LEU A C 1
ATOM 2832 O O . LEU A 1 339 ? -15.545 12.700 3.370 1.00 90.50 339 LEU A O 1
ATOM 2836 N N . ALA A 1 340 ? -16.865 14.339 2.638 1.00 86.06 340 ALA A N 1
ATOM 2837 C CA . ALA A 1 340 ? -18.072 13.771 3.240 1.00 86.06 340 ALA A CA 1
ATOM 2838 C C . ALA A 1 340 ? -18.405 12.347 2.747 1.00 86.06 340 ALA A C 1
ATOM 2840 O O . ALA A 1 340 ? -19.082 11.608 3.462 1.00 86.06 340 ALA A O 1
ATOM 2841 N N . GLY A 1 341 ? -17.947 11.948 1.552 1.00 90.12 341 GLY A N 1
ATOM 2842 C CA . GLY A 1 341 ? -18.120 10.599 0.993 1.00 90.12 341 GLY A CA 1
ATOM 2843 C C . GLY A 1 341 ? -17.246 9.512 1.635 1.00 90.12 341 GLY A C 1
ATOM 2844 O O . GLY A 1 341 ? -17.483 8.326 1.397 1.00 90.12 341 GLY A O 1
ATOM 2845 N N . LEU A 1 342 ? -16.283 9.900 2.475 1.00 95.94 342 LEU A N 1
ATOM 2846 C CA . LEU A 1 342 ? -15.260 9.008 3.002 1.00 95.94 342 LEU A CA 1
ATOM 2847 C C . LEU A 1 342 ? -15.836 7.927 3.926 1.00 95.94 342 LEU A C 1
ATOM 2849 O O . LEU A 1 342 ? -16.538 8.227 4.894 1.00 95.94 342 LEU A O 1
ATOM 2853 N N . LYS A 1 343 ? -15.470 6.668 3.662 1.00 96.88 343 LYS A N 1
ATOM 2854 C CA . LYS A 1 343 ? -15.851 5.495 4.467 1.00 96.88 343 LYS A CA 1
ATOM 2855 C C . LYS A 1 343 ? -14.695 4.966 5.306 1.00 96.88 343 LYS A C 1
ATOM 2857 O O . LYS A 1 343 ? -14.922 4.446 6.396 1.00 96.88 343 LYS A O 1
ATOM 2862 N N . LYS A 1 344 ? -13.459 5.090 4.823 1.00 97.81 344 LYS A N 1
ATOM 2863 C CA . LYS A 1 344 ? -12.259 4.584 5.492 1.00 97.81 344 LYS A CA 1
ATOM 2864 C C . LYS A 1 344 ? -11.225 5.688 5.653 1.00 97.81 344 LYS A C 1
ATOM 2866 O O . LYS A 1 344 ? -10.883 6.366 4.688 1.00 97.81 344 LYS A O 1
ATOM 2871 N N . LEU A 1 345 ? -10.707 5.831 6.868 1.00 96.31 345 LEU A N 1
ATOM 2872 C CA . LEU A 1 345 ? -9.646 6.778 7.186 1.00 96.31 345 LEU A CA 1
ATOM 2873 C C . LEU A 1 345 ? -8.534 6.082 7.970 1.00 96.31 345 LEU A C 1
ATOM 2875 O O . LEU A 1 345 ? -8.795 5.534 9.043 1.00 96.31 345 LEU A O 1
ATOM 2879 N N . LYS A 1 346 ? -7.301 6.165 7.465 1.00 95.12 346 LYS A N 1
ATOM 2880 C CA . LYS A 1 346 ? -6.067 5.876 8.207 1.00 95.12 346 LYS A CA 1
ATOM 2881 C C . LYS A 1 346 ? -5.296 7.179 8.392 1.00 95.12 346 LYS A C 1
ATOM 2883 O O . LYS A 1 346 ? -5.098 7.909 7.425 1.00 95.12 346 LYS A O 1
ATOM 2888 N N . ILE A 1 347 ? -4.883 7.491 9.617 1.00 92.12 347 ILE A N 1
ATOM 2889 C CA . ILE A 1 347 ? -4.168 8.740 9.902 1.00 92.12 347 ILE A CA 1
ATOM 2890 C C . ILE A 1 347 ? -3.133 8.592 11.016 1.00 92.12 347 ILE A C 1
ATOM 2892 O O . ILE A 1 347 ? -3.433 8.013 12.060 1.00 92.12 347 ILE A O 1
ATOM 2896 N N . THR A 1 348 ? -1.953 9.186 10.826 1.00 88.69 348 THR A N 1
ATOM 2897 C CA . THR A 1 348 ? -0.956 9.364 11.891 1.00 88.69 348 THR A CA 1
ATOM 2898 C C . THR A 1 348 ? -1.172 10.683 12.631 1.00 88.69 348 THR A C 1
ATOM 2900 O O . THR A 1 348 ? -1.364 11.741 12.032 1.00 88.69 348 THR A O 1
ATOM 2903 N N . VAL A 1 349 ? -1.115 10.639 13.960 1.00 83.44 349 VAL A N 1
ATOM 2904 C CA . VAL A 1 349 ? -1.156 11.816 14.831 1.00 83.44 349 VAL A CA 1
ATOM 2905 C C . VAL A 1 349 ? 0.220 11.998 15.468 1.00 83.44 349 VAL A C 1
ATOM 2907 O O . VAL A 1 349 ? 0.519 11.414 16.507 1.00 83.44 349 VAL A O 1
ATOM 2910 N N . GLU A 1 350 ? 1.051 12.828 14.838 1.00 75.75 350 GLU A N 1
ATOM 2911 C CA . GLU A 1 350 ? 2.454 13.029 15.240 1.00 75.75 350 GLU A CA 1
ATOM 2912 C C . GLU A 1 350 ? 2.645 13.974 16.429 1.00 75.75 350 GLU A C 1
ATOM 2914 O O . GLU A 1 350 ? 3.621 13.864 17.160 1.00 75.75 350 GLU A O 1
ATOM 2919 N N . THR A 1 351 ? 1.736 14.930 16.649 1.00 69.25 351 THR A N 1
ATOM 2920 C CA . THR A 1 351 ? 1.914 15.942 17.703 1.00 69.25 351 THR A CA 1
ATOM 2921 C C . THR A 1 351 ? 0.680 16.094 18.583 1.00 69.25 351 THR A C 1
ATOM 2923 O O . THR A 1 351 ? -0.462 16.013 18.130 1.00 69.25 351 THR A O 1
ATOM 2926 N N . SER A 1 352 ? 0.888 16.421 19.861 1.00 64.19 352 SER A N 1
ATOM 2927 C CA . SER A 1 352 ? -0.195 16.712 20.818 1.00 64.19 352 SER A CA 1
ATOM 2928 C C . SER A 1 352 ? -1.024 17.952 20.437 1.00 64.19 352 SER A C 1
ATOM 2930 O O . SER A 1 352 ? -2.181 18.103 20.848 1.00 64.19 352 SER A O 1
ATOM 2932 N N . LYS A 1 353 ? -0.476 18.832 19.585 1.00 61.53 353 LYS A N 1
ATOM 2933 C CA . LYS A 1 353 ? -1.189 19.975 18.992 1.00 61.53 353 LYS A CA 1
ATOM 2934 C C . LYS A 1 353 ? -2.294 19.528 18.022 1.00 61.53 353 LYS A C 1
ATOM 2936 O O . LYS A 1 353 ? -3.281 20.250 17.867 1.00 61.53 353 LYS A O 1
ATOM 2941 N N . ASN A 1 354 ? -2.204 18.312 17.479 1.00 62.22 354 ASN A N 1
ATOM 2942 C CA . ASN A 1 354 ? -3.182 17.737 16.556 1.00 62.22 354 ASN A CA 1
ATOM 2943 C C . ASN A 1 354 ? -4.413 17.127 17.247 1.00 62.22 354 ASN A C 1
ATOM 2945 O O . ASN A 1 354 ? -5.277 16.604 16.558 1.00 62.22 354 ASN A O 1
ATOM 2949 N N . HIS A 1 355 ? -4.601 17.240 18.569 1.00 64.25 355 HIS A N 1
ATOM 2950 C CA . HIS A 1 355 ? -5.783 16.678 19.258 1.00 64.25 355 HIS A CA 1
ATOM 2951 C C . HIS A 1 355 ? -7.142 17.136 18.685 1.00 64.25 355 HIS A C 1
ATOM 2953 O O . HIS A 1 355 ? -8.146 16.434 18.812 1.00 64.25 355 HIS A O 1
ATOM 2959 N N . LYS A 1 356 ? -7.199 18.308 18.034 1.00 78.06 356 LYS A N 1
ATOM 2960 C CA . LYS A 1 356 ? -8.415 18.798 17.362 1.00 78.06 356 LYS A CA 1
ATOM 2961 C C . LYS A 1 356 ? -8.743 18.038 16.073 1.00 78.06 356 LYS A C 1
ATOM 2963 O O . LYS A 1 356 ? -9.845 18.211 15.559 1.00 78.06 356 LYS A O 1
ATOM 2968 N N . ILE A 1 357 ? -7.833 17.218 15.550 1.00 83.69 357 ILE A N 1
ATOM 2969 C CA . ILE A 1 357 ? -8.032 16.466 14.309 1.00 83.69 357 ILE A CA 1
ATOM 2970 C C . ILE A 1 357 ? -9.176 15.467 14.452 1.00 83.69 357 ILE A C 1
ATOM 2972 O O . ILE A 1 357 ? -10.073 15.463 13.620 1.00 83.69 357 ILE A O 1
ATOM 2976 N N . LEU A 1 358 ? -9.240 14.744 15.576 1.00 86.25 358 LEU A N 1
ATOM 2977 C CA . LEU A 1 358 ? -10.327 13.807 15.864 1.00 86.25 358 LEU A CA 1
ATOM 2978 C C . LEU A 1 358 ? -11.669 14.526 15.983 1.00 86.25 358 LEU A C 1
ATOM 2980 O O . LEU A 1 358 ? -12.667 14.048 15.457 1.00 86.25 358 LEU A O 1
ATOM 2984 N N . TYR A 1 359 ? -11.693 15.716 16.589 1.00 87.50 359 TYR A N 1
ATOM 2985 C CA . TYR A 1 359 ? -12.898 16.546 16.612 1.00 87.50 359 TYR A CA 1
ATOM 2986 C C . TYR A 1 359 ? -13.356 16.945 15.202 1.00 87.50 359 TYR A C 1
ATOM 2988 O O . TYR A 1 359 ? -14.546 16.868 14.910 1.00 87.50 359 TYR A O 1
ATOM 2996 N N . LYS A 1 360 ? -12.430 17.353 14.323 1.00 88.25 360 LYS A N 1
ATOM 2997 C CA . LYS A 1 360 ? -12.749 17.688 12.926 1.00 88.25 360 LYS A CA 1
ATOM 2998 C C . LYS A 1 360 ? -13.251 16.464 12.154 1.00 88.25 360 LYS A C 1
ATOM 3000 O O . LYS A 1 360 ? -14.281 16.563 11.499 1.00 88.25 360 LYS A O 1
ATOM 3005 N N . ILE A 1 361 ? -12.584 15.317 12.300 1.00 90.81 361 ILE A N 1
ATOM 3006 C CA . ILE A 1 361 ? -12.988 14.027 11.716 1.00 90.81 361 ILE A CA 1
ATOM 3007 C C . ILE A 1 361 ? -14.425 13.686 12.126 1.00 90.81 361 ILE A C 1
ATOM 3009 O O . ILE A 1 361 ? -15.275 13.475 11.267 1.00 90.81 361 ILE A O 1
ATOM 3013 N N . CYS A 1 362 ? -14.725 13.729 13.428 1.00 90.94 362 CYS A N 1
ATOM 3014 C CA . CYS A 1 362 ? -16.052 13.405 13.956 1.00 90.94 362 CYS A CA 1
ATOM 3015 C C . CYS A 1 362 ? -17.160 14.337 13.445 1.00 90.94 362 CYS A C 1
ATOM 3017 O O . CYS A 1 362 ? -18.315 13.930 13.382 1.00 90.94 362 CYS A O 1
ATOM 3019 N N . ASN A 1 363 ? -16.835 15.585 13.101 1.00 89.81 363 ASN A N 1
ATOM 3020 C CA . ASN A 1 363 ? -17.826 16.558 12.638 1.00 89.81 363 ASN A CA 1
ATOM 3021 C C . ASN A 1 363 ? -18.058 16.529 11.135 1.00 89.81 363 ASN A C 1
ATOM 3023 O O . ASN A 1 363 ? -19.166 16.820 10.699 1.00 89.81 363 ASN A O 1
ATOM 3027 N N . ASN A 1 364 ? -17.012 16.236 10.367 1.00 90.69 364 ASN A N 1
ATOM 3028 C CA . ASN A 1 364 ? -17.013 16.474 8.929 1.00 90.69 364 ASN A CA 1
ATOM 3029 C C . ASN A 1 364 ? -17.065 15.179 8.109 1.00 90.69 364 ASN A C 1
ATOM 3031 O O . ASN A 1 364 ? -17.332 15.246 6.915 1.00 90.69 364 ASN A O 1
ATOM 3035 N N . LEU A 1 365 ? -16.874 14.007 8.732 1.00 93.19 365 LEU A N 1
ATOM 3036 C CA . LEU A 1 365 ? -16.875 12.703 8.054 1.00 93.19 365 LEU A CA 1
ATOM 3037 C C . LEU A 1 365 ? -18.038 11.813 8.540 1.00 93.19 365 LEU A C 1
ATOM 3039 O O . LEU A 1 365 ? -17.812 10.753 9.125 1.00 93.19 365 LEU A O 1
ATOM 3043 N N . PRO A 1 366 ? -19.307 12.209 8.323 1.00 90.81 366 PRO A N 1
ATOM 3044 C CA . PRO A 1 366 ? -20.467 11.501 8.876 1.00 90.81 366 PRO A CA 1
ATOM 3045 C C . PRO A 1 366 ? -20.657 10.086 8.309 1.00 90.81 366 PRO A C 1
ATOM 3047 O O . PRO A 1 366 ? -21.361 9.272 8.908 1.00 90.81 366 PRO A O 1
ATOM 3050 N N . ASN A 1 367 ? -20.052 9.789 7.155 1.00 94.62 367 ASN A N 1
ATOM 3051 C CA . ASN A 1 367 ? -20.152 8.494 6.487 1.00 94.62 367 ASN A CA 1
ATOM 3052 C C . ASN A 1 367 ? -19.036 7.509 6.860 1.00 94.62 367 ASN A C 1
ATOM 3054 O O . ASN A 1 367 ? -19.000 6.418 6.299 1.00 94.62 367 ASN A O 1
ATOM 3058 N N . LEU A 1 368 ? -18.159 7.866 7.801 1.00 96.56 368 LEU A N 1
ATOM 3059 C CA . LEU A 1 368 ? -17.015 7.039 8.155 1.00 96.56 368 LEU A CA 1
ATOM 3060 C C . LEU A 1 368 ? -17.450 5.716 8.808 1.00 96.56 368 LEU A C 1
ATOM 3062 O O . LEU A 1 368 ? -18.148 5.704 9.821 1.00 96.56 368 LEU A O 1
ATOM 3066 N N . GLU A 1 369 ? -16.992 4.605 8.238 1.00 97.38 369 GLU A N 1
ATOM 3067 C CA . GLU A 1 369 ? -17.263 3.231 8.674 1.00 97.38 369 GLU A CA 1
ATOM 3068 C C . GLU A 1 369 ? -16.045 2.607 9.372 1.00 97.38 369 GLU A C 1
ATOM 3070 O O . GLU A 1 369 ? -16.198 1.838 10.326 1.00 97.38 369 GLU A O 1
ATOM 3075 N N . HIS A 1 370 ? -14.833 2.979 8.947 1.00 97.69 370 HIS A N 1
ATOM 3076 C CA . HIS A 1 370 ? -13.576 2.476 9.496 1.00 97.69 370 HIS A CA 1
ATOM 3077 C C . HIS A 1 370 ? -12.614 3.618 9.820 1.00 97.69 370 HIS A C 1
ATOM 3079 O O . HIS A 1 370 ? -12.294 4.441 8.960 1.00 97.69 370 HIS A O 1
ATOM 3085 N N . LEU A 1 371 ? -12.112 3.624 11.054 1.00 96.19 371 LEU A N 1
ATOM 3086 C CA . LEU A 1 371 ? -11.138 4.598 11.534 1.00 96.19 371 LEU A CA 1
ATOM 3087 C C . LEU A 1 371 ? -9.908 3.876 12.093 1.00 96.19 371 LEU A C 1
ATOM 3089 O O . LEU A 1 371 ? -10.019 3.155 13.085 1.00 96.19 371 LEU A O 1
ATOM 3093 N N . ARG A 1 372 ? -8.745 4.089 11.471 1.00 95.06 372 ARG A N 1
ATOM 3094 C CA . ARG A 1 372 ? -7.425 3.660 11.955 1.00 95.06 372 ARG A CA 1
ATOM 3095 C C . ARG A 1 372 ? -6.617 4.894 12.353 1.00 95.06 372 ARG A C 1
ATOM 3097 O O . ARG A 1 372 ? -6.446 5.808 11.548 1.00 95.06 372 ARG A O 1
ATOM 3104 N N . ILE A 1 373 ? -6.146 4.927 13.594 1.00 91.06 373 ILE A N 1
ATOM 3105 C CA . ILE A 1 373 ? -5.369 6.043 14.142 1.00 91.06 373 ILE A CA 1
ATOM 3106 C C . ILE A 1 373 ? -4.018 5.505 14.605 1.00 91.06 373 ILE A C 1
ATOM 3108 O O . ILE A 1 373 ? -3.974 4.694 15.525 1.00 91.06 373 ILE A O 1
ATOM 3112 N N . CYS A 1 374 ? -2.937 5.993 14.009 1.00 89.69 374 CYS A N 1
ATOM 3113 C CA . CYS A 1 374 ? -1.569 5.689 14.420 1.00 89.69 374 CYS A CA 1
ATOM 3114 C C . CYS A 1 374 ? -1.072 6.827 15.321 1.00 89.69 374 CYS A C 1
ATOM 3116 O O . CYS A 1 374 ? -1.073 7.992 14.911 1.00 89.69 374 CYS A O 1
ATOM 3118 N N . LEU A 1 375 ? -0.728 6.534 16.574 1.00 84.81 375 LEU A N 1
ATOM 3119 C CA . LEU A 1 375 ? -0.411 7.555 17.572 1.00 84.81 375 LEU A CA 1
ATOM 3120 C C . LEU A 1 375 ? 1.092 7.615 17.850 1.00 84.81 375 LEU A C 1
ATOM 3122 O O . LEU A 1 375 ?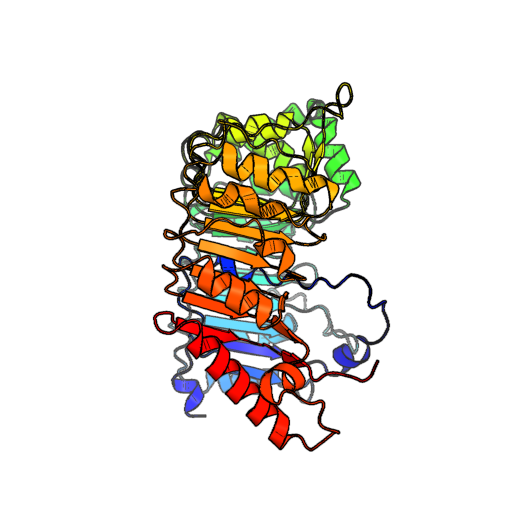 1.617 6.782 18.568 1.00 84.81 375 LEU A O 1
ATOM 3126 N N . ASN A 1 376 ? 1.756 8.677 17.391 1.00 80.88 376 ASN A N 1
ATOM 3127 C CA . ASN A 1 376 ? 3.144 8.971 17.783 1.00 80.88 376 ASN A CA 1
ATOM 3128 C C . ASN A 1 376 ? 3.214 10.047 18.882 1.00 80.88 376 ASN A C 1
ATOM 3130 O O . ASN A 1 376 ? 4.283 10.439 19.340 1.00 80.88 376 ASN A O 1
ATOM 3134 N N . ALA A 1 377 ? 2.054 10.534 19.336 1.00 76.50 377 ALA A N 1
ATOM 3135 C CA . ALA A 1 377 ? 1.933 11.498 20.417 1.00 76.50 377 ALA A CA 1
ATOM 3136 C C . ALA A 1 377 ? 0.843 11.111 21.417 1.00 76.50 377 ALA A C 1
ATOM 3138 O O . ALA A 1 377 ? -0.179 10.507 21.085 1.00 76.50 377 ALA A O 1
ATOM 3139 N N . ARG A 1 378 ? 1.019 11.567 22.663 1.00 77.00 378 ARG A N 1
ATOM 3140 C CA . ARG A 1 378 ? 0.002 11.427 23.710 1.00 77.00 378 ARG A CA 1
ATOM 3141 C C . ARG A 1 378 ? -1.251 12.229 23.364 1.00 77.00 378 ARG A C 1
ATOM 3143 O O . ARG A 1 378 ? -1.200 13.449 23.184 1.00 77.00 378 ARG A O 1
ATOM 3150 N N . LEU A 1 379 ? -2.390 11.542 23.345 1.00 77.19 379 LEU A N 1
ATOM 3151 C CA . LEU A 1 379 ? -3.701 12.168 23.232 1.00 77.19 379 LEU A CA 1
ATOM 3152 C C . LEU A 1 379 ? -4.115 12.840 24.547 1.00 77.19 379 LEU A C 1
ATOM 3154 O O . LEU A 1 379 ? -3.743 12.422 25.643 1.00 77.19 379 LEU A O 1
ATOM 3158 N N . VAL A 1 380 ? -4.941 13.879 24.436 1.00 81.50 380 VAL A N 1
ATOM 3159 C CA . VAL A 1 380 ? -5.626 14.476 25.590 1.00 81.50 380 VAL A CA 1
ATOM 3160 C C . VAL A 1 380 ? -6.840 13.630 25.978 1.00 81.50 380 VAL A C 1
ATOM 3162 O O . VAL A 1 380 ? -7.512 13.075 25.112 1.00 81.50 380 VAL A O 1
ATOM 3165 N N . ASN A 1 381 ? -7.191 13.602 27.266 1.00 83.38 381 ASN A N 1
ATOM 3166 C CA . ASN A 1 381 ? -8.286 12.771 27.804 1.00 83.38 381 ASN A CA 1
ATOM 3167 C C . ASN A 1 381 ? -9.652 12.998 27.125 1.00 83.38 381 ASN A C 1
ATOM 3169 O O . ASN A 1 381 ? -10.528 12.146 27.179 1.00 83.38 381 ASN A O 1
ATOM 3173 N N . THR A 1 382 ? -9.850 14.146 26.476 1.00 84.69 382 THR A N 1
ATOM 3174 C CA . THR A 1 382 ? -11.096 14.521 25.795 1.00 84.69 382 THR A CA 1
ATOM 3175 C C . THR A 1 382 ? -11.106 14.212 24.295 1.00 84.69 382 THR A C 1
ATOM 3177 O O . THR A 1 382 ? -12.066 14.576 23.614 1.00 84.69 382 THR A O 1
ATOM 3180 N N . ALA A 1 383 ? -10.071 13.551 23.766 1.00 83.50 383 ALA A N 1
ATOM 3181 C CA . ALA A 1 383 ? -9.907 13.279 22.338 1.00 83.50 383 ALA A CA 1
ATOM 3182 C C . ALA A 1 383 ? -11.083 12.492 21.732 1.00 83.50 383 ALA A C 1
ATOM 3184 O O . ALA A 1 383 ? -11.544 12.821 20.641 1.00 83.50 383 ALA A O 1
ATOM 3185 N N . PHE A 1 384 ? -11.623 11.517 22.469 1.00 87.81 384 PHE A N 1
ATOM 3186 C CA . PHE A 1 384 ? -12.690 10.627 22.000 1.00 87.81 384 PHE A CA 1
ATOM 3187 C C . PHE A 1 384 ? -14.113 11.088 22.339 1.00 87.81 384 PHE A C 1
ATOM 3189 O O . PHE A 1 384 ? -15.077 10.382 22.055 1.00 87.81 384 PHE A O 1
ATOM 3196 N N . ARG A 1 385 ? -14.283 12.287 22.912 1.00 90.06 385 ARG A N 1
ATOM 3197 C CA . ARG A 1 385 ? -15.586 12.746 23.435 1.00 90.06 385 ARG A CA 1
ATOM 3198 C C . ARG A 1 385 ? -16.697 12.930 22.394 1.00 90.06 385 ARG A C 1
ATOM 3200 O O . ARG A 1 385 ? -17.837 13.127 22.783 1.00 90.06 385 ARG A O 1
ATOM 3207 N N . HIS A 1 386 ? -16.345 12.957 21.108 1.00 91.06 386 HIS A N 1
ATOM 3208 C CA . HIS A 1 386 ? -17.265 13.219 19.992 1.00 91.06 386 HIS A CA 1
ATOM 3209 C C . HIS A 1 386 ? -17.376 12.043 19.019 1.00 91.06 386 HIS A C 1
ATOM 3211 O O . HIS A 1 386 ? -17.912 12.214 17.927 1.00 91.06 386 HIS A O 1
ATOM 3217 N N . LEU A 1 387 ? -16.850 10.865 19.378 1.00 91.31 387 LEU A N 1
ATOM 3218 C CA . LEU A 1 387 ? -16.898 9.691 18.501 1.00 91.31 387 LEU A CA 1
ATOM 3219 C C . LEU A 1 387 ? -18.333 9.264 18.152 1.00 91.31 387 LEU A C 1
ATOM 3221 O O . LEU A 1 387 ? -18.544 8.709 17.080 1.00 91.31 387 LEU A O 1
ATOM 3225 N N . ASP A 1 388 ? -19.319 9.573 18.998 1.00 90.88 388 ASP A N 1
ATOM 3226 C CA . ASP A 1 388 ? -20.748 9.304 18.771 1.00 90.88 388 ASP A CA 1
ATOM 3227 C C . ASP A 1 388 ? -21.320 9.981 17.527 1.00 90.88 388 ASP A C 1
ATOM 3229 O O . ASP A 1 388 ? -22.309 9.506 16.967 1.00 90.88 388 ASP A O 1
ATOM 3233 N N . ARG A 1 389 ? -20.683 11.056 17.051 1.00 93.06 389 ARG A N 1
ATOM 3234 C CA . ARG A 1 389 ? -21.080 11.732 15.809 1.00 93.06 389 ARG A CA 1
ATOM 3235 C C . ARG A 1 389 ? -20.844 10.863 14.571 1.00 93.06 389 ARG A C 1
ATOM 3237 O O . ARG A 1 389 ? -21.535 11.029 13.568 1.00 93.06 389 ARG A O 1
ATOM 3244 N N . LEU A 1 390 ? -19.924 9.900 14.647 1.00 94.00 390 LEU A N 1
ATOM 3245 C CA . LEU A 1 390 ? -19.644 8.939 13.582 1.00 94.00 390 LEU A CA 1
ATOM 3246 C C . LEU A 1 390 ? -20.651 7.782 13.633 1.00 94.00 390 LEU A C 1
ATOM 3248 O O . LEU A 1 390 ? -20.329 6.646 13.974 1.00 94.00 390 LEU A O 1
ATOM 3252 N N . THR A 1 391 ? -21.906 8.081 13.303 1.00 92.88 391 THR A N 1
ATOM 3253 C CA . THR A 1 391 ? -23.036 7.144 13.461 1.00 92.88 391 THR A CA 1
ATOM 3254 C C . THR A 1 391 ? -22.928 5.862 12.628 1.00 92.88 391 THR A C 1
ATOM 3256 O O . THR A 1 391 ? -23.558 4.862 12.972 1.00 92.88 391 THR A O 1
ATOM 3259 N N . LYS A 1 392 ? -22.126 5.868 11.556 1.00 95.94 392 LYS A N 1
ATOM 3260 C CA . LYS A 1 392 ? -21.870 4.702 10.695 1.00 95.94 392 LYS A CA 1
ATOM 3261 C C . LYS A 1 392 ? -20.619 3.911 11.072 1.00 95.94 392 LYS A C 1
ATOM 3263 O O . LYS A 1 392 ? -20.333 2.914 10.417 1.00 95.94 392 LYS A O 1
ATOM 3268 N N . LEU A 1 393 ? -19.890 4.319 12.109 1.00 96.75 393 LEU A N 1
ATOM 3269 C CA . LEU A 1 393 ? -18.616 3.713 12.476 1.00 96.75 393 LEU A CA 1
ATOM 3270 C C . LEU A 1 393 ? -18.810 2.271 12.963 1.00 96.75 393 LEU A C 1
ATOM 3272 O O . LEU A 1 393 ? -19.512 2.020 13.943 1.00 96.75 393 LEU A O 1
ATOM 3276 N N . GLN A 1 394 ? -18.155 1.328 12.288 1.00 96.75 394 GLN A N 1
ATOM 3277 C CA . GLN A 1 394 ? -18.229 -0.108 12.574 1.00 96.75 394 GLN A CA 1
ATOM 3278 C C . GLN A 1 394 ? -16.918 -0.658 13.132 1.00 96.75 394 GLN A C 1
ATOM 3280 O O . GLN A 1 394 ? -16.940 -1.628 13.892 1.00 96.75 394 GLN A O 1
ATOM 3285 N N . SER A 1 395 ? -15.786 -0.054 12.766 1.00 97.38 395 SER A N 1
ATOM 3286 C CA . SER A 1 395 ? -14.459 -0.525 13.156 1.00 97.38 395 SER A CA 1
ATOM 3287 C C . SER A 1 395 ? -13.573 0.618 13.622 1.00 97.38 395 SER A C 1
ATOM 3289 O O . SER A 1 395 ? -13.431 1.625 12.926 1.00 97.38 395 SER A O 1
ATOM 3291 N N . ILE A 1 396 ? -12.913 0.413 14.760 1.00 95.31 396 ILE A N 1
ATOM 3292 C CA . ILE A 1 396 ? -11.880 1.310 15.278 1.00 95.31 396 ILE A CA 1
ATOM 3293 C C . ILE A 1 396 ? -10.590 0.514 15.446 1.00 95.31 396 ILE A C 1
ATOM 3295 O O . ILE A 1 396 ? -10.587 -0.549 16.065 1.00 95.31 396 ILE A O 1
ATOM 3299 N N . ARG A 1 397 ? -9.494 1.044 14.909 1.00 94.50 397 ARG A N 1
ATOM 3300 C CA . ARG A 1 397 ? -8.141 0.557 15.156 1.00 94.50 397 ARG A CA 1
ATOM 3301 C C . ARG A 1 397 ? -7.286 1.689 15.704 1.00 94.50 397 ARG A C 1
ATOM 3303 O O . ARG A 1 397 ? -7.336 2.804 15.182 1.00 94.50 397 ARG A O 1
ATOM 3310 N N . VAL A 1 398 ? -6.531 1.404 16.755 1.00 91.12 398 VAL A N 1
ATOM 3311 C CA . VAL A 1 398 ? -5.611 2.366 17.358 1.00 91.12 398 VAL A CA 1
ATOM 3312 C C . VAL A 1 398 ? -4.250 1.700 17.527 1.00 91.12 398 VAL A C 1
ATOM 3314 O O . VAL A 1 398 ? -4.153 0.683 18.215 1.00 91.12 398 VAL A O 1
ATOM 3317 N N . ASP A 1 399 ? -3.233 2.288 16.905 1.00 89.75 399 ASP A N 1
ATOM 3318 C CA . ASP A 1 399 ? -1.864 1.771 16.871 1.00 89.75 399 ASP A CA 1
ATOM 3319 C C . ASP A 1 399 ? -0.934 2.654 17.721 1.00 89.75 399 ASP A C 1
ATOM 3321 O O . ASP A 1 399 ? -1.165 3.867 17.827 1.00 89.75 399 ASP A O 1
ATOM 3325 N N . ASN A 1 400 ? 0.130 2.059 18.273 1.00 83.44 400 ASN A N 1
ATOM 3326 C CA . ASN A 1 400 ? 1.217 2.721 19.016 1.00 83.44 400 ASN A CA 1
ATOM 3327 C C . ASN A 1 400 ? 0.739 3.461 20.278 1.00 83.44 400 ASN A C 1
ATOM 3329 O O . ASN A 1 400 ? 1.032 4.638 20.493 1.00 83.44 400 ASN A O 1
ATOM 3333 N N . VAL A 1 401 ? -0.062 2.806 21.128 1.00 70.25 401 VAL A N 1
ATOM 3334 C CA . VAL A 1 401 ? -0.834 3.532 22.150 1.00 70.25 401 VAL A CA 1
ATOM 3335 C C . VAL A 1 401 ? -0.408 3.306 23.592 1.00 70.25 401 VAL A C 1
ATOM 3337 O O . VAL A 1 401 ? -0.416 2.192 24.091 1.00 70.25 401 VAL A O 1
ATOM 3340 N N . ASP A 1 402 ? -0.230 4.395 24.338 1.00 73.62 402 ASP A N 1
ATOM 3341 C CA . ASP A 1 402 ? -0.236 4.401 25.808 1.00 73.62 402 ASP A CA 1
ATOM 3342 C C . ASP A 1 402 ? -1.674 4.666 26.319 1.00 73.62 402 ASP A C 1
ATOM 3344 O O . ASP A 1 402 ? -2.024 5.782 26.728 1.00 73.62 402 ASP A O 1
ATOM 3348 N N . LEU A 1 403 ? -2.574 3.675 26.179 1.00 69.75 403 LEU A N 1
ATOM 3349 C CA . LEU A 1 403 ? -3.990 3.829 26.550 1.00 69.75 403 LEU A CA 1
ATOM 3350 C C . LEU A 1 403 ? -4.174 3.692 28.058 1.00 69.75 403 LEU A C 1
ATOM 3352 O O . LEU A 1 403 ? -4.340 2.590 28.585 1.00 69.75 403 LEU A O 1
ATOM 3356 N N . ASN A 1 404 ? -4.293 4.825 28.744 1.00 71.81 404 ASN A N 1
ATOM 3357 C CA . ASN A 1 404 ? -4.848 4.843 30.092 1.00 71.81 404 ASN A CA 1
ATOM 3358 C C . ASN A 1 404 ? -6.386 4.946 30.074 1.00 71.81 404 ASN A C 1
ATOM 3360 O O . ASN A 1 404 ? -7.009 5.428 29.125 1.00 71.81 404 ASN A O 1
ATOM 3364 N N . GLU A 1 405 ? -7.009 4.544 31.179 1.00 73.12 405 GLU A N 1
ATOM 3365 C CA . GLU A 1 405 ? -8.462 4.615 31.382 1.00 73.12 405 GLU A CA 1
ATOM 3366 C C . GLU A 1 405 ? -9.052 6.032 31.210 1.00 73.12 405 GLU A C 1
ATOM 3368 O O . GLU A 1 405 ? -10.232 6.183 30.886 1.00 73.12 405 GLU A O 1
ATOM 3373 N N . ARG A 1 406 ? -8.243 7.089 31.382 1.00 80.62 406 ARG A N 1
ATOM 3374 C CA . ARG A 1 406 ? -8.707 8.486 31.339 1.00 80.62 406 ARG A CA 1
ATOM 3375 C C . ARG A 1 406 ? -9.029 8.953 29.924 1.00 80.62 406 ARG A C 1
ATOM 3377 O O . ARG A 1 406 ? -9.903 9.802 29.770 1.00 80.62 406 ARG A O 1
ATOM 3384 N N . LEU A 1 407 ? -8.388 8.384 28.900 1.00 78.75 407 LEU A N 1
ATOM 3385 C CA . LEU A 1 407 ? -8.730 8.643 27.493 1.00 78.75 407 LEU A CA 1
ATOM 3386 C C . LEU A 1 407 ? -10.159 8.199 27.159 1.00 78.75 407 LEU A C 1
ATOM 3388 O O . LEU A 1 407 ? -10.839 8.812 26.337 1.00 78.75 407 LEU A O 1
ATOM 3392 N N . TRP A 1 408 ? -10.634 7.161 27.844 1.00 84.62 408 TRP A N 1
ATOM 3393 C CA . TRP A 1 408 ? -11.959 6.582 27.655 1.00 84.62 408 TRP A CA 1
ATOM 3394 C C . TRP A 1 408 ? -13.029 7.216 28.547 1.00 84.62 408 TRP A C 1
ATOM 3396 O O . TRP A 1 408 ? -14.217 7.012 28.313 1.00 84.62 408 TRP A O 1
ATOM 3406 N N . GLN A 1 409 ? -12.640 8.014 29.548 1.00 86.31 409 GLN A N 1
ATOM 3407 C CA . GLN A 1 409 ? -13.559 8.604 30.526 1.00 86.31 409 GLN A CA 1
ATOM 3408 C C . GLN A 1 409 ? -14.666 9.442 29.873 1.00 86.31 409 GLN A C 1
ATOM 3410 O O . GLN A 1 409 ? -15.808 9.412 30.331 1.00 86.31 409 GLN A O 1
ATOM 3415 N N . TYR A 1 410 ? -14.324 10.177 28.814 1.00 86.69 410 TYR A N 1
ATOM 3416 C CA . TYR A 1 410 ? -15.246 11.055 28.093 1.00 86.69 410 TYR A CA 1
ATOM 3417 C C . TYR A 1 410 ? -15.791 10.432 26.809 1.00 86.69 410 TYR A C 1
ATOM 3419 O O . TYR A 1 410 ? -16.565 11.081 26.113 1.00 86.69 410 TYR A O 1
ATOM 3427 N N . CYS A 1 411 ? -15.381 9.207 26.476 1.00 89.38 411 CYS A N 1
ATOM 3428 C CA . CYS A 1 411 ? -15.866 8.517 25.292 1.00 89.38 411 CYS A CA 1
ATOM 3429 C C . CYS A 1 411 ? -17.349 8.140 25.493 1.00 89.38 411 CYS A C 1
ATOM 3431 O O . CYS A 1 411 ? -17.700 7.578 26.537 1.00 89.38 411 CYS A O 1
ATOM 3433 N N . PRO A 1 412 ? -18.239 8.461 24.541 1.00 91.69 412 PRO A N 1
ATOM 3434 C CA . PRO A 1 412 ? -19.633 8.041 24.597 1.00 91.69 412 PRO A CA 1
ATOM 3435 C C . PRO A 1 412 ? -19.765 6.530 24.357 1.00 91.69 412 PRO A C 1
ATOM 3437 O O . PRO A 1 412 ? -18.865 5.876 23.833 1.00 91.69 412 PRO A O 1
ATOM 3440 N N . LYS A 1 413 ? -20.914 5.954 24.728 1.00 94.38 413 LYS A N 1
ATOM 3441 C CA . LYS A 1 413 ? -21.216 4.559 24.377 1.00 94.38 413 LYS A CA 1
ATOM 3442 C C . LYS A 1 413 ? -21.485 4.447 22.874 1.00 94.38 413 LYS A C 1
ATOM 3444 O O . LYS A 1 413 ? -22.357 5.134 22.354 1.00 94.38 413 LYS A O 1
ATOM 3449 N N . MET A 1 414 ? -20.796 3.523 22.216 1.00 93.88 414 MET A N 1
ATOM 3450 C CA . MET A 1 414 ? -20.806 3.306 20.772 1.00 93.88 414 MET A CA 1
ATOM 3451 C C . MET A 1 414 ? -21.389 1.927 20.449 1.00 93.88 414 MET A C 1
ATOM 3453 O O . MET A 1 414 ? -20.668 0.940 20.325 1.00 93.88 414 MET A O 1
ATOM 3457 N N . ALA A 1 415 ? -22.714 1.841 20.314 1.00 90.75 415 ALA A N 1
ATOM 3458 C CA . ALA A 1 415 ? -23.392 0.567 20.048 1.00 90.75 415 ALA A CA 1
ATOM 3459 C C . ALA A 1 415 ? -23.186 0.035 18.614 1.00 90.75 415 ALA A C 1
ATOM 3461 O O . ALA A 1 415 ? -23.359 -1.157 18.383 1.00 90.75 415 ALA A O 1
ATOM 3462 N N . GLY A 1 416 ? -22.830 0.904 17.660 1.00 92.69 416 GLY A N 1
ATOM 3463 C CA . GLY A 1 416 ? -22.618 0.533 16.255 1.00 92.69 416 GLY A CA 1
ATOM 3464 C C . GLY A 1 416 ? -21.258 -0.107 15.953 1.00 92.69 416 GLY A C 1
ATOM 3465 O O . GLY A 1 416 ? -21.116 -0.769 14.925 1.00 92.69 416 GLY A O 1
ATOM 3466 N N . VAL A 1 417 ? -20.276 0.048 16.848 1.00 96.25 417 VAL A N 1
ATOM 3467 C CA . VAL A 1 417 ? -18.912 -0.457 16.650 1.00 96.25 417 VAL A CA 1
ATOM 3468 C C . VAL A 1 417 ? -18.867 -1.950 16.961 1.00 96.25 417 VAL A C 1
ATOM 3470 O O . VAL A 1 417 ? -19.120 -2.370 18.089 1.00 96.25 417 VAL A O 1
ATOM 3473 N N . LYS A 1 418 ? -18.513 -2.741 15.947 1.00 96.25 418 LYS A N 1
ATOM 3474 C CA . LYS A 1 418 ? -18.462 -4.208 15.990 1.00 96.25 418 LYS A CA 1
ATOM 3475 C C . LYS A 1 418 ? -17.042 -4.750 16.094 1.00 96.25 418 LYS A C 1
ATOM 3477 O O . LYS A 1 418 ? -16.874 -5.876 16.555 1.00 96.25 418 LYS A O 1
ATOM 3482 N N . LYS A 1 419 ? -16.038 -3.974 15.679 1.00 96.94 419 LYS A N 1
ATOM 3483 C CA . LYS A 1 419 ? -14.631 -4.381 15.687 1.00 96.94 419 LYS A CA 1
ATOM 3484 C C . LYS A 1 419 ? -13.750 -3.333 16.357 1.00 96.94 419 LYS A C 1
ATOM 3486 O O . LYS A 1 419 ? -13.821 -2.150 16.022 1.00 96.94 419 LYS A O 1
ATOM 3491 N N . LEU A 1 420 ? -12.901 -3.791 17.270 1.00 95.31 420 LEU A N 1
ATOM 3492 C CA . LEU A 1 420 ? -11.915 -2.976 17.966 1.00 95.31 420 LEU A CA 1
ATOM 3493 C C . LEU A 1 420 ? -10.551 -3.656 17.874 1.00 95.31 420 LEU A C 1
ATOM 3495 O O . LEU A 1 420 ? -10.426 -4.849 18.150 1.00 95.31 420 LEU A O 1
ATOM 3499 N N . VAL A 1 421 ? -9.545 -2.896 17.461 1.00 94.19 421 VAL A N 1
ATOM 3500 C CA . VAL A 1 421 ? -8.171 -3.377 17.305 1.00 94.19 421 VAL A CA 1
ATOM 3501 C C . VAL A 1 421 ? -7.233 -2.443 18.056 1.00 94.19 421 VAL A C 1
ATOM 3503 O O . VAL A 1 421 ? -7.281 -1.228 17.854 1.00 94.19 421 VAL A O 1
ATOM 3506 N N . PHE A 1 422 ? -6.381 -3.016 18.897 1.00 92.31 422 PHE A N 1
ATOM 3507 C CA . PHE A 1 422 ? -5.253 -2.325 19.507 1.00 92.31 422 PHE A CA 1
ATOM 3508 C C . PHE A 1 422 ? -3.965 -2.989 19.036 1.00 92.31 422 PHE A C 1
ATOM 3510 O O . PHE A 1 422 ? -3.859 -4.215 19.131 1.00 92.31 422 PHE A O 1
ATOM 3517 N N . THR A 1 423 ? -3.023 -2.194 18.527 1.00 90.50 423 THR A N 1
ATOM 3518 C CA . THR A 1 423 ? -1.693 -2.684 18.143 1.00 90.50 423 THR A CA 1
ATOM 3519 C C . THR A 1 423 ? -0.586 -1.891 18.820 1.00 90.50 423 THR A C 1
ATOM 3521 O O . THR A 1 423 ? -0.744 -0.685 19.037 1.00 90.50 423 THR A O 1
ATOM 3524 N N . ASN A 1 424 ? 0.515 -2.565 19.164 1.00 87.94 424 ASN A N 1
ATOM 3525 C CA . ASN A 1 424 ? 1.697 -1.959 19.787 1.00 87.94 424 ASN A CA 1
ATOM 3526 C C . ASN A 1 424 ? 1.335 -1.026 20.965 1.00 87.94 424 ASN A C 1
ATOM 3528 O O . ASN A 1 424 ? 1.700 0.149 21.022 1.00 87.94 424 ASN A O 1
ATOM 3532 N N . GLY A 1 425 ? 0.467 -1.513 21.857 1.00 84.25 425 GLY A N 1
ATOM 3533 C CA . GLY A 1 425 ? -0.178 -0.697 22.884 1.00 84.25 425 GLY A CA 1
ATOM 3534 C C . GLY A 1 425 ? 0.160 -1.134 24.305 1.00 84.25 425 GLY A C 1
ATOM 3535 O O . GLY A 1 425 ? 0.122 -2.321 24.615 1.00 84.25 425 GLY A O 1
ATOM 3536 N N . LYS A 1 426 ? 0.409 -0.182 25.209 1.00 85.94 426 LYS A N 1
ATOM 3537 C CA . LYS A 1 426 ? 0.447 -0.410 26.661 1.00 85.94 426 LYS A CA 1
ATOM 3538 C C . LYS A 1 426 ? -0.977 -0.364 27.204 1.00 85.94 426 LYS A C 1
ATOM 3540 O O . LYS A 1 426 ? -1.629 0.682 27.176 1.00 85.94 426 LYS A O 1
ATOM 3545 N N . LEU A 1 427 ? -1.469 -1.509 27.671 1.00 86.38 427 LEU A N 1
ATOM 3546 C CA . LEU A 1 427 ? -2.849 -1.695 28.119 1.00 86.38 427 LEU A CA 1
ATOM 3547 C C . LEU A 1 427 ? -2.903 -2.135 29.588 1.00 86.38 427 LEU A C 1
ATOM 3549 O O . LEU A 1 427 ? -2.011 -2.810 30.097 1.00 86.38 427 LEU A O 1
ATOM 3553 N N . THR A 1 428 ? -3.997 -1.782 30.262 1.00 87.25 428 THR A N 1
ATOM 3554 C CA . THR A 1 428 ? -4.346 -2.265 31.609 1.00 87.25 428 THR A CA 1
ATOM 3555 C C . THR A 1 428 ? -5.730 -2.909 31.589 1.00 87.25 428 THR A C 1
ATOM 3557 O O . THR A 1 428 ? -6.527 -2.663 30.671 1.00 87.25 428 THR A O 1
ATOM 3560 N N . MET A 1 429 ? -6.089 -3.675 32.625 1.00 86.56 429 MET A N 1
ATOM 3561 C CA . MET A 1 429 ? -7.443 -4.235 32.713 1.00 86.56 429 MET A CA 1
ATOM 3562 C C . MET A 1 429 ? -8.491 -3.126 32.860 1.00 86.56 429 MET A C 1
ATOM 3564 O O . MET A 1 429 ? -9.620 -3.275 32.392 1.00 86.56 429 MET A O 1
ATOM 3568 N N . GLY A 1 430 ? -8.129 -1.989 33.464 1.00 86.75 430 GLY A N 1
ATOM 3569 C CA . GLY A 1 430 ? -8.978 -0.794 33.505 1.00 86.75 430 GLY A CA 1
ATOM 3570 C C . GLY A 1 430 ? -9.358 -0.303 32.104 1.00 86.75 430 GLY A C 1
ATOM 3571 O O . GLY A 1 430 ? -10.539 -0.070 31.829 1.00 86.75 430 GLY A O 1
ATOM 3572 N N . THR A 1 431 ? -8.388 -0.245 31.189 1.00 87.38 431 THR A N 1
ATOM 3573 C CA . THR A 1 431 ? -8.610 0.116 29.780 1.00 87.38 431 THR A CA 1
ATOM 3574 C C . THR A 1 431 ? -9.554 -0.868 29.083 1.00 87.38 431 THR A C 1
ATOM 3576 O O . THR A 1 431 ? -10.512 -0.448 28.431 1.00 87.38 431 THR A O 1
ATOM 3579 N N . LEU A 1 432 ? -9.358 -2.176 29.273 1.00 90.12 432 LEU A N 1
ATOM 3580 C CA . LEU A 1 432 ? -10.209 -3.205 28.663 1.00 90.12 432 LEU A CA 1
ATOM 3581 C C . LEU A 1 432 ? -11.637 -3.212 29.232 1.00 90.12 432 LEU A C 1
ATOM 3583 O O . LEU A 1 432 ? -12.603 -3.308 28.475 1.00 90.12 432 LEU A O 1
ATOM 3587 N N . LYS A 1 433 ? -11.799 -3.029 30.548 1.00 90.69 433 LYS A N 1
ATOM 3588 C CA . LYS A 1 433 ? -13.114 -2.867 31.195 1.00 90.69 433 LYS A CA 1
ATOM 3589 C C . LYS A 1 433 ? -13.846 -1.632 30.681 1.00 90.69 433 LYS A C 1
ATOM 3591 O O . LYS A 1 433 ? -15.055 -1.682 30.440 1.00 90.69 433 LYS A O 1
ATOM 3596 N N . ALA A 1 434 ? -13.128 -0.521 30.506 1.00 90.19 434 ALA A N 1
ATOM 3597 C CA . ALA A 1 434 ? -13.691 0.686 29.920 1.00 90.19 434 ALA A CA 1
ATOM 3598 C C . ALA A 1 434 ? -14.169 0.420 28.485 1.00 90.19 434 ALA A C 1
ATOM 3600 O O . ALA A 1 434 ? -15.312 0.754 28.171 1.00 90.19 434 ALA A O 1
ATOM 3601 N N . ALA A 1 435 ? -13.357 -0.248 27.659 1.00 90.81 435 ALA A N 1
ATOM 3602 C CA . ALA A 1 435 ? -13.733 -0.634 26.302 1.00 90.81 435 ALA A CA 1
ATOM 3603 C C . ALA A 1 435 ? -14.986 -1.532 26.278 1.00 90.81 435 ALA A C 1
ATOM 3605 O O . ALA A 1 435 ? -15.944 -1.207 25.580 1.00 90.81 435 ALA A O 1
ATOM 3606 N N . ALA A 1 436 ? -15.054 -2.580 27.106 1.00 91.94 436 ALA A N 1
ATOM 3607 C CA . ALA A 1 436 ? -16.228 -3.458 27.201 1.00 91.94 436 ALA A CA 1
ATOM 3608 C C . ALA A 1 436 ? -17.527 -2.690 27.508 1.00 91.94 436 ALA A C 1
ATOM 3610 O O . ALA A 1 436 ? -18.581 -2.953 26.932 1.00 91.94 436 ALA A O 1
ATOM 3611 N N . ARG A 1 437 ? -17.454 -1.691 28.396 1.00 93.44 437 ARG A N 1
ATOM 3612 C CA . ARG A 1 437 ? -18.600 -0.840 28.754 1.00 93.44 437 ARG A CA 1
ATOM 3613 C C . ARG A 1 437 ? -19.004 0.121 27.631 1.00 93.44 437 ARG A C 1
ATOM 3615 O O . ARG A 1 437 ? -20.185 0.461 27.516 1.00 93.44 437 ARG A O 1
ATOM 3622 N N . LEU A 1 438 ? -18.027 0.631 26.885 1.00 93.56 438 LEU A N 1
ATOM 3623 C CA . LEU A 1 438 ? -18.223 1.651 25.856 1.00 93.56 438 LEU A CA 1
ATOM 3624 C C . LEU A 1 438 ? -18.658 1.062 24.515 1.00 93.56 438 LEU A C 1
ATOM 3626 O O . LEU A 1 438 ? -19.384 1.733 23.789 1.00 93.56 438 LEU A O 1
ATOM 3630 N N . PHE A 1 439 ? -18.298 -0.186 24.222 1.00 94.44 439 PHE A N 1
ATOM 3631 C CA . PHE A 1 439 ? -18.605 -0.873 22.966 1.00 94.44 439 PHE A CA 1
ATOM 3632 C C . PHE A 1 439 ? -19.500 -2.100 23.214 1.00 94.44 439 PHE A C 1
ATOM 3634 O O . PHE A 1 439 ? -19.054 -3.237 23.077 1.00 94.44 439 PHE A O 1
ATOM 3641 N N . PRO A 1 440 ? -20.778 -1.911 23.593 1.00 92.94 440 PRO A N 1
ATOM 3642 C CA . PRO A 1 440 ? -21.658 -3.025 23.954 1.00 92.94 440 PRO A CA 1
ATOM 3643 C C . PRO A 1 440 ? -22.037 -3.935 22.771 1.00 92.94 440 PRO A C 1
ATOM 3645 O O . PRO A 1 440 ? -22.499 -5.047 22.999 1.00 92.94 440 PRO A O 1
ATOM 3648 N N . GLY A 1 441 ? -21.875 -3.467 21.527 1.00 92.75 441 GLY A N 1
ATOM 3649 C CA . GLY A 1 441 ? -22.139 -4.228 20.296 1.00 92.75 441 GLY A CA 1
ATOM 3650 C C . GLY A 1 441 ? -20.898 -4.889 19.687 1.00 92.75 441 GLY A C 1
ATOM 3651 O O . GLY A 1 441 ? -20.924 -5.257 18.513 1.00 92.75 441 GLY A O 1
ATOM 3652 N N . LEU A 1 442 ? -19.802 -4.982 20.446 1.00 96.12 442 LEU A N 1
ATOM 3653 C CA . LEU A 1 442 ? -18.531 -5.497 19.954 1.00 96.12 442 LEU A CA 1
ATOM 3654 C C . LEU A 1 442 ? -18.616 -7.005 19.674 1.00 96.12 442 LEU A C 1
ATOM 3656 O O . LEU A 1 442 ? -18.934 -7.787 20.565 1.00 96.12 442 LEU A O 1
ATOM 3660 N N . ASN A 1 443 ? -18.271 -7.402 18.450 1.00 95.44 443 ASN A N 1
ATOM 3661 C CA . ASN A 1 443 ? -18.195 -8.797 18.014 1.00 95.44 443 ASN A CA 1
ATOM 3662 C C . ASN A 1 443 ? -16.750 -9.304 17.972 1.00 95.44 443 ASN A C 1
ATOM 3664 O O . ASN A 1 443 ? -16.516 -10.498 18.150 1.00 95.44 443 ASN A O 1
ATOM 3668 N N . GLU A 1 444 ? -15.791 -8.416 17.707 1.00 96.69 444 GLU A N 1
ATOM 3669 C CA . GLU A 1 444 ? -14.381 -8.758 17.535 1.00 96.69 444 GLU A CA 1
ATOM 3670 C C . GLU A 1 444 ? -13.478 -7.787 18.302 1.00 96.69 444 GLU A C 1
ATOM 3672 O O . GLU A 1 444 ? -13.563 -6.567 18.126 1.00 96.69 444 GLU A O 1
ATOM 3677 N N . LEU A 1 445 ? -12.577 -8.344 19.114 1.00 95.88 445 LEU A N 1
ATOM 3678 C CA . LEU A 1 445 ? -11.501 -7.628 19.792 1.00 95.88 445 LEU A CA 1
ATOM 3679 C C . LEU A 1 445 ? -10.164 -8.264 19.409 1.00 95.88 445 LEU A C 1
ATOM 3681 O O . LEU A 1 445 ? -9.920 -9.433 19.717 1.00 95.88 445 LEU A O 1
ATOM 3685 N N . TYR A 1 446 ? -9.299 -7.481 18.771 1.00 94.69 446 TYR A N 1
ATOM 3686 C CA . TYR A 1 446 ? -7.942 -7.888 18.420 1.00 94.69 446 TYR A CA 1
ATOM 3687 C C . TYR A 1 446 ? -6.923 -7.104 19.239 1.00 94.69 446 TYR A C 1
ATOM 3689 O O . TYR A 1 446 ? -6.971 -5.875 19.295 1.00 94.69 446 TYR A O 1
ATOM 3697 N N . LEU A 1 447 ? -6.020 -7.845 19.871 1.00 92.19 447 LEU A N 1
ATOM 3698 C CA . LEU A 1 447 ? -4.928 -7.341 20.690 1.00 92.19 447 LEU A CA 1
ATOM 3699 C C . LEU A 1 447 ? -3.643 -7.886 20.067 1.00 92.19 447 LEU A C 1
ATOM 3701 O O . LEU A 1 447 ? -3.351 -9.074 20.221 1.00 92.19 447 LEU A O 1
ATOM 3705 N N . ASP A 1 448 ? -2.953 -7.052 19.295 1.00 89.94 448 ASP A N 1
ATOM 3706 C CA . ASP A 1 448 ? -1.718 -7.418 18.595 1.00 89.94 448 ASP A CA 1
ATOM 3707 C C . ASP A 1 448 ? -0.546 -6.646 19.197 1.00 89.94 448 ASP A C 1
ATOM 3709 O O . ASP A 1 448 ? -0.682 -5.453 19.463 1.00 89.94 448 ASP A O 1
ATOM 3713 N N . GLU A 1 449 ? 0.568 -7.314 19.486 1.00 88.00 449 GLU A N 1
ATOM 3714 C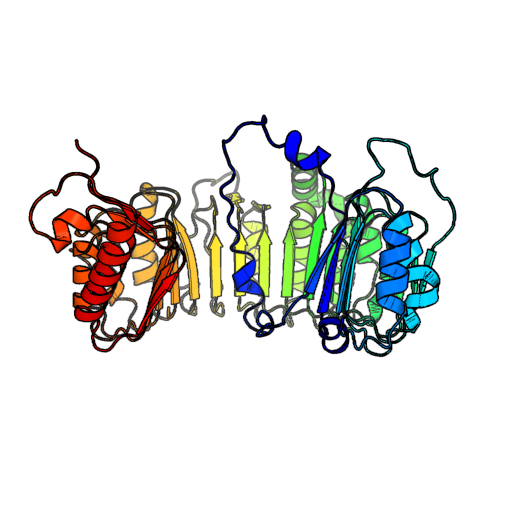 CA . GLU A 1 449 ? 1.779 -6.676 20.039 1.00 88.00 449 GLU A CA 1
ATOM 3715 C C . GLU A 1 449 ? 1.488 -5.766 21.250 1.00 88.00 449 GLU A C 1
ATOM 3717 O O . GLU A 1 449 ? 2.072 -4.705 21.447 1.00 88.00 449 GLU A O 1
ATOM 3722 N N . CYS A 1 450 ? 0.503 -6.143 22.067 1.00 87.75 450 CYS A N 1
ATOM 3723 C CA . CYS A 1 450 ? 0.102 -5.359 23.228 1.00 87.75 450 CYS A CA 1
ATOM 3724 C C . CYS A 1 450 ? 0.906 -5.766 24.465 1.00 87.75 450 CYS A C 1
ATOM 3726 O O . CYS A 1 450 ? 1.151 -6.950 24.700 1.00 87.75 450 CYS A O 1
ATOM 3728 N N . TYR A 1 451 ? 1.238 -4.782 25.298 1.00 87.06 451 TYR A N 1
ATOM 3729 C CA . TYR A 1 451 ? 1.956 -4.945 26.557 1.00 87.06 451 TYR A CA 1
ATOM 3730 C C . TYR A 1 451 ? 0.998 -4.704 27.725 1.00 87.06 451 TYR A C 1
ATOM 3732 O O . TYR A 1 451 ? 0.555 -3.574 27.957 1.00 87.06 451 TYR A O 1
ATOM 3740 N N . PHE A 1 452 ? 0.676 -5.756 28.475 1.00 84.88 452 PHE A N 1
ATOM 3741 C CA . PHE A 1 452 ? -0.194 -5.668 29.648 1.00 84.88 452 PHE A CA 1
ATOM 3742 C C . PHE A 1 452 ? 0.633 -5.419 30.910 1.00 84.88 452 PHE A C 1
ATOM 3744 O O . PHE A 1 452 ? 1.503 -6.219 31.243 1.00 84.88 452 PHE A O 1
ATOM 3751 N N . GLN A 1 453 ? 0.383 -4.311 31.609 1.00 80.88 453 GLN A N 1
ATOM 3752 C CA . GLN A 1 453 ? 1.119 -3.942 32.826 1.00 80.88 453 GLN A CA 1
ATOM 3753 C C . GLN A 1 453 ? 0.395 -4.397 34.100 1.00 80.88 453 GLN A C 1
ATOM 3755 O O . GLN A 1 453 ? -0.832 -4.343 34.160 1.00 80.88 453 GLN A O 1
ATOM 3760 N N . ASN A 1 454 ? 1.164 -4.750 35.140 1.00 74.94 454 ASN A N 1
ATOM 3761 C CA . ASN A 1 454 ? 0.681 -5.107 36.485 1.00 74.94 454 ASN A CA 1
ATOM 3762 C C . ASN A 1 454 ? -0.297 -6.296 36.494 1.00 74.94 454 ASN A C 1
ATOM 3764 O O . ASN A 1 454 ? -1.270 -6.310 37.254 1.00 74.94 454 ASN A O 1
ATOM 3768 N N . CYS A 1 455 ? -0.067 -7.280 35.621 1.00 72.50 455 CYS A N 1
ATOM 3769 C CA . CYS A 1 455 ? -0.976 -8.416 35.450 1.00 72.50 455 CYS A CA 1
ATOM 3770 C C . CYS A 1 455 ? -1.127 -9.241 36.739 1.00 72.50 455 CYS A C 1
ATOM 3772 O O . CYS A 1 455 ? -2.226 -9.663 37.088 1.00 72.50 455 CYS A O 1
ATOM 3774 N N . ASP A 1 456 ? -0.025 -9.427 37.456 1.00 66.12 456 ASP A N 1
ATOM 3775 C CA . ASP A 1 456 ? 0.104 -10.120 38.737 1.00 66.12 456 ASP A CA 1
ATOM 3776 C C . ASP A 1 456 ? -0.712 -9.452 39.852 1.00 66.12 456 ASP A C 1
ATOM 3778 O O . ASP A 1 456 ? -1.532 -10.103 40.505 1.00 66.12 456 ASP A O 1
ATOM 3782 N N . VAL A 1 457 ? -0.573 -8.133 40.008 1.00 69.88 457 VAL A N 1
ATOM 3783 C CA . VAL A 1 457 ? -1.317 -7.355 41.010 1.00 69.88 457 VAL A CA 1
ATOM 3784 C C . VAL A 1 457 ? -2.811 -7.355 40.694 1.00 69.88 457 VAL A C 1
ATOM 3786 O O . VAL A 1 457 ? -3.648 -7.483 41.591 1.00 69.88 457 VAL A O 1
ATOM 3789 N N . GLU A 1 458 ? -3.169 -7.237 39.413 1.00 66.56 458 GLU A N 1
ATOM 3790 C CA . GLU A 1 458 ? -4.566 -7.251 38.992 1.00 66.56 458 GLU A CA 1
ATOM 3791 C C . GLU A 1 458 ? -5.231 -8.608 39.282 1.00 66.56 458 GLU A C 1
ATOM 3793 O O . GLU A 1 458 ? -6.412 -8.617 39.648 1.00 66.56 458 GLU A O 1
ATOM 3798 N N . ILE A 1 459 ? -4.518 -9.730 39.123 1.00 66.19 459 ILE A N 1
ATOM 3799 C CA . ILE A 1 459 ? -5.040 -11.091 39.342 1.00 66.19 459 ILE A CA 1
ATOM 3800 C C . ILE A 1 459 ? -5.082 -11.450 40.835 1.00 66.19 459 ILE A C 1
ATOM 3802 O O . ILE A 1 459 ? -6.140 -11.855 41.318 1.00 66.19 459 ILE A O 1
ATOM 3806 N N . ASN A 1 460 ? -3.977 -11.270 41.565 1.00 63.44 460 ASN A N 1
ATOM 3807 C CA . ASN A 1 460 ? -3.808 -11.808 42.921 1.00 63.44 460 ASN A CA 1
ATOM 3808 C C . ASN A 1 460 ? -4.147 -10.807 44.038 1.00 63.44 460 ASN A C 1
ATOM 3810 O O . ASN A 1 460 ? -4.243 -11.192 45.202 1.00 63.44 460 ASN A O 1
ATOM 3814 N N . GLY A 1 461 ? -4.353 -9.525 43.712 1.00 58.81 461 GLY A N 1
ATOM 3815 C CA . GLY A 1 461 ? -4.699 -8.480 44.683 1.00 58.81 461 GLY A CA 1
ATOM 3816 C C . GLY A 1 461 ? -3.585 -8.127 45.681 1.00 58.81 461 GLY A C 1
ATOM 3817 O O . GLY A 1 461 ? -3.800 -7.260 46.527 1.00 58.81 461 GLY A O 1
ATOM 3818 N N . VAL A 1 462 ? -2.419 -8.775 45.584 1.00 53.44 462 VAL A N 1
ATOM 3819 C CA . VAL A 1 462 ? -1.215 -8.585 46.408 1.00 53.44 462 VAL A CA 1
ATOM 3820 C C . VAL A 1 462 ? 0.014 -8.833 45.521 1.00 53.44 462 VAL A C 1
ATOM 3822 O O . VAL A 1 462 ? -0.014 -9.743 44.694 1.00 53.44 462 VAL A O 1
ATOM 3825 N N . GLU A 1 463 ? 1.068 -8.027 45.682 1.00 54.34 463 GLU A N 1
ATOM 3826 C CA . GLU A 1 463 ? 2.376 -8.232 45.035 1.00 54.34 463 GLU A CA 1
ATOM 3827 C C . GLU A 1 463 ? 2.986 -9.554 45.537 1.00 54.34 463 GLU A C 1
ATOM 3829 O O . GLU A 1 463 ? 3.176 -9.731 46.741 1.00 54.34 463 GLU A O 1
ATOM 3834 N N . GLN A 1 464 ? 3.235 -10.508 44.636 1.00 51.91 464 GLN A N 1
ATOM 3835 C CA . GLN A 1 464 ? 3.932 -11.760 44.949 1.00 51.91 464 GLN A CA 1
ATOM 3836 C C . GLN A 1 464 ? 5.378 -11.682 44.452 1.00 51.91 464 GLN A C 1
ATOM 3838 O O . GLN A 1 464 ? 5.623 -11.240 43.332 1.00 51.91 464 GLN A O 1
ATOM 3843 N N . GLU A 1 465 ? 6.318 -12.099 45.304 1.00 50.75 465 GLU A N 1
ATOM 3844 C CA . GLU A 1 465 ? 7.748 -12.177 44.986 1.00 50.75 465 GLU A CA 1
ATOM 3845 C C . GLU A 1 465 ? 8.048 -13.279 43.956 1.00 50.75 465 GLU A C 1
ATOM 3847 O O . GLU A 1 465 ? 7.329 -14.273 43.861 1.00 50.75 465 GLU A O 1
ATOM 3852 N N . GLU A 1 466 ? 9.108 -13.048 43.178 1.00 50.22 466 GLU A N 1
ATOM 3853 C CA . GLU A 1 466 ? 9.499 -13.758 41.954 1.00 50.22 466 GLU A CA 1
ATOM 3854 C C . GLU A 1 466 ? 9.480 -15.292 42.059 1.00 50.22 466 GLU A C 1
ATOM 3856 O O . GLU A 1 466 ? 10.088 -15.887 42.949 1.00 50.22 466 GLU A O 1
ATOM 3861 N N . SER A 1 467 ? 8.835 -15.933 41.082 1.00 46.22 467 SER A N 1
ATOM 3862 C CA . SER A 1 467 ? 8.846 -17.380 40.881 1.00 46.22 467 SER A CA 1
ATOM 3863 C C . SER A 1 467 ? 8.780 -17.735 39.384 1.00 46.22 467 SER A C 1
ATOM 3865 O O . SER A 1 467 ? 8.443 -16.900 38.535 1.00 46.22 467 SER A O 1
ATOM 3867 N N . ASP A 1 468 ? 9.232 -18.962 39.112 1.00 55.56 468 ASP A N 1
ATOM 3868 C CA . ASP A 1 468 ? 9.753 -19.551 37.875 1.00 55.56 468 ASP A CA 1
ATOM 3869 C C . ASP A 1 468 ? 8.866 -19.411 36.622 1.00 55.56 468 ASP A C 1
ATOM 3871 O O . ASP A 1 468 ? 7.660 -19.193 36.684 1.00 55.56 468 ASP A O 1
ATOM 3875 N N . SER A 1 469 ? 9.471 -19.638 35.448 1.00 55.56 469 SER A N 1
ATOM 3876 C CA . SER A 1 469 ? 8.865 -19.535 34.102 1.00 55.56 469 SER A CA 1
ATOM 3877 C C . SER A 1 469 ? 7.530 -20.274 33.874 1.00 55.56 469 SER A C 1
ATOM 3879 O O . SER A 1 469 ? 6.823 -19.965 32.915 1.00 55.56 469 SER A O 1
ATOM 3881 N N . GLU A 1 470 ? 7.147 -21.222 34.738 1.00 59.34 470 GLU A N 1
ATOM 3882 C CA . GLU A 1 470 ? 5.829 -21.878 34.688 1.00 59.34 470 GLU A CA 1
ATOM 3883 C C . GLU A 1 470 ? 4.689 -20.963 35.183 1.00 59.34 470 GLU A C 1
ATOM 3885 O O . GLU A 1 470 ? 3.538 -21.109 34.758 1.00 59.34 470 GLU A O 1
ATOM 3890 N N . GLU A 1 471 ? 4.986 -19.968 36.026 1.00 63.91 471 GLU A N 1
ATOM 3891 C CA . GLU A 1 471 ? 4.000 -18.987 36.489 1.00 63.91 471 GLU A CA 1
ATOM 3892 C C . GLU A 1 471 ? 3.580 -18.000 35.400 1.00 63.91 471 GLU A C 1
ATOM 3894 O O . GLU A 1 471 ? 2.438 -17.538 35.403 1.00 63.91 471 GLU A O 1
ATOM 3899 N N . ASP A 1 472 ? 4.457 -17.698 34.443 1.00 70.81 472 ASP A N 1
ATOM 3900 C CA . ASP A 1 472 ? 4.192 -16.680 33.423 1.00 70.81 472 ASP A CA 1
ATOM 3901 C C . ASP A 1 472 ? 3.106 -17.128 32.432 1.00 70.81 472 ASP A C 1
ATOM 3903 O O . ASP A 1 472 ? 2.215 -16.344 32.089 1.00 70.81 472 ASP A O 1
ATOM 3907 N N . GLU A 1 473 ? 3.097 -18.405 32.031 1.00 79.69 473 GLU A N 1
ATOM 3908 C CA . GLU A 1 473 ? 2.018 -18.960 31.196 1.00 79.69 473 GLU A CA 1
ATOM 3909 C C . GLU A 1 473 ? 0.696 -19.096 31.970 1.00 79.69 473 GLU A C 1
ATOM 3911 O O . GLU A 1 473 ? -0.385 -18.891 31.402 1.00 79.69 473 GLU A O 1
ATOM 3916 N N . SER A 1 474 ? 0.757 -19.364 33.279 1.00 80.12 474 SER A N 1
ATOM 3917 C CA . SER A 1 474 ? -0.425 -19.370 34.151 1.00 80.12 474 SER A CA 1
ATOM 3918 C C . SER A 1 474 ? -1.039 -17.970 34.269 1.00 80.12 474 SER A C 1
ATOM 3920 O O . SER A 1 474 ? -2.234 -17.794 34.016 1.00 80.12 474 SER A O 1
ATOM 3922 N N . ILE A 1 475 ? -0.220 -16.949 34.552 1.00 78.38 475 ILE A N 1
ATOM 3923 C CA . ILE A 1 475 ? -0.634 -15.539 34.638 1.00 78.38 475 ILE A CA 1
ATOM 3924 C C . ILE A 1 475 ? -1.234 -15.075 33.311 1.00 78.38 475 ILE A C 1
ATOM 3926 O O . ILE A 1 475 ? -2.319 -14.493 33.290 1.00 78.38 475 ILE A O 1
ATOM 3930 N N . LYS A 1 476 ? -0.573 -15.381 32.192 1.00 84.38 476 LYS A N 1
ATOM 3931 C CA . LYS A 1 476 ? -1.064 -15.077 30.845 1.00 84.38 476 LYS A CA 1
ATOM 3932 C C . LYS A 1 476 ? -2.424 -15.714 30.576 1.00 84.38 476 LYS A C 1
ATOM 3934 O O . LYS A 1 476 ? -3.345 -15.018 30.145 1.00 84.38 476 LYS A O 1
ATOM 3939 N N . THR A 1 477 ? -2.579 -17.007 30.857 1.00 86.19 477 THR A N 1
ATOM 3940 C CA . THR A 1 477 ? -3.841 -17.729 30.635 1.00 86.19 477 THR A CA 1
ATOM 3941 C C . THR A 1 477 ? -4.971 -17.132 31.474 1.00 86.19 477 THR A C 1
ATOM 3943 O O . THR A 1 477 ? -6.021 -16.781 30.929 1.00 86.19 477 THR A O 1
ATOM 3946 N N . GLN A 1 478 ? -4.731 -16.914 32.769 1.00 84.94 478 GLN A N 1
ATOM 3947 C CA . GLN A 1 478 ? -5.706 -16.311 33.683 1.00 84.94 478 GLN A CA 1
ATOM 3948 C C . GLN A 1 478 ? -6.088 -14.888 33.260 1.00 84.94 478 GLN A C 1
ATOM 3950 O O . GLN A 1 478 ? -7.268 -14.524 33.275 1.00 84.94 478 GLN A O 1
ATOM 3955 N N . TYR A 1 479 ? -5.115 -14.082 32.825 1.00 85.19 479 TYR A N 1
ATOM 3956 C CA . TYR A 1 479 ? -5.378 -12.735 32.331 1.00 85.19 479 TYR A CA 1
ATOM 3957 C C . TYR A 1 479 ? -6.274 -12.768 31.093 1.00 85.19 479 TYR A C 1
ATOM 3959 O O . TYR A 1 479 ? -7.294 -12.079 31.045 1.00 85.19 479 TYR A O 1
ATOM 3967 N N . GLN A 1 480 ? -5.944 -13.606 30.105 1.00 89.38 480 GLN A N 1
ATOM 3968 C CA . GLN A 1 480 ? -6.738 -13.750 28.885 1.00 89.38 480 GLN A CA 1
ATOM 3969 C C . GLN A 1 480 ? -8.167 -14.223 29.169 1.00 89.38 480 GLN A C 1
ATOM 3971 O O . GLN A 1 480 ? -9.113 -13.708 28.569 1.00 89.38 480 GLN A O 1
ATOM 3976 N N . GLU A 1 481 ? -8.349 -15.181 30.080 1.00 89.06 481 GLU A N 1
ATOM 3977 C CA . GLU A 1 481 ? -9.676 -15.622 30.517 1.00 89.06 481 GLU A CA 1
ATOM 3978 C C . GLU A 1 481 ? -10.471 -14.479 31.139 1.00 89.06 481 GLU A C 1
ATOM 3980 O O . GLU A 1 481 ? -11.633 -14.265 30.788 1.00 89.06 481 GLU A O 1
ATOM 3985 N N . ARG A 1 482 ? -9.838 -13.685 32.001 1.00 89.44 482 ARG A N 1
ATOM 3986 C CA . ARG A 1 482 ? -10.483 -12.538 32.639 1.00 89.44 482 ARG A CA 1
ATOM 3987 C C . ARG A 1 482 ? -10.856 -11.445 31.641 1.00 89.44 482 ARG A C 1
ATOM 3989 O O . ARG A 1 482 ? -11.927 -10.853 31.756 1.00 89.44 482 ARG A O 1
ATOM 3996 N N . VAL A 1 483 ? -10.029 -11.212 30.620 1.00 89.75 483 VAL A N 1
ATOM 3997 C CA . VAL A 1 483 ? -10.409 -10.352 29.491 1.00 89.75 483 VAL A CA 1
ATOM 3998 C C . VAL A 1 483 ? -11.651 -10.920 28.804 1.00 89.75 483 VAL A C 1
ATOM 4000 O O . VAL A 1 483 ? -12.638 -10.205 28.660 1.00 89.75 483 VAL A O 1
ATOM 4003 N N . ARG A 1 484 ? -11.667 -12.211 28.449 1.00 92.69 484 ARG A N 1
ATOM 4004 C CA . ARG A 1 484 ? -12.831 -12.852 27.804 1.00 92.69 484 ARG A CA 1
ATOM 4005 C C . ARG A 1 484 ? -14.105 -12.762 28.652 1.00 92.69 484 ARG A C 1
ATOM 4007 O O . ARG A 1 484 ? -15.178 -12.571 28.091 1.00 92.69 484 ARG A O 1
ATOM 4014 N N . GLN A 1 485 ? -14.007 -12.806 29.982 1.00 92.38 485 GLN A N 1
ATOM 4015 C CA . GLN A 1 485 ? -15.156 -12.608 30.882 1.00 92.38 485 GLN A CA 1
ATOM 4016 C C . GLN A 1 485 ? -15.796 -11.218 30.741 1.00 92.38 485 GLN A C 1
ATOM 4018 O O . GLN A 1 485 ? -17.010 -11.083 30.890 1.00 92.38 485 GLN A O 1
ATOM 4023 N N . HIS A 1 486 ? -15.010 -10.184 30.427 1.00 92.31 486 HIS A N 1
ATOM 4024 C CA . HIS A 1 486 ? -15.530 -8.843 30.142 1.00 92.31 486 HIS A CA 1
ATOM 4025 C C . HIS A 1 486 ? -16.149 -8.717 28.742 1.00 92.31 486 HIS A C 1
ATOM 4027 O O . HIS A 1 486 ? -16.893 -7.771 28.487 1.00 92.31 486 HIS A O 1
ATOM 4033 N N . PHE A 1 487 ? -15.895 -9.685 27.863 1.00 93.19 487 PHE A N 1
ATOM 4034 C CA . PHE A 1 487 ? -16.294 -9.700 26.459 1.00 93.19 487 PHE A CA 1
ATOM 4035 C C . PHE A 1 487 ? -17.032 -11.008 26.092 1.00 93.19 487 PHE A C 1
ATOM 4037 O O . PHE A 1 487 ? -16.650 -11.679 25.136 1.00 93.19 487 PHE A O 1
ATOM 4044 N N . PRO A 1 488 ? -18.108 -11.394 26.809 1.00 87.31 488 PRO A N 1
ATOM 4045 C CA . PRO A 1 488 ? -18.684 -12.743 26.726 1.00 87.31 488 PRO A CA 1
ATOM 4046 C C . PRO A 1 488 ? -19.310 -13.089 25.365 1.00 87.31 488 PRO A C 1
ATOM 4048 O O . PRO A 1 488 ? -19.455 -14.262 25.040 1.00 87.31 488 PRO A O 1
ATOM 4051 N N . MET A 1 489 ? -19.691 -12.080 24.577 1.00 89.06 489 MET A N 1
ATOM 4052 C CA . MET A 1 489 ? -20.303 -12.234 23.247 1.00 89.06 489 MET A CA 1
ATOM 4053 C C . MET A 1 489 ? -19.342 -11.864 22.107 1.00 89.06 489 MET A C 1
ATOM 4055 O O . MET A 1 489 ? -19.754 -11.768 20.954 1.00 89.06 489 MET A O 1
ATOM 4059 N N . CYS A 1 490 ? -18.068 -11.628 22.426 1.00 93.88 490 CYS A N 1
ATOM 4060 C CA . CYS A 1 490 ? -17.072 -11.106 21.504 1.00 93.88 490 CYS A CA 1
ATOM 4061 C C . CYS A 1 490 ? -15.935 -12.115 21.319 1.00 93.88 490 CYS A C 1
ATOM 4063 O O . CYS A 1 490 ? -15.436 -12.727 22.267 1.00 93.88 490 CYS A O 1
ATOM 4065 N N . ARG A 1 491 ? -15.495 -12.278 20.071 1.00 94.75 491 ARG A N 1
ATOM 4066 C CA . ARG A 1 491 ? -14.300 -13.044 19.738 1.00 94.75 491 ARG A CA 1
ATOM 4067 C C . ARG A 1 491 ? -13.067 -12.220 20.099 1.00 94.75 491 ARG A C 1
ATOM 4069 O O . ARG A 1 491 ? -12.701 -11.296 19.376 1.00 94.75 491 ARG A O 1
ATOM 4076 N N . VAL A 1 492 ? -12.404 -12.601 21.187 1.00 94.56 492 VAL A N 1
ATOM 4077 C CA . VAL A 1 492 ? -11.141 -11.990 21.624 1.00 94.56 492 VAL A CA 1
ATOM 4078 C C . VAL A 1 492 ? -9.957 -12.783 21.077 1.00 94.56 492 VAL A C 1
ATOM 4080 O O . VAL A 1 492 ? -9.853 -13.989 21.315 1.00 94.56 492 VAL A O 1
ATOM 4083 N N . SER A 1 493 ? -9.063 -12.107 20.360 1.00 92.75 493 SER A N 1
ATOM 4084 C CA . SER A 1 493 ? -7.845 -12.686 19.784 1.00 92.75 493 SER A CA 1
ATOM 4085 C C . SER A 1 493 ? -6.612 -11.938 20.288 1.00 92.75 493 SER A C 1
ATOM 4087 O O . SER A 1 493 ? -6.587 -10.709 20.270 1.00 92.75 493 SER A O 1
ATOM 4089 N N . PHE A 1 494 ? -5.606 -12.696 20.722 1.00 90.44 494 PHE A N 1
ATOM 4090 C CA . PHE A 1 494 ? -4.316 -12.194 21.191 1.00 90.44 494 PHE A CA 1
ATOM 4091 C C . PHE A 1 494 ? -3.238 -12.660 20.218 1.00 90.44 494 PHE A C 1
ATOM 4093 O O . PHE A 1 494 ? -3.186 -13.850 19.895 1.00 90.44 494 PHE A O 1
ATOM 4100 N N . ARG A 1 495 ? -2.388 -11.745 19.764 1.00 87.19 495 ARG A N 1
ATOM 4101 C CA . ARG A 1 495 ? -1.253 -12.034 18.886 1.00 87.19 495 ARG A CA 1
ATOM 4102 C C . ARG A 1 495 ? -0.036 -11.251 19.386 1.00 87.19 495 ARG A C 1
ATOM 4104 O O . ARG A 1 495 ? -0.191 -10.130 19.858 1.00 87.19 495 ARG A O 1
ATOM 4111 N N . HIS A 1 496 ? 1.118 -11.922 19.443 1.00 82.75 496 HIS A N 1
ATOM 4112 C CA . HIS A 1 496 ? 2.414 -11.382 19.899 1.00 82.75 496 HIS A CA 1
ATOM 4113 C C . HIS A 1 496 ? 2.371 -10.504 21.171 1.00 82.75 496 HIS A C 1
ATOM 4115 O O . HIS A 1 496 ? 3.167 -9.591 21.337 1.00 82.75 496 HIS A O 1
ATOM 4121 N N . SER A 1 497 ? 1.419 -10.748 22.077 1.00 83.44 497 SER A N 1
ATOM 4122 C CA . SER A 1 497 ? 1.205 -9.888 23.243 1.00 83.44 497 SER A CA 1
ATOM 4123 C C . SER A 1 497 ? 2.068 -10.327 24.424 1.00 83.44 497 SER A C 1
ATOM 4125 O O . SER A 1 497 ? 2.164 -11.523 24.712 1.00 83.44 497 SER A O 1
ATOM 4127 N N . ALA A 1 498 ? 2.632 -9.356 25.139 1.00 81.06 498 ALA A N 1
ATOM 4128 C CA . ALA A 1 498 ? 3.478 -9.562 26.307 1.00 81.06 498 ALA A CA 1
ATOM 4129 C C . ALA A 1 498 ? 2.751 -9.187 27.609 1.00 81.06 498 ALA A C 1
ATOM 4131 O O . ALA A 1 498 ? 1.950 -8.250 27.657 1.00 81.06 498 ALA A O 1
ATOM 4132 N N . TYR A 1 499 ? 3.058 -9.911 28.686 1.00 81.69 499 TYR A N 1
ATOM 4133 C CA . TYR A 1 499 ? 2.445 -9.745 30.005 1.00 81.69 499 TYR A CA 1
ATOM 4134 C C . TYR A 1 499 ? 3.541 -9.390 31.004 1.00 81.69 499 TYR A C 1
ATOM 4136 O O . TYR A 1 499 ? 4.404 -10.207 31.309 1.00 81.69 499 TYR A O 1
ATOM 4144 N N . LEU A 1 500 ? 3.541 -8.143 31.466 1.00 75.69 500 LEU A N 1
ATOM 4145 C CA . LEU A 1 500 ? 4.571 -7.602 32.341 1.00 75.69 500 LEU A CA 1
ATOM 4146 C C . LEU A 1 500 ? 4.096 -7.675 33.799 1.00 75.69 500 LEU A C 1
ATOM 4148 O O . LEU A 1 500 ? 3.065 -7.091 34.155 1.00 75.69 500 LEU A O 1
ATOM 4152 N N . LYS A 1 501 ? 4.868 -8.383 34.634 1.00 69.69 501 LYS A N 1
ATOM 4153 C CA . LYS A 1 501 ? 4.757 -8.355 36.102 1.00 69.69 501 LYS A CA 1
ATOM 4154 C C . LYS A 1 501 ? 5.159 -6.972 36.630 1.00 69.69 501 LYS A C 1
ATOM 4156 O O . LYS A 1 501 ? 5.958 -6.272 35.998 1.00 69.69 501 LYS A O 1
ATOM 4161 N N . SER A 1 502 ? 4.615 -6.577 37.778 1.00 60.47 502 SER A N 1
ATOM 4162 C CA . SER A 1 502 ? 5.100 -5.415 38.524 1.00 60.47 502 SER A CA 1
ATOM 4163 C C . SER A 1 502 ? 6.601 -5.582 38.796 1.00 60.47 502 SER A C 1
ATOM 4165 O O . SER A 1 502 ? 7.006 -6.491 39.515 1.00 60.47 502 SER A O 1
ATOM 4167 N N . ARG A 1 503 ? 7.453 -4.739 38.201 1.00 52.84 503 ARG A N 1
ATOM 4168 C CA . ARG A 1 503 ? 8.841 -4.603 38.665 1.00 52.84 503 ARG A CA 1
ATOM 4169 C C . ARG A 1 503 ? 8.849 -3.522 39.735 1.00 52.84 503 ARG A C 1
ATOM 4171 O O . ARG A 1 503 ? 8.376 -2.416 39.473 1.00 52.84 503 ARG A O 1
ATOM 4178 N N . TYR A 1 504 ? 9.348 -3.883 40.917 1.00 39.34 504 TYR A N 1
ATOM 4179 C CA . TYR A 1 504 ? 9.494 -3.019 42.089 1.00 39.34 504 TYR A CA 1
ATOM 4180 C C . TYR A 1 504 ? 9.862 -1.571 41.716 1.00 39.34 504 TYR A C 1
ATOM 4182 O O . TYR A 1 504 ? 10.758 -1.333 40.904 1.00 39.34 504 TYR A O 1
ATOM 4190 N N . LYS A 1 505 ? 9.127 -0.627 42.314 1.00 33.91 505 LYS A N 1
ATOM 4191 C CA . LYS A 1 505 ? 9.375 0.821 42.259 1.00 33.91 505 LYS A CA 1
ATOM 4192 C C . LYS A 1 505 ? 10.667 1.229 42.948 1.00 33.91 505 LYS A C 1
ATOM 4194 O O . LYS A 1 505 ? 10.953 0.660 44.025 1.00 33.91 505 LYS A O 1
#

pLDDT: mean 80.01, std 16.88, range [29.22, 98.0]

Sequence (505 aa):
MSALIHCRNLLITQWDEALDYNWVGYDEDDEDDDTDEDEEENSEENFRKINVVEFKYLFEPSPEYYIGELLFSQELNLESLELSSTFAGCRYILEDRIEQFKNLTELILDIKGNRVYGPIMRDHTSWVLRHDRIRKLKLFFDQQMNNFTVITPSLTSLRLSSMTIFSLPFVTSYASQLAFVDLQLDNPGLINDFFALKFPSLTHLRLQIDGDQDEQERYALLQDQHYADAYLDVEFVKSMPRLKYFRCESHMLFYRMAAAFAKFGQSQLEDFKLDWLHFNAEQLEKLQALPRLKIFKMRRCEILGPPETPHILTRLYLPYLEELSLVYNKSQIVFDEGLAGLKKLKITVETSKNHKILYKICNNLPNLEHLRICLNARLVNTAFRHLDRLTKLQSIRVDNVDLNERLWQYCPKMAGVKKLVFTNGKLTMGTLKAAARLFPGLNELYLDECYFQNCDVEINGVEQEESDSEEDESIKTQYQERVRQHFPMCRVSFRHSAYLKSRYK

Organism: Culex quinquefasciatus (NCBI:txid7176)